Protein AF-A0A3M7RCA9-F1 (afdb_monomer)

Solvent-accessible surface area (backbone atoms only — not comparable to full-atom values): 42788 Å² total; per-residue (Å²): 105,71,68,60,51,57,54,63,72,69,74,56,96,60,84,81,84,72,85,48,74,44,73,47,100,85,71,46,74,37,74,52,62,87,78,57,61,52,86,62,56,58,58,55,50,55,54,52,50,55,57,51,60,66,44,53,64,57,50,57,52,53,51,52,55,51,52,54,55,45,63,73,67,77,59,56,77,67,58,46,52,58,50,45,51,55,51,52,51,53,53,50,50,52,55,51,45,55,51,43,52,68,39,63,73,47,38,73,76,37,79,61,43,29,51,53,52,43,54,53,50,51,50,53,51,46,44,49,53,39,48,55,50,51,51,51,50,50,50,51,52,50,51,54,48,52,56,58,43,54,72,41,69,74,58,50,72,37,58,71,57,42,51,52,52,50,50,54,48,50,50,48,55,45,68,75,47,76,55,51,59,56,53,54,31,31,53,54,26,54,75,70,67,36,62,57,61,26,52,51,48,52,51,50,52,50,38,59,76,68,43,44,67,57,50,52,55,54,52,74,65,60,81,76,57,91,44,77,47,78,47,71,29,68,57,90,50,78,87,74,50,45,80,43,76,78,37,52,99,91,54,55,34,31,45,66,43,58,49,53,78,48,76,51,42,63,71,47,85,52,35,66,53,53,47,49,50,49,57,50,53,39,46,50,54,41,48,36,44,41,26,58,43,39,39,29,54,48,31,66,50,3,52,44,18,60,73,30,70,60,58,49,56,71,49,67,38,48,38,44,75,78,55,48,80,38,72,29,91,60,75,37,57,7,49,54,38,47,54,52,48,52,54,50,49,42,51,51,53,48,53,52,59,71,69,50,78,92,86,62,97,65,60,68,71,64,52,47,55,52,50,49,46,48,39,49,47,55,51,38,49,50,42,49,51,48,50,65,57,50,48,54,54,49,10,50,52,48,20,51,52,27,39,52,50,30,74,46,37,79,71,52,49,61,56,47,57,53,51,51,53,47,60,74,72,49,95,86,60,59,74,67,61,35,51,48,42,50,50,49,42,55,43,41,42,58,38,49,47,42,55,51,50,50,47,47,36,60,69,46,50,43,52,49,46,58,54,39,78,70,46,69,82,71,93,59,75,46,101,91,57,66,86,85,82,72,94,76,78,58,94,68,61,35,35,42,63,57,58,67,59,55,52,52,53,49,51,53,52,49,50,52,51,38,54,54,34,43,50,56,37,52,50,56,62,56,44,42,65,60,52,52,50,48,52,52,48,50,72,71,36,45,88,70,76,55,75,87,60,77,83,40,82,69,58,35,60,55,52,50,54,39,53,53,52,50,54,52,54,51,55,58,50,50,55,54,50,58,55,53,51,64,75,66,74,56,100,56,40,64,36,37,29,29,48,63,70,48,44,56,51,41,42,56,52,41,17,53,54,49,51,49,51,38,66,75,44,37,31,64,37,63,77,48,62,73,65,62,57,25,56,76,69,76,44,56,82,90,45,41,52,64,50,27,52,53,54,49,30,72,69,23,30,83,60,32,85,48,51,60,53,99,86,57,47,46,44,37,78,52,68,84,74,86,47,70,70,58,56,51,48,35,65,72,66,71,55,91,73,85,76,74,87,67,68,53,80,51,78,70,73,90,84,80,92,78,91,82,80,92,80,82,90,84,84,90,87,86,87,81,89,90,86,86,87,87,86,86,78,87,85,72,78,73,74,66,67,74,71,76,79,123

Mean predicted aligned error: 21.59 Å

Radius of gyration: 46.14 Å; Cα contacts (8 Å, |Δi|>4): 622; chains: 1; bounding box: 90×99×119 Å

Foldseek 3Di:
DVVVVVVLLPPDPDADPDDQWDQDPVRDTAGNVVSGNDPCVVVVVVVLVVLVVVCVVVLVVLLVVQLVVVVVVPDDPVVSVVVSVVVSVVVSLVVSLVCLQPDVVCCVSPNCSSVVVNLVVVLVVLLVVLVVVVVVVLVVVLVVVLVVVVVVVQQNVPVVSNVVVSVVVSVVVCVVCVCVSLVSSLVVCVVVVSVNSSVVSVVVVVCVVPPVVVVVVVVVPDDDFPDKDKDKAFDLDQVPWDWDFPDDPVATFIFIHRIDMDMATNPDALSVVVVLCCVLVRVLNNLLSCLVPCFQCPDLLHPVLAPPLAKAASHWTADGRPRDIHGDPDIRHHLNSVLVVLVVVLVVLLVVLVPDDDDDPDDVVVVVVVSCCCSCPVSNVVVNVCSVPVRNVRSVCRNVVSVVCSVCSVPCSSVVSLVVQLVPPDPPDDSVVSNCCVPVPVPPCVRPVVSVVVCCCVVPVVVVVVVCVVDDPPPADDPVDHDDDDPCPPVFEFAEDALVLLLVLLVLVLVLLLLVLLLVLVLVVLCVVLVVVVVVCCVPCVVVVDDDDCPDPPSVVSVVVSVVVNVVSCVVSVVSVVVSCVSQPDPQLQRYEYAPVSLVVSLVVLLVSCVVSCVPGNCVSNVHDQVVVCVSVVHDRPPSSVVSLVSSCVRRNPCHSPHDDLQHWYKYWDPPPPDVVVVVVCVVVVDDDDPPPDIDTDGDDDDDDDDDDDDDDDDDDDDDDDDDDPDDDPPDPVPVVVPPPD

Secondary structure (DSSP, 8-state):
-HHHHHHHHHH------S-SEEE-TT--EEE-GGG---THHHHHHHHHHHHHHHHHHHHHHHHHHHHHHHHHTT--HHHHHHHHHHHHHHHHHHHHHHHHHH-HHHHHHSTTHHHHHHHHHHHHHHHHHHHHHHHHHHHHHHHHHHHHHHTSTTGGG-HHHHHHHHHHHHHHHHHHSTTHHHHHHHHHHHHTT-HHHHHHHHHHHHHHHHTHHHHHHHHHH----S-EEEEEEEPSSGGGPEEEE-SBTTB--EEEE-EEEEEEETTSTTHHHHHHHHHHHHHHHHHHHIIIIIHHHHSSSSHHHHH-SS-B-SSEEE-TTT--EEE-S-PBPPHHHHHHHHHHHHHHHHHHHHHS---SSS-HHHHHHHHHIIIIIIIIIIHHHHHHHHHHHHHHHHHHHHHHHHHHHHHHHHHHHHHHHHHHT-SSS-HHHHHHIIIIIIIIIIIIIHHHHHHHIIIIIHHHHHHHTT-PPPSS-BTTB---S-S--SSS-EEE--HHHHHHHHHHHHHHHHHHHHHHHHHHHHHHHHHHHHHHHHHHHGGGT----TTSTTHHHHHHHHHHHHHHHHHHHHHHHHHHHHHH--TTGGGEE--HHHHHHHHHHHHHHHHHHIIIIIHHHHT--HHHHHHHTTPPTT-HHHHHHHHHHHHH-TTSSSPPPTT--EEEEE-TT--HHHHHHHHHH------GGG-EEEE--S------------------S------S---SSSSSSSSS--

InterPro domains:
  IPR057435 Lips [PF25228] (10-466)
  IPR057435 Lips [PF25228] (469-664)

Organism: Brachionus plicatilis (NCBI:txid10195)

pLDDT: mean 75.77, std 17.86, range [21.61, 95.19]

Sequence (742 aa):
MNETIDAMLKENNENWNGPFHFLTPQNIKVDVYLFKTNNKLRKVLEELLVINEAEKTDLERLKIETIDLFKSENKSKSEIKDLVEKILFKEFLNKMYDKIIKNEELNLIHPGLGQLLVEQSKSTLIIKEVCDQYQQEINYHMDKYSEQLKNHKIRFLINAWVDEKMEAEKERYTNLNPYEIHIRSIEKCKEQNLAQSAYFLEREVEFFKQKRDKLEREYKKIKNPSKVFTFKRFIWFPKNYKVKNIGTNKSPKYILEKSIGYTNSSSYLFWRWMNFLMRTGINFLNFIFLFGLVIPFSSPVSFRALFSIKPFYPGKDVNPRTGTLIQSSTKVNSYFSRLRALWNHIQVSRSKFESTPDKGLIGKGLQRIFNVFWNYIIKGLFGTLGLSLINPILCLSCSIGSLALCISTPLWYQILTLKNRIITNSTSLPRLARFFRVFIWDFFICGLLQPVAALSTSLVLCPIASSARNAKIPSCDTFIARRVEGPGIALDYFVQAKPEQILAALEVALEIKIINSYLKNIYGILEQPKNDFKKLFDQLFKKYSLELNSSLEPYSSVSENVSKNVKKYEKEANKRLSHLNKIIKNHQSSKIRLSEKDLKIVVLEAAKIIKKHYLDSILNFMNKKPHALFVENNLRDDDWKGLAEIELETLFGKGFLCPLEETDYYFSLSIDHLNLAKYTDMLASSEIRDDLEKVNIKYTPKSEILTIDNQFNYINHFYGSIYNKSHHFENSSEILWSKFKN

Structure (mmCIF, N/CA/C/O backbone):
data_AF-A0A3M7RCA9-F1
#
_entry.id   AF-A0A3M7RCA9-F1
#
loop_
_atom_site.group_PDB
_atom_site.id
_atom_site.type_symbol
_atom_site.label_atom_id
_atom_site.label_alt_id
_atom_site.label_comp_id
_atom_site.label_asym_id
_atom_site.label_entity_id
_atom_site.label_seq_id
_atom_site.pdbx_PDB_ins_code
_atom_site.Cartn_x
_atom_site.Cartn_y
_atom_site.Cartn_z
_atom_site.occupancy
_atom_site.B_iso_or_equiv
_atom_site.auth_seq_id
_atom_site.auth_comp_id
_atom_site.auth_asym_id
_atom_site.auth_atom_id
_atom_site.pdbx_PDB_model_num
ATOM 1 N N . MET A 1 1 ? -11.441 25.215 6.212 1.00 28.41 1 MET A N 1
ATOM 2 C CA . MET A 1 1 ? -11.579 25.843 4.880 1.00 28.41 1 MET A CA 1
ATOM 3 C C . MET A 1 1 ? -10.286 25.697 4.090 1.00 28.41 1 MET A C 1
ATOM 5 O O . MET A 1 1 ? -10.302 24.937 3.139 1.00 28.41 1 MET A O 1
ATOM 9 N N . ASN A 1 2 ? -9.157 26.276 4.519 1.00 24.09 2 ASN A N 1
ATOM 10 C CA . ASN A 1 2 ? -7.869 26.127 3.813 1.00 24.09 2 ASN A CA 1
ATOM 11 C C . ASN A 1 2 ? -7.369 24.670 3.712 1.00 24.09 2 ASN A C 1
ATOM 13 O O . ASN A 1 2 ? -6.967 24.248 2.638 1.00 24.09 2 ASN A O 1
ATOM 17 N N . GLU A 1 3 ? -7.492 23.862 4.771 1.00 26.53 3 GLU A N 1
ATOM 18 C CA . GLU A 1 3 ? -7.123 22.430 4.728 1.00 26.53 3 GLU A CA 1
ATOM 19 C C . GLU A 1 3 ? -8.046 21.596 3.827 1.00 26.53 3 GLU A C 1
ATOM 21 O O . GLU A 1 3 ? -7.616 20.668 3.147 1.00 26.53 3 GLU A O 1
ATOM 26 N N . THR A 1 4 ? -9.328 21.960 3.787 1.00 30.31 4 THR A N 1
ATOM 27 C CA . THR A 1 4 ? -10.348 21.331 2.942 1.00 30.31 4 THR A CA 1
ATOM 28 C C . THR A 1 4 ? -10.110 21.661 1.464 1.00 30.31 4 THR A C 1
ATOM 30 O O . THR A 1 4 ? -10.299 20.814 0.598 1.00 30.31 4 THR A O 1
ATOM 33 N N . ILE A 1 5 ? -9.639 22.879 1.185 1.00 33.09 5 ILE A N 1
ATOM 34 C CA . ILE A 1 5 ? -9.293 23.387 -0.149 1.00 33.09 5 ILE A CA 1
ATOM 35 C C . ILE A 1 5 ? -7.980 22.760 -0.654 1.00 33.09 5 ILE A C 1
ATOM 37 O O . ILE A 1 5 ? -7.911 22.341 -1.809 1.00 33.09 5 ILE A O 1
ATOM 41 N N . ASP A 1 6 ? -6.974 22.595 0.210 1.00 32.97 6 ASP A N 1
ATOM 42 C CA . ASP A 1 6 ? -5.708 21.924 -0.127 1.00 32.97 6 ASP A CA 1
ATOM 43 C C . ASP A 1 6 ? -5.875 20.421 -0.401 1.00 32.97 6 ASP A C 1
ATOM 45 O O . ASP A 1 6 ? -5.147 19.852 -1.221 1.00 32.97 6 ASP A O 1
ATOM 49 N N . ALA A 1 7 ? -6.843 19.772 0.254 1.00 35.03 7 ALA A N 1
ATOM 50 C CA . ALA A 1 7 ? -7.206 18.384 -0.024 1.00 35.03 7 ALA A CA 1
ATOM 51 C C . ALA A 1 7 ? -7.879 18.238 -1.403 1.00 35.03 7 ALA A C 1
ATOM 53 O O . ALA A 1 7 ? -7.506 17.357 -2.177 1.00 35.03 7 ALA A O 1
ATOM 54 N N . MET A 1 8 ? -8.791 19.153 -1.762 1.00 32.91 8 MET A N 1
ATOM 55 C CA . MET A 1 8 ? -9.475 19.148 -3.065 1.00 32.91 8 MET A CA 1
ATOM 56 C C . MET A 1 8 ? -8.529 19.397 -4.251 1.00 32.91 8 MET A C 1
ATOM 58 O O . MET A 1 8 ? -8.744 18.856 -5.335 1.00 32.91 8 MET A O 1
ATOM 62 N N . LEU A 1 9 ? -7.459 20.178 -4.060 1.00 38.34 9 LEU A N 1
ATOM 63 C CA . LEU A 1 9 ? -6.472 20.471 -5.107 1.00 38.34 9 LEU A CA 1
ATOM 64 C C . LEU A 1 9 ? -5.519 19.299 -5.409 1.00 38.34 9 LEU A C 1
ATOM 66 O O . LEU A 1 9 ? -4.916 19.275 -6.484 1.00 38.34 9 LEU A O 1
ATOM 70 N N . LYS A 1 10 ? -5.360 18.330 -4.494 1.00 40.62 10 LYS A N 1
ATOM 71 C CA . LYS A 1 10 ? -4.375 17.240 -4.630 1.00 40.62 10 LYS A CA 1
ATOM 72 C C . LYS A 1 10 ? -4.883 15.997 -5.366 1.00 40.62 10 LYS A C 1
ATOM 74 O O . LYS A 1 10 ? -4.052 15.283 -5.924 1.00 40.62 10 LYS A O 1
ATOM 79 N N . GLU A 1 11 ? -6.190 15.722 -5.391 1.00 38.22 11 GLU A N 1
ATOM 80 C CA . GLU A 1 11 ? -6.684 14.391 -5.800 1.00 38.22 11 GLU A CA 1
ATOM 81 C C . GLU A 1 11 ? -7.151 14.229 -7.260 1.00 38.22 11 GLU A C 1
ATOM 83 O O . GLU A 1 11 ? -7.112 13.108 -7.759 1.00 38.22 11 GLU A O 1
ATOM 88 N N . ASN A 1 12 ? -7.503 15.278 -8.013 1.00 42.88 12 ASN A N 1
ATOM 89 C CA . ASN A 1 12 ? -8.219 15.083 -9.290 1.00 42.88 12 ASN A CA 1
ATOM 90 C C . ASN A 1 12 ? -7.491 15.644 -10.526 1.00 42.88 12 ASN A C 1
ATOM 92 O O . ASN A 1 12 ? -7.872 16.675 -11.053 1.00 42.88 12 ASN A O 1
ATOM 96 N N . ASN A 1 13 ? -6.475 14.963 -11.063 1.00 35.97 13 ASN A N 1
ATOM 97 C CA . ASN A 1 13 ? -5.752 15.384 -12.283 1.00 35.97 13 ASN A CA 1
ATOM 98 C C . ASN A 1 13 ? -6.348 14.830 -13.603 1.00 35.97 13 ASN A C 1
ATOM 100 O O . ASN A 1 13 ? -5.621 14.266 -14.422 1.00 35.97 13 ASN A O 1
ATOM 104 N N . GLU A 1 14 ? -7.649 15.014 -13.860 1.00 42.53 14 GLU A N 1
ATOM 105 C CA . GLU A 1 14 ? -8.240 14.738 -15.184 1.00 42.53 14 GLU A CA 1
ATOM 106 C C . GLU A 1 14 ? -9.087 15.913 -15.709 1.00 42.53 14 GLU A C 1
ATOM 108 O O . GLU A 1 14 ? -10.008 16.400 -15.058 1.00 42.53 14 GLU A O 1
ATOM 113 N N . ASN A 1 15 ? -8.769 16.378 -16.925 1.00 45.78 15 ASN A N 1
ATOM 114 C CA . ASN A 1 15 ? -9.478 17.462 -17.611 1.00 45.78 15 ASN A CA 1
ATOM 115 C C . ASN A 1 15 ? -10.839 16.975 -18.142 1.00 45.78 15 ASN A C 1
ATOM 117 O O . ASN A 1 15 ? -10.935 16.495 -19.275 1.00 45.78 15 ASN A O 1
ATOM 121 N N . TRP A 1 16 ? -11.901 17.132 -17.351 1.00 44.00 16 TRP A N 1
ATOM 122 C CA . TRP A 1 16 ? -13.278 16.932 -17.812 1.00 44.00 16 TRP A CA 1
ATOM 123 C C . TRP A 1 16 ? -13.667 18.005 -18.851 1.00 44.00 16 TRP A C 1
ATOM 125 O O . TRP A 1 16 ? -13.657 19.206 -18.563 1.00 44.00 16 TRP A O 1
ATOM 135 N N . ASN A 1 17 ? -14.048 17.567 -20.058 1.00 50.62 17 ASN A N 1
ATOM 136 C CA . ASN A 1 17 ? -14.477 18.417 -21.186 1.00 50.62 17 ASN A CA 1
ATOM 137 C C . ASN A 1 17 ? -15.989 18.329 -21.505 1.00 50.62 17 ASN A C 1
ATOM 139 O O . ASN A 1 17 ? -16.420 18.827 -22.543 1.00 50.62 17 ASN A O 1
ATOM 143 N N . GLY A 1 18 ? -16.792 17.665 -20.668 1.00 52.66 18 GLY A N 1
ATOM 144 C CA . GLY A 1 18 ? -18.251 17.597 -20.822 1.00 52.66 18 GLY A CA 1
ATOM 145 C C . GLY A 1 18 ? -18.991 18.881 -20.400 1.00 52.66 18 GLY A C 1
ATOM 146 O O . GLY A 1 18 ? -18.360 19.807 -19.887 1.00 52.66 18 GLY A O 1
ATOM 147 N N . PRO A 1 19 ? -20.322 18.942 -20.612 1.00 57.97 19 PRO A N 1
ATOM 148 C CA . PRO A 1 19 ? -21.161 20.075 -20.203 1.00 57.97 19 PRO A CA 1
ATOM 149 C C . PRO A 1 19 ? -21.148 20.267 -18.676 1.00 57.97 19 PRO A C 1
ATOM 151 O O . PRO A 1 19 ? -20.973 19.297 -17.944 1.00 57.97 19 PRO A O 1
ATOM 154 N N . PHE A 1 20 ? -21.310 21.511 -18.207 1.00 66.88 20 PHE A N 1
ATOM 155 C CA . PHE A 1 20 ? -21.283 21.867 -16.772 1.00 66.88 20 PHE A CA 1
ATOM 156 C C . PHE A 1 20 ? -22.675 21.992 -16.151 1.00 66.88 20 PHE A C 1
ATOM 158 O O . PHE A 1 20 ? -22.836 21.756 -14.956 1.00 66.88 20 PHE A O 1
ATOM 165 N N . HIS A 1 21 ? -23.674 22.301 -16.976 1.00 71.75 21 HIS A N 1
ATOM 166 C CA . HIS A 1 21 ? -25.067 22.371 -16.570 1.00 71.75 21 HIS A CA 1
ATOM 167 C C . HIS A 1 21 ? -25.773 21.066 -16.905 1.00 71.75 21 HIS A C 1
ATOM 169 O O . HIS A 1 21 ? -25.792 20.627 -18.058 1.00 71.75 21 HIS A O 1
ATOM 175 N N . PHE A 1 22 ? -26.391 20.479 -15.893 1.00 73.38 22 PHE A N 1
ATOM 176 C CA . PHE A 1 22 ? -27.201 19.283 -16.010 1.00 73.38 22 PHE A CA 1
ATOM 177 C C . PHE A 1 22 ? -28.615 19.581 -15.532 1.00 73.38 22 PHE A C 1
ATOM 179 O O . PHE A 1 22 ? -28.832 20.390 -14.631 1.00 73.38 22 PHE A O 1
ATOM 186 N N . LEU A 1 23 ? -29.583 18.908 -16.141 1.00 76.62 23 LEU A N 1
ATOM 187 C CA . LEU A 1 23 ? -30.949 18.856 -15.641 1.00 76.62 23 LEU A CA 1
ATOM 188 C C . LEU A 1 23 ? -31.160 17.478 -15.033 1.00 76.62 23 LEU A C 1
ATOM 190 O O . LEU A 1 23 ? -30.910 16.459 -15.680 1.00 76.62 23 LEU A O 1
ATOM 194 N N . THR A 1 24 ? -31.576 17.445 -13.773 1.00 76.75 24 THR A N 1
ATOM 195 C CA . THR A 1 24 ? -31.952 16.189 -13.125 1.00 76.75 24 THR A CA 1
ATOM 196 C C . THR A 1 24 ? -33.315 15.717 -13.645 1.00 76.75 24 THR A C 1
ATOM 198 O O . THR A 1 24 ? -34.089 16.521 -14.168 1.00 76.75 24 THR A O 1
ATOM 201 N N . PRO A 1 25 ? -33.678 14.435 -13.450 1.00 71.12 25 PRO A N 1
ATOM 202 C CA . PRO A 1 25 ? -35.029 13.942 -13.742 1.00 71.12 25 PRO A CA 1
ATOM 203 C C . PRO A 1 25 ? -36.151 14.683 -12.991 1.00 71.12 25 PRO A C 1
ATOM 205 O O . PRO A 1 25 ? -37.307 14.602 -13.385 1.00 71.12 25 PRO A O 1
ATOM 208 N N . GLN A 1 26 ? -35.813 15.406 -11.917 1.00 72.62 26 GLN A N 1
ATOM 209 C CA . GLN A 1 26 ? -36.723 16.251 -11.136 1.00 72.62 26 GLN A CA 1
ATOM 210 C C . GLN A 1 26 ? -36.734 17.715 -11.628 1.00 72.62 26 GLN A C 1
ATOM 212 O O . GLN A 1 26 ? -37.222 18.594 -10.925 1.00 72.62 26 GLN A O 1
ATOM 217 N N . ASN A 1 27 ? -36.174 17.997 -12.812 1.00 77.12 27 ASN A N 1
ATOM 218 C CA . ASN A 1 27 ? -36.015 19.336 -13.395 1.00 77.12 27 ASN A CA 1
ATOM 219 C C . ASN A 1 27 ? -35.195 20.328 -12.545 1.00 77.12 27 ASN A C 1
ATOM 221 O O . ASN A 1 27 ? -35.279 21.540 -12.746 1.00 77.12 27 ASN A O 1
ATOM 225 N N . ILE A 1 28 ? -34.349 19.835 -11.636 1.00 77.75 28 ILE A N 1
ATOM 226 C CA . ILE A 1 28 ? -33.414 20.679 -10.885 1.00 77.75 28 ILE A CA 1
ATOM 227 C C . ILE A 1 28 ? -32.210 20.967 -11.785 1.00 77.75 28 ILE A C 1
ATOM 229 O O . ILE A 1 28 ? -31.599 20.046 -12.335 1.00 77.75 28 ILE A O 1
ATOM 233 N N . LYS A 1 29 ? -31.870 22.249 -11.944 1.00 79.25 29 LYS A N 1
ATOM 234 C CA . LYS A 1 29 ? -30.639 22.675 -12.619 1.00 79.25 29 LYS A CA 1
ATOM 235 C C . LYS A 1 29 ? -29.463 22.438 -11.677 1.00 79.25 29 LYS A C 1
ATOM 237 O O . LYS A 1 29 ? -29.456 22.968 -10.573 1.00 79.25 29 LYS A O 1
ATOM 242 N N . VAL A 1 30 ? -28.493 21.645 -12.116 1.00 79.44 30 VAL A N 1
ATOM 243 C CA . VAL A 1 30 ? -27.278 21.331 -11.362 1.00 79.44 30 VAL A CA 1
ATOM 244 C C . VAL A 1 30 ? -26.081 21.860 -12.129 1.00 79.44 30 VAL A C 1
ATOM 246 O O . VAL A 1 30 ? -25.891 21.519 -13.298 1.00 79.44 30 VAL A O 1
ATOM 249 N N . ASP A 1 31 ? -25.274 22.676 -11.464 1.00 79.75 31 ASP A N 1
ATOM 250 C CA . ASP A 1 31 ? -24.025 23.198 -12.000 1.00 79.75 31 ASP A CA 1
ATOM 251 C C . ASP A 1 31 ? -22.828 22.553 -11.287 1.00 79.75 31 ASP A C 1
ATOM 253 O O . ASP A 1 31 ? -22.641 22.680 -10.077 1.00 79.75 31 ASP A O 1
ATOM 257 N N . VAL A 1 32 ? -22.017 21.823 -12.052 1.00 75.06 32 VAL A N 1
ATOM 258 C CA . VAL A 1 32 ? -20.882 21.030 -11.552 1.00 75.06 32 VAL A CA 1
ATOM 259 C C . VAL A 1 32 ? -19.553 21.778 -11.758 1.00 75.06 32 VAL A C 1
ATOM 261 O O . VAL A 1 32 ? -18.476 21.206 -11.588 1.00 75.06 32 VAL A O 1
ATOM 264 N N . TYR A 1 33 ? -19.585 23.070 -12.105 1.00 73.44 33 TYR A N 1
ATOM 265 C CA . TYR A 1 33 ? -18.384 23.844 -12.430 1.00 73.44 33 TYR A CA 1
ATOM 266 C C . TYR A 1 33 ? -17.330 23.864 -11.307 1.00 73.44 33 TYR A C 1
ATOM 268 O O . TYR A 1 33 ? -16.136 23.783 -11.606 1.00 73.44 33 TYR A O 1
ATOM 276 N N . LEU A 1 34 ? -17.737 23.885 -10.028 1.00 69.62 34 LEU A N 1
ATOM 277 C CA . LEU A 1 34 ? -16.796 23.833 -8.893 1.00 69.62 34 LEU A CA 1
ATOM 278 C C . LEU A 1 34 ? -15.960 22.548 -8.831 1.00 69.62 34 LEU A C 1
ATOM 280 O O . LEU A 1 34 ? -14.862 22.570 -8.284 1.00 69.62 34 LEU A O 1
ATOM 284 N N . PHE A 1 35 ? -16.437 21.441 -9.401 1.00 66.75 35 PHE A N 1
ATOM 285 C CA . PHE A 1 35 ? -15.730 20.158 -9.373 1.00 66.75 35 PHE A CA 1
ATOM 286 C C . PHE A 1 35 ? -14.713 20.012 -10.513 1.00 66.75 35 PHE A C 1
ATOM 288 O O . PHE A 1 35 ? -14.075 18.968 -10.653 1.00 66.75 35 PHE A O 1
ATOM 295 N N . LYS A 1 36 ? -14.542 21.046 -11.347 1.00 62.97 36 LYS A N 1
ATOM 296 C CA . LYS A 1 36 ? -13.545 21.052 -12.413 1.00 62.97 36 LYS A CA 1
ATOM 297 C C . LYS A 1 36 ? -12.159 21.376 -11.863 1.00 62.97 36 LYS A C 1
ATOM 299 O O . LYS A 1 36 ? -11.902 22.490 -11.409 1.00 62.97 36 LYS A O 1
ATOM 304 N N . THR A 1 37 ? -11.213 20.467 -12.058 1.00 54.91 37 THR A N 1
ATOM 305 C CA . THR A 1 37 ? -9.798 20.741 -11.797 1.00 54.91 37 THR A CA 1
ATOM 306 C C . THR A 1 37 ? -9.249 21.680 -12.862 1.00 54.91 37 THR A C 1
ATOM 308 O O . THR A 1 37 ? -9.110 21.312 -14.027 1.00 54.91 37 THR A O 1
ATOM 311 N N . ASN A 1 38 ? -8.983 22.933 -12.499 1.00 56.16 38 ASN A N 1
ATOM 312 C CA . ASN A 1 38 ? -8.482 23.924 -13.442 1.00 56.16 38 ASN A CA 1
ATOM 313 C C . ASN A 1 38 ? -7.606 24.966 -12.739 1.00 56.16 38 ASN A C 1
ATOM 315 O O . ASN A 1 38 ? -7.956 25.458 -11.669 1.00 56.16 38 ASN A O 1
ATOM 319 N N . ASN A 1 39 ? -6.559 25.435 -13.428 1.00 54.44 39 ASN A N 1
ATOM 320 C CA . ASN A 1 39 ? -5.716 26.566 -12.999 1.00 54.44 39 ASN A CA 1
ATOM 321 C C . ASN A 1 39 ? -6.506 27.873 -12.744 1.00 54.44 39 ASN A C 1
ATOM 323 O O . ASN A 1 39 ? -5.969 28.813 -12.168 1.00 54.44 39 ASN A O 1
ATOM 327 N N . LYS A 1 40 ? -7.780 27.940 -13.160 1.00 60.62 40 LYS A N 1
ATOM 328 C CA . LYS A 1 40 ? -8.690 29.073 -12.931 1.00 60.62 40 LYS A CA 1
ATOM 329 C C . LYS A 1 40 ? -9.229 29.161 -11.493 1.00 60.62 40 LYS A C 1
ATOM 331 O O . LYS A 1 40 ? -9.647 30.244 -11.105 1.00 60.62 40 LYS A O 1
ATOM 336 N N . LEU A 1 41 ? -9.177 28.082 -10.699 1.00 63.72 41 LEU A N 1
ATOM 337 C CA . LEU A 1 41 ? -9.552 28.114 -9.273 1.00 63.72 41 LEU A CA 1
ATOM 338 C C . LEU A 1 41 ? -8.624 29.020 -8.456 1.00 63.72 41 LEU A C 1
ATOM 340 O O . LEU A 1 41 ? -9.069 29.670 -7.520 1.00 63.72 41 LEU A O 1
ATOM 344 N N . ARG A 1 42 ? -7.352 29.132 -8.858 1.00 66.50 42 ARG A N 1
ATOM 345 C CA . ARG A 1 42 ? -6.402 30.062 -8.237 1.00 66.50 42 ARG A CA 1
ATOM 346 C C . ARG A 1 42 ? -6.865 31.516 -8.350 1.00 66.50 42 ARG A C 1
ATOM 348 O O . ARG A 1 42 ? -6.811 32.233 -7.364 1.00 66.50 42 ARG A O 1
ATOM 355 N N . LYS A 1 43 ? -7.385 31.911 -9.518 1.00 69.06 43 LYS A N 1
ATOM 356 C CA . LYS A 1 43 ? -7.926 33.259 -9.729 1.00 69.06 43 LYS A CA 1
ATOM 357 C C . LYS A 1 43 ? -9.161 33.514 -8.855 1.00 69.06 43 LYS A C 1
ATOM 359 O O . LYS A 1 43 ? -9.280 34.572 -8.266 1.00 69.06 43 LYS A O 1
ATOM 364 N N . VAL A 1 44 ? -10.040 32.517 -8.708 1.00 70.50 44 VAL A N 1
ATOM 365 C CA . VAL A 1 44 ? -11.197 32.596 -7.794 1.00 70.50 44 VAL A CA 1
ATOM 366 C C . VAL A 1 44 ? -10.750 32.782 -6.337 1.00 70.50 44 VAL A C 1
ATOM 368 O O . VAL A 1 44 ? -11.350 33.565 -5.611 1.00 70.50 44 VAL A O 1
ATOM 371 N N . LEU A 1 45 ? -9.689 32.090 -5.905 1.00 69.44 45 LEU A N 1
ATOM 372 C CA . LEU A 1 45 ? -9.137 32.227 -4.552 1.00 69.44 45 LEU A CA 1
ATOM 373 C C . LEU A 1 45 ? -8.502 33.600 -4.308 1.00 69.44 45 LEU A C 1
ATOM 375 O O . LEU A 1 45 ? -8.689 34.158 -3.231 1.00 69.44 45 LEU A O 1
ATOM 379 N N . GLU A 1 46 ? -7.773 34.131 -5.290 1.00 76.31 46 GLU A N 1
ATOM 380 C CA . GLU A 1 46 ? -7.180 35.472 -5.222 1.00 76.31 46 GLU A CA 1
ATOM 381 C C . GLU A 1 46 ? -8.276 36.533 -5.009 1.00 76.31 46 GLU A C 1
ATOM 383 O O . GLU A 1 46 ? -8.167 37.316 -4.066 1.00 76.31 46 GLU A O 1
ATOM 388 N N . GLU A 1 47 ? -9.395 36.470 -5.744 1.00 75.38 47 GLU A N 1
ATOM 389 C CA . GLU A 1 47 ? -10.507 37.416 -5.538 1.00 75.38 47 GLU A CA 1
ATOM 390 C C . GLU A 1 47 ? -11.221 37.242 -4.190 1.00 75.38 47 GLU A C 1
ATOM 392 O O . GLU A 1 47 ? -11.588 38.219 -3.538 1.00 75.38 47 GLU A O 1
ATOM 397 N N . LEU A 1 48 ? -11.402 36.007 -3.711 1.00 76.00 48 LEU A N 1
ATOM 398 C CA . LEU A 1 48 ? -12.012 35.772 -2.396 1.00 76.00 48 LEU A CA 1
ATOM 399 C C . LEU A 1 48 ? -11.145 36.303 -1.242 1.00 76.00 48 LEU A C 1
ATOM 401 O O . LEU A 1 48 ? -11.688 36.733 -0.222 1.00 76.00 48 LEU A O 1
ATOM 405 N N . LEU A 1 49 ? -9.815 36.289 -1.387 1.00 76.25 49 LEU A N 1
ATOM 406 C CA . LEU A 1 49 ? -8.895 36.868 -0.404 1.00 76.25 49 LEU A CA 1
ATOM 407 C C . LEU A 1 49 ? -9.023 38.392 -0.349 1.00 76.25 49 LEU A C 1
ATOM 409 O O . LEU A 1 49 ? -9.105 38.938 0.749 1.00 76.25 49 LEU A O 1
ATOM 413 N N . VAL A 1 50 ? -9.134 39.051 -1.505 1.00 77.94 50 VAL A N 1
ATOM 414 C CA . VAL A 1 50 ? -9.348 40.505 -1.593 1.00 77.94 50 VAL A CA 1
ATOM 415 C C . VAL A 1 50 ? -10.662 40.910 -0.914 1.00 77.94 50 VAL A C 1
ATOM 417 O O . VAL A 1 50 ? -10.682 41.840 -0.106 1.00 77.94 50 VAL A O 1
ATOM 420 N N . ILE A 1 51 ? -11.753 40.172 -1.160 1.00 74.44 51 ILE A N 1
ATOM 421 C CA . ILE A 1 51 ? -13.052 40.421 -0.505 1.00 74.44 51 ILE A CA 1
ATOM 422 C C . ILE A 1 51 ? -12.942 40.256 1.021 1.00 74.44 51 ILE A C 1
ATOM 424 O O . ILE A 1 51 ? -13.480 41.068 1.772 1.00 74.44 51 ILE A O 1
ATOM 428 N N . ASN A 1 52 ? -12.233 39.225 1.487 1.00 75.69 52 ASN A N 1
ATOM 429 C CA . ASN A 1 52 ? -12.064 38.948 2.915 1.00 75.69 52 ASN A CA 1
ATOM 430 C C . ASN A 1 52 ? -11.206 40.009 3.627 1.00 75.69 52 ASN A C 1
ATOM 432 O O . ASN A 1 52 ? -11.489 40.374 4.765 1.00 75.69 52 ASN A O 1
ATOM 436 N N . GLU A 1 53 ? -10.153 40.513 2.982 1.00 75.38 53 GLU A N 1
ATOM 437 C CA . GLU A 1 53 ? -9.309 41.573 3.545 1.00 75.38 53 GLU A CA 1
ATOM 438 C C . GLU A 1 53 ? -10.070 42.889 3.715 1.00 75.38 53 GLU A C 1
ATOM 440 O O . GLU A 1 53 ? -9.920 43.536 4.751 1.00 75.38 53 GLU A O 1
ATOM 445 N N . ALA A 1 54 ? -10.946 43.235 2.768 1.00 71.31 54 ALA A N 1
ATOM 446 C CA . ALA A 1 54 ? -11.788 44.426 2.854 1.00 71.31 54 ALA A CA 1
ATOM 447 C C . ALA A 1 54 ? -12.792 44.379 4.026 1.00 71.31 54 ALA A C 1
ATOM 449 O O . ALA A 1 54 ? -13.117 45.412 4.602 1.00 71.31 54 ALA A O 1
ATOM 450 N N . GLU A 1 55 ? -13.275 43.192 4.401 1.00 69.31 55 GLU A N 1
ATOM 451 C CA . GLU A 1 55 ? -14.288 43.015 5.456 1.00 69.31 55 GLU A CA 1
ATOM 452 C C . GLU A 1 55 ? -13.708 42.912 6.873 1.00 69.31 55 GLU A C 1
ATOM 454 O O . GLU A 1 55 ? -14.415 43.160 7.850 1.00 69.31 55 GLU A O 1
ATOM 459 N N . LYS A 1 56 ? -12.412 42.611 7.029 1.00 69.00 56 LYS A N 1
ATOM 460 C CA . LYS A 1 56 ? -11.767 42.576 8.356 1.00 69.00 56 LYS A CA 1
ATOM 461 C C . LYS A 1 56 ? -11.880 43.912 9.092 1.00 69.00 56 LYS A C 1
ATOM 463 O O . LYS A 1 56 ? -12.114 43.925 10.296 1.00 69.00 56 LYS A O 1
ATOM 468 N N . THR A 1 57 ? -11.741 45.024 8.373 1.00 68.00 57 THR A N 1
ATOM 469 C CA . THR A 1 57 ? -11.807 46.373 8.952 1.00 68.00 57 THR A CA 1
ATOM 470 C C . THR A 1 57 ? -13.226 46.753 9.386 1.00 68.00 57 THR A C 1
ATOM 472 O O . THR A 1 57 ? -13.402 47.385 10.427 1.00 68.00 57 THR A O 1
ATOM 475 N N . ASP A 1 58 ? -14.247 46.333 8.637 1.00 66.12 58 ASP A N 1
ATOM 476 C CA . ASP A 1 58 ? -15.655 46.577 8.978 1.00 66.12 58 ASP A CA 1
ATOM 477 C C . ASP A 1 58 ? -16.129 45.678 10.138 1.00 66.12 58 ASP A C 1
ATOM 479 O O . ASP A 1 58 ? -16.927 46.100 10.979 1.00 66.12 58 ASP A O 1
ATOM 483 N N . LEU A 1 59 ? -15.574 44.466 10.251 1.00 68.12 59 LEU A N 1
ATOM 484 C CA . LEU A 1 59 ? -15.840 43.528 11.343 1.00 68.12 59 LEU A CA 1
ATOM 485 C C . LEU A 1 59 ? -15.357 44.044 12.708 1.00 68.12 59 LEU A C 1
ATOM 487 O O . LEU A 1 59 ? -16.038 43.866 13.719 1.00 68.12 59 LEU A O 1
ATOM 491 N N . GLU A 1 60 ? -14.192 44.694 12.751 1.00 71.31 60 GLU A N 1
ATOM 492 C CA . GLU A 1 60 ? -13.653 45.288 13.980 1.00 71.31 60 GLU A CA 1
ATOM 493 C C . GLU A 1 60 ? -14.554 46.404 14.522 1.00 71.31 60 GLU A C 1
ATOM 495 O O . GLU A 1 60 ? -14.730 46.508 15.737 1.00 71.31 60 GLU A O 1
ATOM 500 N N . ARG A 1 61 ? -15.192 47.182 13.638 1.00 70.94 61 ARG A N 1
ATOM 501 C CA . ARG A 1 61 ? -16.146 48.236 14.018 1.00 70.94 61 ARG A CA 1
ATOM 502 C C . ARG A 1 61 ? -17.434 47.657 14.603 1.00 70.94 61 ARG A C 1
ATOM 504 O O . ARG A 1 61 ? -17.822 48.036 15.704 1.00 70.94 61 ARG A O 1
ATOM 511 N N . LEU A 1 62 ? -18.030 46.668 13.933 1.00 68.25 62 LEU A N 1
ATOM 512 C CA . LEU A 1 62 ? -19.243 45.983 14.411 1.00 68.25 62 LEU A CA 1
ATOM 513 C C . LEU A 1 62 ? -19.023 45.274 15.750 1.00 68.25 62 LEU A C 1
ATOM 515 O O . LEU A 1 62 ? -19.917 45.221 16.595 1.00 68.25 62 LEU A O 1
ATOM 519 N N . LYS A 1 63 ? -17.817 44.743 15.977 1.00 72.94 63 LYS A N 1
ATOM 520 C CA . LYS A 1 63 ? -17.442 44.136 17.257 1.00 72.94 63 LYS A CA 1
ATOM 521 C C . LYS A 1 63 ? -17.487 45.148 18.400 1.00 72.94 63 LYS A C 1
ATOM 523 O O . LYS A 1 63 ? -17.927 44.804 19.490 1.00 72.94 63 LYS A O 1
ATOM 528 N N . ILE A 1 64 ? -17.033 46.377 18.168 1.00 77.00 64 ILE A N 1
ATOM 529 C CA . ILE A 1 64 ? -17.041 47.439 19.181 1.00 77.00 64 ILE A CA 1
ATOM 530 C C . ILE A 1 64 ? -18.487 47.858 19.486 1.00 77.00 64 ILE A C 1
ATOM 532 O O . ILE A 1 64 ? -18.883 47.867 20.649 1.00 77.00 64 ILE A O 1
ATOM 536 N N . GLU A 1 65 ? -19.299 48.085 18.451 1.00 75.50 65 GLU A N 1
ATOM 537 C CA . GLU A 1 65 ? -20.709 48.484 18.587 1.00 75.50 65 GLU A CA 1
ATOM 538 C C . GLU A 1 65 ? -21.557 47.430 19.319 1.00 75.50 65 GLU A C 1
ATOM 540 O O . GLU A 1 65 ? -22.301 47.750 20.246 1.00 75.50 65 GLU A O 1
ATOM 545 N N . THR A 1 66 ? -21.410 46.150 18.964 1.00 70.62 66 THR A N 1
ATOM 546 C CA . THR A 1 66 ? -22.146 45.048 19.612 1.00 70.62 66 THR A CA 1
ATOM 547 C C . THR A 1 66 ? -21.729 44.837 21.066 1.00 70.62 66 THR A C 1
ATOM 549 O O . THR A 1 66 ? -22.579 44.580 21.921 1.00 70.62 66 THR A O 1
ATOM 552 N N . ILE A 1 67 ? -20.440 44.990 21.386 1.00 75.12 67 ILE A N 1
ATOM 553 C CA . ILE A 1 67 ? -19.947 44.921 22.766 1.00 75.12 67 ILE A CA 1
ATOM 554 C C . ILE A 1 67 ? -20.558 46.038 23.620 1.00 75.12 67 ILE A C 1
ATOM 556 O O . ILE A 1 67 ? -20.925 45.788 24.770 1.00 75.12 67 ILE A O 1
ATOM 560 N N . ASP A 1 68 ? -20.680 47.249 23.084 1.00 75.69 68 ASP A N 1
ATOM 561 C CA . ASP A 1 68 ? -21.214 48.385 23.835 1.00 75.69 68 ASP A CA 1
ATOM 562 C C . ASP A 1 68 ? -22.737 48.291 24.035 1.00 75.69 68 ASP A C 1
ATOM 564 O O . ASP A 1 68 ? -23.226 48.599 25.124 1.00 75.69 68 ASP A O 1
ATOM 568 N N . LEU A 1 69 ? -23.471 47.721 23.071 1.00 76.56 69 LEU A N 1
ATOM 569 C CA . LEU A 1 69 ? -24.890 47.377 23.226 1.00 76.56 69 LEU A CA 1
ATOM 570 C C . LEU A 1 69 ? -25.113 46.336 24.336 1.00 76.56 69 LEU A C 1
ATOM 572 O O . LEU A 1 69 ? -25.930 46.552 25.228 1.00 76.56 69 LEU A O 1
ATOM 576 N N . PHE A 1 70 ? -24.353 45.238 24.366 1.00 71.50 70 PHE A N 1
ATOM 577 C CA . PHE A 1 70 ? -24.558 44.192 25.380 1.00 71.50 70 PHE A CA 1
ATOM 578 C C . PHE A 1 70 ? -24.041 44.556 26.776 1.00 71.50 70 PHE A C 1
ATOM 580 O O . PHE A 1 70 ? -24.557 44.038 27.769 1.00 71.50 70 PHE A O 1
ATOM 587 N N . LYS A 1 71 ? -23.074 45.477 26.886 1.00 71.81 71 LYS A N 1
ATOM 588 C CA . LYS A 1 71 ? -22.711 46.093 28.174 1.00 71.81 71 LYS A CA 1
ATOM 589 C C . LYS A 1 71 ? -23.856 46.923 28.756 1.00 71.81 71 LYS A C 1
ATOM 591 O O . LYS A 1 71 ? -23.980 46.981 29.975 1.00 71.81 71 LYS A O 1
ATOM 596 N N . SER A 1 72 ? -24.684 47.539 27.909 1.00 73.12 72 SER A N 1
ATOM 597 C CA . SER A 1 72 ? -25.846 48.321 28.352 1.00 73.12 72 SER A CA 1
ATOM 598 C C . SER A 1 72 ? -26.993 47.450 28.899 1.00 73.12 72 SER A C 1
ATOM 600 O O . SER A 1 72 ? -27.796 47.924 29.696 1.00 73.12 72 SER A O 1
ATOM 602 N N . GLU A 1 73 ? -27.020 46.154 28.558 1.00 74.06 73 GLU A N 1
ATOM 603 C CA . GLU A 1 73 ? -28.058 45.186 28.958 1.00 74.06 73 GLU A CA 1
ATOM 604 C C . GLU A 1 73 ? -27.746 44.370 30.241 1.00 74.06 73 GLU A C 1
ATOM 606 O O . GLU A 1 73 ? -28.461 43.416 30.543 1.00 74.06 73 GLU A O 1
ATOM 611 N N . ASN A 1 74 ? -26.699 44.701 31.015 1.00 64.56 74 ASN A N 1
ATOM 612 C CA . ASN A 1 74 ? -26.330 44.024 32.282 1.00 64.56 74 ASN A CA 1
ATOM 613 C C . ASN A 1 74 ? -26.149 42.484 32.205 1.00 64.56 74 ASN A C 1
ATOM 615 O O . ASN A 1 74 ? -26.349 41.775 33.193 1.00 64.56 74 ASN A O 1
ATOM 619 N N . LYS A 1 75 ? -25.735 41.940 31.054 1.00 70.44 75 LYS A N 1
ATOM 620 C CA . LYS A 1 75 ? -25.428 40.504 30.890 1.00 70.44 75 LYS A CA 1
ATOM 621 C C . LYS A 1 75 ? -24.056 40.132 31.470 1.00 70.44 75 LYS A C 1
ATOM 623 O O . LYS A 1 75 ? -23.166 40.974 31.603 1.00 70.44 75 LYS A O 1
ATOM 628 N N . SER A 1 76 ? -23.854 38.857 31.817 1.00 73.69 76 SER A N 1
ATOM 629 C CA . SER A 1 76 ? -22.563 38.397 32.346 1.00 73.69 76 SER A CA 1
ATOM 630 C C . SER A 1 76 ? -21.460 38.459 31.276 1.00 73.69 76 SER A C 1
ATOM 632 O O . SER A 1 76 ? -21.702 38.229 30.093 1.00 73.69 76 SER A O 1
ATOM 634 N N . LYS A 1 77 ? -20.211 38.750 31.670 1.00 69.88 77 LYS A N 1
ATOM 635 C CA . LYS A 1 77 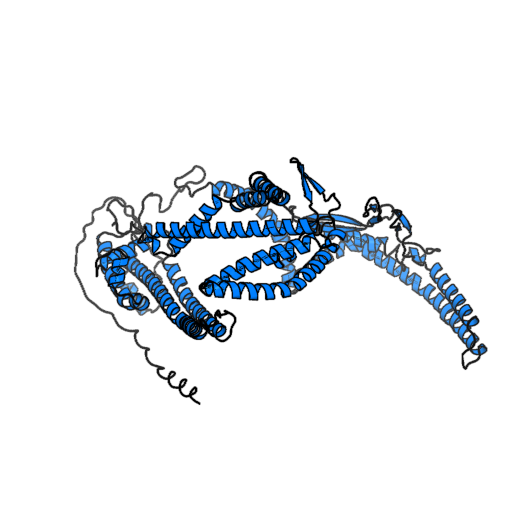? -19.089 38.922 30.719 1.00 69.88 77 LYS A CA 1
ATOM 636 C C . LYS A 1 77 ? -18.831 37.694 29.827 1.00 69.88 77 LYS A C 1
ATOM 638 O O . LYS A 1 77 ? -18.351 37.865 28.709 1.00 69.88 77 LYS A O 1
ATOM 643 N N . SER A 1 78 ? -19.129 36.483 30.305 1.00 72.19 78 SER A N 1
ATOM 644 C CA . SER A 1 78 ? -19.011 35.240 29.529 1.00 72.19 78 SER A CA 1
ATOM 645 C C . SER A 1 78 ? -20.132 35.091 28.502 1.00 72.19 78 SER A C 1
ATOM 647 O O . SER A 1 78 ? -19.855 34.781 27.350 1.00 72.19 78 SER A O 1
ATOM 649 N N . GLU A 1 79 ? -21.377 35.394 28.875 1.00 72.56 79 GLU A N 1
ATOM 650 C CA . GLU A 1 79 ? -22.520 35.338 27.953 1.00 72.56 79 GLU A CA 1
ATOM 651 C C . GLU A 1 79 ? -22.434 36.421 26.873 1.00 72.56 79 GLU A C 1
ATOM 653 O O . GLU A 1 79 ? -22.772 36.164 25.721 1.00 72.56 79 GLU A O 1
ATOM 658 N N . ILE A 1 80 ? -21.924 37.612 27.215 1.00 70.69 80 ILE A N 1
ATOM 659 C CA . ILE A 1 80 ? -21.666 38.683 26.241 1.00 70.69 80 ILE A CA 1
ATOM 660 C C . ILE A 1 80 ? -20.674 38.206 25.180 1.00 70.69 80 ILE A C 1
ATOM 662 O O . ILE A 1 80 ? -20.897 38.441 23.998 1.00 70.69 80 ILE A O 1
ATOM 666 N N . LYS A 1 81 ? -19.597 37.517 25.574 1.00 73.88 81 LYS A N 1
ATOM 667 C CA . LYS A 1 81 ? -18.580 37.037 24.631 1.00 73.88 81 LYS A CA 1
ATOM 668 C C . LYS A 1 81 ? -19.173 36.051 23.618 1.00 73.88 81 LYS A C 1
ATOM 670 O O . LYS A 1 81 ? -18.993 36.249 22.419 1.00 73.88 81 LYS A O 1
ATOM 675 N N . ASP A 1 82 ? -19.929 35.064 24.091 1.00 75.62 82 ASP A N 1
ATOM 676 C CA . ASP A 1 82 ? -20.513 34.021 23.239 1.00 75.62 82 ASP A CA 1
ATOM 677 C C . ASP A 1 82 ? -21.631 34.560 22.331 1.00 75.62 82 ASP A C 1
ATOM 679 O O . ASP A 1 82 ? -21.756 34.155 21.171 1.00 75.62 82 ASP A O 1
ATOM 683 N N . LEU A 1 83 ? -22.452 35.490 22.835 1.00 74.12 83 LEU A N 1
ATOM 684 C CA . LEU A 1 83 ? -23.519 36.124 22.055 1.00 74.12 83 LEU A CA 1
ATOM 685 C C . LEU A 1 83 ? -22.960 37.086 21.003 1.00 74.12 83 LEU A C 1
ATOM 687 O O . LEU A 1 83 ? -23.411 37.050 19.857 1.00 74.12 83 LEU A O 1
ATOM 691 N N . VAL A 1 84 ? -21.955 37.892 21.362 1.00 74.25 84 VAL A N 1
ATOM 692 C CA . VAL A 1 84 ? -21.248 38.771 20.419 1.00 74.25 84 VAL A CA 1
ATOM 693 C C . VAL A 1 84 ? -20.603 37.938 19.318 1.00 74.25 84 VAL A C 1
ATOM 695 O O . VAL A 1 84 ? -20.768 38.265 18.151 1.00 74.25 84 VAL A O 1
ATOM 698 N N . GLU A 1 85 ? -19.930 36.835 19.647 1.00 76.44 85 GLU A N 1
ATOM 699 C CA . GLU A 1 85 ? -19.265 35.990 18.650 1.00 76.44 85 GLU A CA 1
ATOM 700 C C . GLU A 1 85 ? -20.259 35.351 17.665 1.00 76.44 85 GLU A C 1
ATOM 702 O O . GLU A 1 85 ? -20.029 35.380 16.456 1.00 76.44 85 GLU A O 1
ATOM 707 N N . LYS A 1 86 ? -21.411 34.861 18.144 1.00 77.06 86 LYS A N 1
ATOM 708 C CA . LYS A 1 86 ? -22.467 34.296 17.282 1.00 77.06 86 LYS A CA 1
ATOM 709 C C . LYS A 1 86 ? -23.114 35.335 16.364 1.00 77.06 86 LYS A C 1
ATOM 711 O O . LYS A 1 86 ? -23.346 35.044 15.190 1.00 77.06 86 LYS A O 1
ATOM 716 N N . ILE A 1 87 ? -23.423 36.524 16.886 1.00 76.12 87 ILE A N 1
ATOM 717 C CA . ILE A 1 87 ? -24.063 37.601 16.114 1.00 76.12 87 ILE A CA 1
ATOM 718 C C . ILE A 1 87 ? -23.083 38.160 15.085 1.00 76.12 87 ILE A C 1
ATOM 720 O O . ILE A 1 87 ? -23.414 38.222 13.902 1.00 76.12 87 ILE A O 1
ATOM 724 N N . LEU A 1 88 ? -21.854 38.455 15.512 1.00 77.12 88 LEU A N 1
ATOM 725 C CA . LEU A 1 88 ? -20.786 38.953 14.652 1.00 77.12 88 LEU A CA 1
ATOM 726 C C . LEU A 1 88 ? -20.493 37.977 13.507 1.00 77.12 88 LEU A C 1
ATOM 728 O O . LEU A 1 88 ? -20.390 38.388 12.356 1.00 77.12 88 LEU A O 1
ATOM 732 N N . PHE A 1 89 ? -20.418 36.675 13.799 1.00 74.88 89 PHE A N 1
ATOM 733 C CA . PHE A 1 89 ? -20.188 35.653 12.782 1.00 74.88 89 PHE A CA 1
ATOM 734 C C . PHE A 1 89 ? -21.334 35.574 11.763 1.00 74.88 89 PHE A C 1
ATOM 736 O O . PHE A 1 89 ? -21.085 35.494 10.560 1.00 74.88 89 PHE A O 1
ATOM 743 N N . LYS A 1 90 ? -22.593 35.640 12.214 1.00 79.12 90 LYS A N 1
ATOM 744 C CA . LYS A 1 90 ? -23.766 35.594 11.328 1.00 79.12 90 LYS A CA 1
ATOM 745 C C . LYS A 1 90 ? -23.862 36.830 10.431 1.00 79.12 90 LYS A C 1
ATOM 747 O O . LYS A 1 90 ? -24.127 36.699 9.237 1.00 79.12 90 LYS A O 1
ATOM 752 N N . GLU A 1 91 ? -23.636 38.018 10.985 1.00 77.88 91 GLU A N 1
ATOM 753 C CA . GLU A 1 91 ? -23.652 39.266 10.217 1.00 77.88 91 GLU A CA 1
ATOM 754 C C . GLU A 1 91 ? -22.489 39.353 9.228 1.00 77.88 91 GLU A C 1
ATOM 756 O O . GLU A 1 91 ? -22.698 39.736 8.076 1.00 77.88 91 GLU A O 1
ATOM 761 N N . PHE A 1 92 ? -21.293 38.929 9.642 1.00 79.06 92 PHE A N 1
ATOM 762 C CA . PHE A 1 92 ? -20.127 38.828 8.768 1.00 79.06 92 PHE A CA 1
ATOM 763 C C . PHE A 1 92 ? -20.396 37.916 7.571 1.00 79.06 92 PHE A C 1
ATOM 765 O O . PHE A 1 92 ? -20.160 38.306 6.431 1.00 79.06 92 PHE A O 1
ATOM 772 N N . LEU A 1 93 ? -20.941 36.718 7.808 1.00 78.56 93 LEU A N 1
ATOM 773 C CA . LEU A 1 93 ? -21.260 35.782 6.732 1.00 78.56 93 LEU A CA 1
ATOM 774 C C . LEU A 1 93 ? -22.291 36.350 5.756 1.00 78.56 93 LEU A C 1
ATOM 776 O O . LEU A 1 93 ? -22.101 36.224 4.550 1.00 78.56 93 LEU A O 1
ATOM 780 N N . ASN A 1 94 ? -23.342 37.011 6.246 1.00 83.12 94 ASN A N 1
ATOM 781 C CA . ASN A 1 94 ? -24.348 37.622 5.376 1.00 83.12 94 ASN A CA 1
ATOM 782 C C . ASN A 1 94 ? -23.746 38.725 4.492 1.00 83.12 94 ASN A C 1
ATOM 784 O O . ASN A 1 94 ? -23.957 38.714 3.280 1.00 83.12 94 ASN A O 1
ATOM 788 N N . LYS A 1 95 ? -22.929 39.619 5.065 1.00 80.75 95 LYS A N 1
ATOM 789 C CA . LYS A 1 95 ? -22.236 40.675 4.305 1.00 80.75 95 LYS A CA 1
ATOM 790 C C . LYS A 1 95 ? -21.255 40.101 3.280 1.00 80.75 95 LYS A C 1
ATOM 792 O O . LYS A 1 95 ? -21.247 40.529 2.125 1.00 80.75 95 LYS A O 1
ATOM 797 N N . MET A 1 96 ? -20.489 39.081 3.670 1.00 81.12 96 MET A N 1
ATOM 798 C CA . MET A 1 96 ? -19.587 38.355 2.774 1.00 81.12 96 MET A CA 1
ATOM 799 C C . MET A 1 96 ? -20.344 37.694 1.618 1.00 81.12 96 MET A C 1
ATOM 801 O O . MET A 1 96 ? -19.929 37.815 0.468 1.00 81.12 96 MET A O 1
ATOM 805 N N . TYR A 1 97 ? -21.467 37.026 1.889 1.00 84.75 97 TYR A N 1
ATOM 806 C CA . TYR A 1 97 ? -22.288 36.396 0.855 1.00 84.75 97 TYR A CA 1
ATOM 807 C C . TYR A 1 97 ? -22.860 37.414 -0.127 1.00 84.75 97 TYR A C 1
ATOM 809 O O . TYR A 1 97 ? -22.780 37.193 -1.336 1.00 84.75 97 TYR A O 1
ATOM 817 N N . ASP A 1 98 ? -23.347 38.553 0.362 1.00 86.44 98 ASP A N 1
ATOM 818 C CA . ASP A 1 98 ? -23.864 39.621 -0.492 1.00 86.44 98 ASP A CA 1
ATOM 819 C C . ASP A 1 98 ? -22.774 40.212 -1.397 1.00 86.44 98 ASP A C 1
ATOM 821 O O . ASP A 1 98 ? -23.022 40.460 -2.581 1.00 86.44 98 ASP A O 1
ATOM 825 N N . LYS A 1 99 ? -21.551 40.399 -0.881 1.00 83.19 99 LYS A N 1
ATOM 826 C CA . LYS A 1 99 ? -20.406 40.864 -1.682 1.00 83.19 99 LYS A CA 1
ATOM 827 C C . LYS A 1 99 ? -19.943 39.822 -2.703 1.00 83.19 99 LYS A C 1
ATOM 829 O O . LYS A 1 99 ? -19.651 40.189 -3.838 1.00 83.19 99 LYS A O 1
ATOM 834 N N . ILE A 1 100 ? -19.922 38.536 -2.346 1.00 84.69 100 ILE A N 1
ATOM 835 C CA . ILE A 1 100 ? -19.545 37.445 -3.264 1.00 84.69 100 ILE A CA 1
ATOM 836 C C . ILE A 1 100 ? -20.554 37.315 -4.413 1.00 84.69 100 ILE A C 1
ATOM 838 O O . ILE A 1 100 ? -20.148 37.121 -5.558 1.00 84.69 100 ILE A O 1
ATOM 842 N N . ILE A 1 101 ? -21.856 37.454 -4.142 1.00 86.25 101 ILE A N 1
ATOM 843 C CA . ILE A 1 101 ? -22.904 37.392 -5.175 1.00 86.25 101 ILE A CA 1
ATOM 844 C C . ILE A 1 101 ? -22.803 38.581 -6.142 1.00 86.25 101 ILE A C 1
ATOM 846 O O . ILE A 1 101 ? -23.010 38.413 -7.343 1.00 86.25 101 ILE A O 1
ATOM 850 N N . LYS A 1 102 ? -22.470 39.775 -5.633 1.00 87.00 102 LYS A N 1
ATOM 851 C CA . LYS A 1 102 ? -22.381 41.016 -6.421 1.00 87.00 102 LYS A CA 1
ATOM 852 C C . LYS A 1 102 ? -21.053 41.202 -7.168 1.00 87.00 102 LYS A C 1
ATOM 854 O O . LYS A 1 102 ? -20.956 42.131 -7.961 1.00 87.00 102 LYS A O 1
ATOM 859 N N . ASN A 1 103 ? -20.038 40.366 -6.935 1.00 86.50 103 ASN A N 1
ATOM 860 C CA . ASN A 1 103 ? -18.722 40.543 -7.551 1.00 86.50 103 ASN A CA 1
ATOM 861 C C . ASN A 1 103 ? -18.748 40.232 -9.068 1.00 86.50 103 ASN A C 1
ATOM 863 O O . ASN A 1 103 ? -19.052 39.115 -9.497 1.00 86.50 103 ASN A O 1
ATOM 867 N N . GLU A 1 104 ? -18.389 41.226 -9.883 1.00 83.00 104 GLU A N 1
ATOM 868 C CA . GLU A 1 104 ? -18.357 41.136 -11.347 1.00 83.00 104 GLU A CA 1
ATOM 869 C C . GLU A 1 104 ? -17.219 40.248 -11.878 1.00 83.00 104 GLU A C 1
ATOM 871 O O . GLU A 1 104 ? -17.405 39.522 -12.856 1.00 83.00 104 GLU A O 1
ATOM 876 N N . GLU A 1 105 ? -16.062 40.220 -11.216 1.00 80.88 105 GLU A N 1
ATOM 877 C CA . GLU A 1 105 ? -14.895 39.435 -11.636 1.00 80.88 105 GLU A CA 1
ATOM 878 C C . GLU A 1 105 ? -15.139 37.929 -11.510 1.00 80.88 105 GLU A C 1
ATOM 880 O O . GLU A 1 105 ? -14.691 37.147 -12.356 1.00 80.88 105 GLU A O 1
ATOM 885 N N . LEU A 1 106 ? -15.927 37.514 -10.513 1.00 80.44 106 LEU A N 1
ATOM 886 C CA . LEU A 1 106 ? -16.382 36.128 -10.379 1.00 80.44 106 LEU A CA 1
ATOM 887 C C . LEU A 1 106 ? -17.361 35.745 -11.498 1.00 80.44 106 LEU A C 1
ATOM 889 O O . LEU A 1 106 ? -17.259 34.645 -12.049 1.00 80.44 106 LEU A O 1
ATOM 893 N N . ASN A 1 107 ? -18.248 36.662 -11.895 1.00 82.69 107 ASN A N 1
ATOM 894 C CA . ASN A 1 107 ? -19.169 36.453 -13.016 1.00 82.69 107 ASN A CA 1
ATOM 895 C C . ASN A 1 107 ? -18.450 36.404 -14.377 1.00 82.69 107 ASN A C 1
ATOM 897 O O . ASN A 1 107 ? -18.874 35.652 -15.256 1.00 82.69 107 ASN A O 1
ATOM 901 N N . LEU A 1 108 ? -17.334 37.126 -14.546 1.00 82.94 108 LEU A N 1
ATOM 902 C CA . LEU A 1 108 ? -16.483 37.043 -15.744 1.00 82.94 108 LEU A CA 1
ATOM 903 C C . LEU A 1 108 ? -15.819 35.665 -15.909 1.00 82.94 108 LEU A C 1
ATOM 905 O O . LEU A 1 108 ? -15.525 35.248 -17.031 1.00 82.94 108 LEU A O 1
ATOM 909 N N . ILE A 1 109 ? -15.555 34.951 -14.809 1.00 77.38 109 ILE A N 1
ATOM 910 C CA . ILE A 1 109 ? -14.969 33.603 -14.847 1.00 77.38 109 ILE A CA 1
ATOM 911 C C . ILE A 1 109 ? -16.021 32.570 -15.258 1.00 77.38 109 ILE A C 1
ATOM 913 O O . ILE A 1 109 ? -15.748 31.738 -16.130 1.00 77.38 109 ILE A O 1
ATOM 917 N N . HIS A 1 110 ? -17.189 32.602 -14.615 1.00 78.69 110 HIS A N 1
ATOM 918 C CA . HIS A 1 110 ? -18.342 31.775 -14.952 1.00 78.69 110 HIS A CA 1
ATOM 919 C C . HIS A 1 110 ? -19.629 32.450 -14.445 1.00 78.69 110 HIS A C 1
ATOM 921 O O . HIS A 1 110 ? -19.675 32.862 -13.283 1.00 78.69 110 HIS A O 1
ATOM 927 N N . PRO A 1 111 ? -20.691 32.545 -15.265 1.00 81.25 111 PRO A N 1
ATOM 928 C CA . PRO A 1 111 ? -21.939 33.170 -14.841 1.00 81.25 111 PRO A CA 1
ATOM 929 C C . PRO A 1 111 ? -22.548 32.407 -13.657 1.00 81.25 111 PRO A C 1
ATOM 931 O O . PRO A 1 111 ? -22.630 31.180 -13.685 1.00 81.25 111 PRO A O 1
ATOM 934 N N . GLY A 1 112 ? -22.955 33.117 -12.602 1.00 80.06 112 GLY A N 1
ATOM 935 C CA . GLY A 1 112 ? -23.576 32.499 -11.421 1.00 80.06 112 GLY A CA 1
ATOM 936 C C . GLY A 1 112 ? -22.602 31.796 -10.466 1.00 80.06 112 GLY A C 1
ATOM 937 O O . GLY A 1 112 ? -23.039 31.171 -9.502 1.00 80.06 112 GLY A O 1
ATOM 938 N N . LEU A 1 113 ? -21.284 31.924 -10.676 1.00 83.06 113 LEU A N 1
ATOM 939 C CA . LEU A 1 113 ? -20.268 31.313 -9.811 1.00 83.06 113 LEU A CA 1
ATOM 940 C C . LEU A 1 113 ? -20.343 31.807 -8.361 1.00 83.06 113 LEU A C 1
ATOM 942 O O . LEU A 1 113 ? -20.188 31.011 -7.437 1.00 83.06 113 LEU A O 1
ATOM 946 N N . GLY A 1 114 ? -20.596 33.105 -8.160 1.00 82.38 114 GLY A N 1
ATOM 947 C CA . GLY A 1 114 ? -20.744 33.689 -6.824 1.00 82.38 114 GLY A CA 1
ATOM 948 C C . GLY A 1 114 ? -21.896 33.051 -6.044 1.00 82.38 114 GLY A C 1
ATOM 949 O O . GLY A 1 114 ? -21.720 32.661 -4.892 1.00 82.38 114 GLY A O 1
ATOM 950 N N . GLN A 1 115 ? -23.044 32.846 -6.697 1.00 86.00 115 GLN A N 1
ATOM 951 C CA . GLN A 1 115 ? -24.191 32.161 -6.099 1.00 86.00 115 GLN A CA 1
ATOM 952 C C . GLN A 1 115 ? -23.853 30.709 -5.735 1.00 86.00 115 GLN A C 1
ATOM 954 O O . GLN A 1 115 ? -24.118 30.279 -4.616 1.00 86.00 115 GLN A O 1
ATOM 959 N N . LEU A 1 116 ? -23.195 29.984 -6.639 1.00 82.75 116 LEU A N 1
ATOM 960 C CA . LEU A 1 116 ? -22.814 28.588 -6.433 1.00 82.75 116 LEU A CA 1
ATOM 961 C C . LEU A 1 116 ? -21.827 28.435 -5.251 1.00 82.75 116 LEU A C 1
ATOM 963 O O . LEU A 1 116 ? -21.976 27.542 -4.417 1.00 82.75 116 LEU A O 1
ATOM 967 N N . LEU A 1 117 ? -20.857 29.347 -5.112 1.00 83.06 117 LEU A N 1
ATOM 968 C CA . LEU A 1 117 ? -19.937 29.387 -3.966 1.00 83.06 117 LEU A CA 1
ATOM 969 C C . LEU A 1 117 ? -20.665 29.650 -2.643 1.00 83.06 117 LEU A C 1
ATOM 971 O O . LEU A 1 117 ? -20.380 28.996 -1.635 1.00 83.06 117 LEU A O 1
ATOM 975 N N . VAL A 1 118 ? -21.618 30.585 -2.642 1.00 85.75 118 VAL A N 1
ATOM 976 C CA . VAL A 1 118 ? -22.430 30.881 -1.459 1.00 85.75 118 VAL A CA 1
ATOM 977 C C . VAL A 1 118 ? -23.289 29.675 -1.081 1.00 85.75 118 VAL A C 1
ATOM 979 O O . VAL A 1 118 ? -23.268 29.274 0.080 1.00 85.75 118 VAL A O 1
ATOM 982 N N . GLU A 1 119 ? -23.976 29.043 -2.032 1.00 84.06 119 GLU A N 1
ATOM 983 C CA . GLU A 1 119 ? -24.777 27.833 -1.798 1.00 84.06 119 GLU A CA 1
ATOM 984 C C . GLU A 1 119 ? -23.930 26.681 -1.234 1.00 84.06 119 GLU A C 1
ATOM 986 O O . GLU A 1 119 ? -24.306 26.059 -0.234 1.00 84.06 119 GLU A O 1
ATOM 991 N N . GLN A 1 120 ? -22.734 26.456 -1.787 1.00 83.88 120 GLN A N 1
ATOM 992 C CA . GLN A 1 120 ? -21.802 25.451 -1.276 1.00 83.88 120 GLN A CA 1
ATOM 993 C C . GLN A 1 120 ? -21.356 25.769 0.159 1.00 83.88 120 GLN A C 1
ATOM 995 O O . GLN A 1 120 ? -21.337 24.883 1.019 1.00 83.88 120 GLN A O 1
ATOM 1000 N N . SER A 1 121 ? -21.038 27.030 0.455 1.00 82.88 121 SER A N 1
ATOM 1001 C CA . SER A 1 121 ? -20.632 27.441 1.802 1.00 82.88 121 SER A CA 1
ATOM 1002 C C . SER A 1 121 ? -21.767 27.298 2.825 1.00 82.88 121 SER A C 1
ATOM 1004 O O . SER A 1 121 ? -21.538 26.752 3.904 1.00 82.88 121 SER A O 1
ATOM 1006 N N . LYS A 1 122 ? -23.003 27.679 2.463 1.00 85.69 122 LYS A N 1
ATOM 1007 C CA . LYS A 1 122 ? -24.201 27.506 3.297 1.00 85.69 122 LYS A CA 1
ATOM 1008 C C . LYS A 1 122 ? -24.466 26.032 3.581 1.00 85.69 122 LYS A C 1
ATOM 1010 O O . LYS A 1 122 ? -24.660 25.665 4.734 1.00 85.69 122 LYS A O 1
ATOM 1015 N N . SER A 1 123 ? -24.382 25.171 2.564 1.00 82.81 123 SER A N 1
ATOM 1016 C CA . SER A 1 123 ? -24.540 23.723 2.761 1.00 82.81 123 SER A CA 1
ATOM 1017 C C . SER A 1 123 ? -23.471 23.133 3.685 1.00 82.81 123 SER A C 1
ATOM 1019 O O . SER A 1 123 ? -23.785 22.315 4.543 1.00 82.81 123 SER A O 1
ATOM 1021 N N . THR A 1 124 ? -22.227 23.613 3.600 1.00 83.56 124 THR A N 1
ATOM 1022 C CA . THR A 1 124 ? -21.140 23.174 4.490 1.00 83.56 124 THR A CA 1
ATOM 1023 C C . THR A 1 124 ? -21.385 23.603 5.940 1.00 83.56 124 THR A C 1
ATOM 1025 O O . THR A 1 124 ? -21.135 22.828 6.862 1.00 83.56 124 THR A O 1
ATOM 1028 N N . LEU A 1 125 ? -21.896 24.821 6.155 1.00 85.31 125 LEU A N 1
ATOM 1029 C CA . LEU A 1 125 ? -22.271 25.302 7.487 1.00 85.31 125 LEU A CA 1
ATOM 1030 C C . LEU A 1 125 ? -23.438 24.505 8.075 1.00 85.31 125 LEU A C 1
ATOM 1032 O O . LEU A 1 125 ? -23.355 24.120 9.237 1.00 85.31 125 LEU A O 1
ATOM 1036 N N . ILE A 1 126 ? -24.469 24.203 7.277 1.00 86.38 126 ILE A N 1
ATOM 1037 C CA . ILE A 1 126 ? -25.593 23.353 7.700 1.00 86.38 126 ILE A CA 1
ATOM 1038 C C . ILE A 1 126 ? -25.088 21.980 8.140 1.00 86.38 126 ILE A C 1
ATOM 1040 O O . ILE A 1 126 ? -25.429 21.531 9.230 1.00 86.38 126 ILE A O 1
ATOM 1044 N N . ILE A 1 127 ? -24.256 21.324 7.324 1.00 82.56 127 ILE A N 1
ATOM 1045 C CA . ILE A 1 127 ? -23.715 19.998 7.651 1.00 82.56 127 ILE A CA 1
ATOM 1046 C C . ILE A 1 127 ? -22.923 20.064 8.960 1.00 82.56 127 ILE A C 1
ATOM 1048 O O . ILE A 1 127 ? -23.094 19.205 9.819 1.00 82.56 127 ILE A O 1
ATOM 1052 N N . LYS A 1 128 ? -22.099 21.102 9.153 1.00 85.38 128 LYS A N 1
ATOM 1053 C CA . LYS A 1 128 ? -21.352 21.292 10.401 1.00 85.38 128 LYS A CA 1
ATOM 1054 C C . LYS A 1 128 ? -22.281 21.476 11.604 1.00 85.38 128 LYS A C 1
ATOM 1056 O O . LYS A 1 128 ? -22.082 20.819 12.617 1.00 85.38 128 LYS A O 1
ATOM 1061 N N . GLU A 1 129 ? -23.304 22.315 11.482 1.00 88.12 129 GLU A N 1
ATOM 1062 C CA . GLU A 1 129 ? -24.284 22.543 12.547 1.00 88.12 129 GLU A CA 1
ATOM 1063 C C . GLU A 1 129 ? -25.033 21.253 12.915 1.00 88.12 129 GLU A C 1
ATOM 1065 O O . GLU A 1 129 ? -25.221 20.958 14.093 1.00 88.12 129 GLU A O 1
ATOM 1070 N N . VAL A 1 130 ? -25.433 20.459 11.917 1.00 89.62 130 VAL A N 1
ATOM 1071 C CA . VAL A 1 130 ? -26.084 19.158 12.126 1.00 89.62 130 VAL A CA 1
ATOM 1072 C C . VAL A 1 130 ? -25.130 18.166 12.789 1.00 89.62 130 VAL A C 1
ATOM 1074 O O . VAL A 1 130 ? -25.547 17.458 13.701 1.00 89.62 130 VAL A O 1
ATOM 1077 N N . CYS A 1 131 ? -23.858 18.128 12.386 1.00 86.62 131 CYS A N 1
ATOM 1078 C CA . CYS A 1 131 ? -22.840 17.308 13.044 1.00 86.62 131 CYS A CA 1
ATOM 1079 C C . CYS A 1 131 ? -22.651 17.705 14.512 1.00 86.62 131 CYS A C 1
ATOM 1081 O O . CYS A 1 131 ? -22.609 16.828 15.371 1.00 86.62 131 CYS A O 1
ATOM 1083 N N . ASP A 1 132 ? -22.574 19.004 14.810 1.00 86.94 132 ASP A N 1
ATOM 1084 C CA . ASP A 1 132 ? -22.407 19.506 16.176 1.00 86.94 132 ASP A CA 1
ATOM 1085 C C . ASP A 1 132 ? -23.635 19.164 17.044 1.00 86.94 132 ASP A C 1
ATOM 1087 O O . ASP A 1 132 ? -23.482 18.694 18.172 1.00 86.94 132 ASP A O 1
ATOM 1091 N N . GLN A 1 133 ? -24.852 19.314 16.505 1.00 90.12 133 GLN A N 1
ATOM 1092 C CA . GLN A 1 133 ? -26.100 18.905 17.170 1.00 90.12 133 GLN A CA 1
ATOM 1093 C C . GLN A 1 133 ? -26.147 17.395 17.418 1.00 90.12 133 GLN A C 1
ATOM 1095 O O . GLN A 1 133 ? -26.436 16.953 18.528 1.00 90.12 133 GLN A O 1
ATOM 1100 N N . TYR A 1 134 ? -25.803 16.592 16.413 1.00 89.06 134 TYR A N 1
ATOM 1101 C CA . TYR A 1 134 ? -25.778 15.139 16.539 1.00 89.06 134 TYR A CA 1
ATOM 1102 C C . TYR A 1 134 ? -24.711 14.667 17.539 1.00 89.06 134 TYR A C 1
ATOM 1104 O O . TYR A 1 134 ? -24.949 13.745 18.316 1.00 89.06 134 TYR A O 1
ATOM 1112 N N . GLN A 1 135 ? -23.556 15.335 17.594 1.00 87.62 135 GLN A N 1
ATOM 1113 C CA . GLN A 1 135 ? -22.523 15.054 18.589 1.00 87.62 135 GLN A CA 1
ATOM 1114 C C . GLN A 1 135 ? -22.998 15.382 20.010 1.00 87.62 135 GLN A C 1
ATOM 1116 O O . GLN A 1 135 ? -22.710 14.626 20.938 1.00 87.62 135 GLN A O 1
ATOM 1121 N N . GLN A 1 136 ? -23.736 16.481 20.193 1.00 91.06 136 GLN A N 1
ATOM 1122 C CA . GLN A 1 136 ? -24.357 16.818 21.477 1.00 91.06 136 GLN A CA 1
ATOM 1123 C C . GLN A 1 136 ? -25.403 15.776 21.887 1.00 91.06 136 GLN A C 1
ATOM 1125 O O . GLN A 1 136 ? -25.418 15.365 23.044 1.00 91.06 136 GLN A O 1
ATOM 1130 N N . GLU A 1 137 ? -26.227 15.298 20.952 1.00 90.44 137 GLU A N 1
ATOM 1131 C CA . GLU A 1 137 ? -27.193 14.220 21.201 1.00 90.44 137 GLU A CA 1
ATOM 1132 C C . GLU A 1 137 ? -26.514 12.903 21.577 1.00 90.44 137 GLU A C 1
ATOM 1134 O O . GLU A 1 137 ? -26.950 12.247 22.522 1.00 90.44 137 GLU A O 1
ATOM 1139 N N . ILE A 1 138 ? -25.428 12.530 20.888 1.00 89.69 138 ILE A N 1
ATOM 1140 C CA . ILE A 1 138 ? -24.616 11.367 21.261 1.00 89.69 138 ILE A CA 1
ATOM 1141 C C . ILE A 1 138 ? -24.094 11.552 22.679 1.00 89.69 138 ILE A C 1
ATOM 1143 O O . ILE A 1 138 ? -24.282 10.664 23.500 1.00 89.69 138 ILE A O 1
ATOM 1147 N N . ASN A 1 139 ? -23.474 12.690 22.990 1.00 91.31 139 ASN A N 1
ATOM 1148 C CA . ASN A 1 139 ? -22.931 12.936 24.324 1.00 91.31 139 ASN A CA 1
ATOM 1149 C C . ASN A 1 139 ? -24.032 12.848 25.391 1.00 91.31 139 ASN A C 1
ATOM 1151 O O . ASN A 1 139 ? -23.854 12.145 26.376 1.00 91.31 139 ASN A O 1
ATOM 1155 N N . TYR A 1 140 ? -25.203 13.442 25.147 1.00 94.38 140 TYR A N 1
ATOM 1156 C CA . TYR A 1 140 ? -26.356 13.347 26.043 1.00 94.38 140 TYR A CA 1
ATOM 1157 C C . TYR A 1 140 ? -26.855 11.903 26.220 1.00 94.38 140 TYR A C 1
ATOM 1159 O O . TYR A 1 140 ? -27.136 11.467 27.338 1.00 94.38 140 TYR A O 1
ATOM 1167 N N . HIS A 1 141 ? -26.948 11.132 25.133 1.00 92.56 141 HIS A N 1
ATOM 1168 C CA . HIS A 1 141 ? -27.319 9.719 25.187 1.00 92.56 141 HIS A CA 1
ATOM 1169 C C . HIS A 1 141 ? -26.291 8.904 25.977 1.00 92.56 141 HIS A C 1
ATOM 1171 O O . HIS A 1 141 ? -26.665 8.088 26.819 1.00 92.56 141 HIS A O 1
ATOM 1177 N N . MET A 1 142 ? -25.003 9.147 25.738 1.00 92.19 142 MET A N 1
ATOM 1178 C CA . MET A 1 142 ? -23.909 8.493 26.446 1.00 92.19 142 MET A CA 1
ATOM 1179 C C . MET A 1 142 ? -23.904 8.868 27.929 1.00 92.19 142 MET A C 1
ATOM 1181 O O . MET A 1 142 ? -23.735 7.983 28.762 1.00 92.19 142 MET A O 1
ATOM 1185 N N . ASP A 1 143 ? -24.171 10.123 28.283 1.00 92.81 143 ASP A N 1
ATOM 1186 C CA . ASP A 1 143 ? -24.284 10.571 29.672 1.00 92.81 143 ASP A CA 1
ATOM 1187 C C . ASP A 1 143 ? -25.460 9.880 30.373 1.00 92.81 143 ASP A C 1
ATOM 1189 O O . ASP A 1 143 ? -25.289 9.307 31.451 1.00 92.81 143 ASP A O 1
ATOM 1193 N N . LYS A 1 144 ? -26.630 9.810 29.730 1.00 94.12 144 LYS A N 1
ATOM 1194 C CA . LYS A 1 144 ? -27.795 9.074 30.246 1.00 94.12 144 LYS A CA 1
ATOM 1195 C C . LYS A 1 144 ? -27.517 7.576 30.389 1.00 94.12 144 LYS A C 1
ATOM 1197 O O . LYS A 1 144 ? -27.912 6.958 31.378 1.00 94.12 144 LYS A O 1
ATOM 1202 N N . TYR A 1 145 ? -26.832 6.975 29.423 1.00 92.69 145 TYR A N 1
ATOM 1203 C CA . TYR A 1 145 ? -26.422 5.577 29.502 1.00 92.69 145 TYR A CA 1
ATOM 1204 C C . TYR A 1 145 ? -25.399 5.364 30.626 1.00 92.69 145 TYR A C 1
ATOM 1206 O O . TYR A 1 145 ? -25.504 4.399 31.378 1.00 92.69 145 TYR A O 1
ATOM 1214 N N . SER A 1 146 ? -24.483 6.312 30.840 1.00 89.94 146 SER A N 1
ATOM 1215 C CA . SER A 1 146 ? -23.562 6.294 31.977 1.00 89.94 146 SER A CA 1
ATOM 1216 C C . SER A 1 146 ? -24.314 6.319 33.312 1.00 89.94 146 SER A C 1
ATOM 1218 O O . SER A 1 146 ? -23.945 5.597 34.238 1.00 89.94 146 SER A O 1
ATOM 1220 N N . GLU A 1 147 ? -25.418 7.067 33.413 1.00 91.06 147 GLU A N 1
ATOM 1221 C CA . GLU A 1 147 ? -26.289 7.060 34.591 1.00 91.06 147 GLU A CA 1
ATOM 1222 C C . GLU A 1 147 ? -27.000 5.719 34.780 1.00 91.06 147 GLU A C 1
ATOM 1224 O O . GLU A 1 147 ? -27.100 5.232 35.903 1.00 91.06 147 GLU A O 1
ATOM 1229 N N . GLN A 1 148 ? -27.423 5.066 33.697 1.00 90.25 148 GLN A N 1
ATOM 1230 C CA . GLN A 1 148 ? -27.966 3.708 33.766 1.00 90.25 148 GLN A CA 1
ATOM 1231 C C . GLN A 1 148 ? -26.910 2.694 34.219 1.00 90.25 148 GLN A C 1
ATOM 1233 O O . GLN A 1 148 ? -27.219 1.800 35.008 1.00 90.25 148 GLN A O 1
ATOM 1238 N N . LEU A 1 149 ? -25.655 2.850 33.787 1.00 89.19 149 LEU A N 1
ATOM 1239 C CA . LEU A 1 149 ? -24.549 2.005 34.231 1.00 89.19 149 LEU A CA 1
ATOM 1240 C C . LEU A 1 149 ? -24.262 2.177 35.731 1.00 89.19 149 LEU A C 1
ATOM 1242 O O . LEU A 1 149 ? -23.912 1.186 36.374 1.00 89.19 149 LEU A O 1
ATOM 1246 N N . LYS A 1 150 ? -24.496 3.363 36.324 1.00 87.56 150 LYS A N 1
ATOM 1247 C CA . LYS A 1 150 ? -24.378 3.590 37.784 1.00 87.56 150 LYS A CA 1
ATOM 1248 C C . LYS A 1 150 ? -25.306 2.690 38.608 1.00 87.56 150 LYS A C 1
ATOM 1250 O O . LYS A 1 150 ? -24.986 2.388 39.758 1.00 87.56 150 LYS A O 1
ATOM 1255 N N . ASN A 1 151 ? -26.409 2.196 38.033 1.00 88.56 151 ASN A N 1
ATOM 1256 C CA . ASN A 1 151 ? -27.281 1.223 38.705 1.00 88.56 151 ASN A CA 1
ATOM 1257 C C . ASN A 1 151 ? -26.548 -0.096 39.001 1.00 88.56 151 ASN A C 1
ATOM 1259 O O . ASN A 1 151 ? -26.852 -0.781 39.981 1.00 88.56 151 ASN A O 1
ATOM 1263 N N . HIS A 1 152 ? -25.527 -0.438 38.211 1.00 84.50 152 HIS A N 1
ATOM 1264 C CA . HIS A 1 152 ? -24.630 -1.554 38.485 1.00 84.50 152 HIS A CA 1
ATOM 1265 C C . HIS A 1 152 ? -23.505 -1.130 39.438 1.00 84.50 152 HIS A C 1
ATOM 1267 O O . HIS A 1 152 ? -22.346 -1.027 39.041 1.00 84.50 152 HIS A O 1
ATOM 1273 N N . LYS A 1 153 ? -23.851 -0.951 40.720 1.00 80.56 153 LYS A N 1
ATOM 1274 C CA . LYS A 1 153 ? -22.981 -0.405 41.784 1.00 80.56 153 LYS A CA 1
ATOM 1275 C C . LYS A 1 153 ? -21.553 -0.971 41.827 1.00 80.56 153 LYS A C 1
ATOM 1277 O O . LYS A 1 153 ? -20.622 -0.219 42.070 1.00 80.56 153 LYS A O 1
ATOM 1282 N N . ILE A 1 154 ? -21.376 -2.274 41.589 1.00 82.31 154 ILE A N 1
ATOM 1283 C CA . ILE A 1 154 ? -20.058 -2.937 41.643 1.00 82.31 154 ILE A CA 1
ATOM 1284 C C . ILE A 1 154 ? -19.318 -2.838 40.299 1.00 82.31 154 ILE A C 1
ATOM 1286 O O . ILE A 1 154 ? -18.119 -2.585 40.262 1.00 82.31 154 ILE A O 1
ATOM 1290 N N . ARG A 1 155 ? -20.022 -3.023 39.175 1.00 77.56 155 ARG A N 1
ATOM 1291 C CA . ARG A 1 155 ? -19.396 -3.069 37.840 1.00 77.56 155 ARG A CA 1
ATOM 1292 C C . ARG A 1 155 ? -19.033 -1.684 37.316 1.00 77.56 155 ARG A C 1
ATOM 1294 O O . ARG A 1 155 ? -18.016 -1.548 36.649 1.00 77.56 155 ARG A O 1
ATOM 1301 N N . PHE A 1 156 ? -19.812 -0.663 37.675 1.00 85.12 156 PHE A N 1
ATOM 1302 C CA . PHE A 1 156 ? -19.537 0.733 37.334 1.00 85.12 156 PHE A CA 1
ATOM 1303 C C . PHE A 1 156 ? -18.193 1.234 37.892 1.00 85.12 156 PHE A C 1
ATOM 1305 O O . PHE A 1 156 ? -17.595 2.141 37.330 1.00 85.12 156 PHE A O 1
ATOM 1312 N N . LEU A 1 157 ? -17.681 0.620 38.966 1.00 82.94 157 LEU A N 1
ATOM 1313 C CA . LEU A 1 157 ? -16.378 0.962 39.550 1.00 82.94 157 LEU A CA 1
ATOM 1314 C C . LEU A 1 157 ? -15.187 0.458 38.713 1.00 82.94 157 LEU A C 1
ATOM 1316 O O . LEU A 1 157 ? -14.051 0.870 38.942 1.00 82.94 157 LEU A O 1
ATOM 1320 N N . ILE A 1 158 ? -15.425 -0.440 37.752 1.00 91.00 158 ILE A N 1
ATOM 1321 C CA . ILE A 1 158 ? -14.399 -0.973 36.856 1.00 91.00 158 ILE A CA 1
ATOM 1322 C C . ILE A 1 158 ? -14.394 -0.127 35.579 1.00 91.00 158 ILE A C 1
ATOM 1324 O O . ILE A 1 158 ? -15.157 -0.397 34.654 1.00 91.00 158 ILE A O 1
ATOM 1328 N N . ASN A 1 159 ? -13.496 0.862 35.501 1.00 87.62 159 ASN A N 1
ATOM 1329 C CA . ASN A 1 159 ? -13.403 1.765 34.343 1.00 87.62 159 ASN A CA 1
ATOM 1330 C C . ASN A 1 159 ? -13.275 1.013 33.012 1.00 87.62 159 ASN A C 1
ATOM 1332 O O . ASN A 1 159 ? -13.978 1.344 32.076 1.00 87.62 159 ASN A O 1
ATOM 1336 N N . ALA A 1 160 ? -12.482 -0.062 32.947 1.00 87.25 160 ALA A N 1
ATOM 1337 C CA . ALA A 1 160 ? -12.341 -0.852 31.719 1.00 87.25 160 ALA A CA 1
ATOM 1338 C C . ALA A 1 160 ? -13.667 -1.477 31.242 1.00 87.25 160 ALA A C 1
ATOM 1340 O O . ALA A 1 160 ? -13.912 -1.560 30.044 1.00 87.25 160 ALA A O 1
ATOM 1341 N N . TRP A 1 161 ? -14.532 -1.894 32.174 1.00 90.69 161 TRP A N 1
ATOM 1342 C CA . TRP A 1 161 ? -15.860 -2.415 31.845 1.00 90.69 161 TRP A CA 1
ATOM 1343 C C . TRP A 1 161 ? -16.805 -1.290 31.422 1.00 90.69 161 TRP A C 1
ATOM 1345 O O . TRP A 1 161 ? -17.580 -1.468 30.487 1.00 90.69 161 TRP A O 1
ATOM 1355 N N . VAL A 1 162 ? -16.736 -0.132 32.088 1.00 88.62 162 VAL A N 1
ATOM 1356 C CA . VAL A 1 162 ? -17.505 1.057 31.700 1.00 88.62 162 VAL A CA 1
ATOM 1357 C C . VAL A 1 162 ? -17.089 1.516 30.306 1.00 88.62 162 VAL A C 1
ATOM 1359 O O . VAL A 1 162 ? -17.959 1.661 29.463 1.00 88.62 162 VAL A O 1
ATOM 1362 N N . ASP A 1 163 ? -15.796 1.647 30.028 1.00 89.81 163 ASP A N 1
ATOM 1363 C CA . ASP A 1 163 ? -15.258 2.057 28.730 1.00 89.81 163 ASP A CA 1
ATOM 1364 C C . ASP A 1 163 ? -15.653 1.068 27.627 1.00 89.81 163 ASP A C 1
ATOM 1366 O O . ASP A 1 163 ? -16.148 1.484 26.585 1.00 89.81 163 ASP A O 1
ATOM 1370 N N . GLU A 1 164 ? -15.536 -0.244 27.867 1.00 92.31 164 GLU A N 1
ATOM 1371 C CA . GLU A 1 164 ? -15.993 -1.271 26.921 1.00 92.31 164 GLU A CA 1
ATOM 1372 C C . GLU A 1 164 ? -17.503 -1.162 26.655 1.00 92.31 164 GLU A C 1
ATOM 1374 O O . GLU A 1 164 ? -17.942 -1.260 25.510 1.00 92.31 164 GLU A O 1
ATOM 1379 N N . LYS A 1 165 ? -18.320 -0.939 27.694 1.00 92.19 165 LYS A N 1
ATOM 1380 C CA . LYS A 1 165 ? -19.777 -0.794 27.544 1.00 92.19 165 LYS A CA 1
ATOM 1381 C C . LYS A 1 165 ? -20.180 0.519 26.893 1.00 92.19 165 LYS A C 1
ATOM 1383 O O . LYS A 1 165 ? -21.137 0.515 26.125 1.00 92.19 165 LYS A O 1
ATOM 1388 N N . MET A 1 166 ? -19.480 1.605 27.187 1.00 90.75 166 MET A N 1
ATOM 1389 C CA . MET A 1 166 ? -19.694 2.917 26.587 1.00 90.75 166 MET A CA 1
ATOM 1390 C C . MET A 1 166 ? -19.291 2.893 25.113 1.00 90.75 166 MET A C 1
ATOM 1392 O O . MET A 1 166 ? -20.061 3.346 24.274 1.00 90.75 166 MET A O 1
ATOM 1396 N N . GLU A 1 167 ? -18.150 2.298 24.767 1.00 91.62 167 GLU A N 1
ATOM 1397 C CA . GLU A 1 167 ? -17.715 2.190 23.373 1.00 91.62 167 GLU A CA 1
ATOM 1398 C C . GLU A 1 167 ? -18.635 1.258 22.575 1.00 91.62 167 GLU A C 1
ATOM 1400 O O . GLU A 1 167 ? -19.078 1.621 21.488 1.00 91.62 167 GLU A O 1
ATOM 1405 N N . ALA A 1 168 ? -19.026 0.112 23.146 1.00 92.38 168 ALA A N 1
ATOM 1406 C CA . ALA A 1 168 ? -19.975 -0.799 22.508 1.00 92.38 168 ALA A CA 1
ATOM 1407 C C . ALA A 1 168 ? -21.354 -0.152 22.287 1.00 92.38 168 ALA A C 1
ATOM 1409 O O . ALA A 1 168 ? -21.968 -0.358 21.240 1.00 92.38 168 ALA A O 1
ATOM 1410 N N . GLU A 1 169 ? -21.853 0.637 23.244 1.00 92.81 169 GLU A N 1
ATOM 1411 C CA . GLU A 1 169 ? -23.138 1.329 23.091 1.00 92.81 169 GLU A CA 1
ATOM 1412 C C . GLU A 1 169 ? -23.038 2.510 22.119 1.00 92.81 169 GLU A C 1
ATOM 1414 O O . GLU A 1 169 ? -23.947 2.718 21.319 1.00 92.81 169 GLU A O 1
ATOM 1419 N N . LYS A 1 170 ? -21.916 3.235 22.102 1.00 90.44 170 LYS A N 1
ATOM 1420 C CA . LYS A 1 170 ? -21.651 4.285 21.112 1.00 90.44 170 LYS A CA 1
ATOM 1421 C C . LYS A 1 170 ? -21.585 3.713 19.695 1.00 90.44 170 LYS A C 1
ATOM 1423 O O . LYS A 1 170 ? -22.188 4.271 18.775 1.00 90.44 170 LYS A O 1
ATOM 1428 N N . GLU A 1 171 ? -20.899 2.586 19.516 1.00 90.12 171 GLU A N 1
ATOM 1429 C CA . GLU A 1 171 ? -20.839 1.862 18.245 1.00 90.12 171 GLU A CA 1
ATOM 1430 C C . GLU A 1 171 ? -22.236 1.373 17.838 1.00 90.12 171 GLU A C 1
ATOM 1432 O O . GLU A 1 171 ? -22.658 1.570 16.698 1.00 90.12 171 GLU A O 1
ATOM 1437 N N . ARG A 1 172 ? -23.008 0.820 18.781 1.00 90.88 172 ARG A N 1
ATOM 1438 C CA . ARG A 1 172 ? -24.397 0.404 18.551 1.00 90.88 172 ARG A CA 1
ATOM 1439 C C . ARG A 1 172 ? -25.291 1.573 18.133 1.00 90.88 172 ARG A C 1
ATOM 1441 O O . ARG A 1 172 ? -26.018 1.438 17.153 1.00 90.88 172 ARG A O 1
ATOM 1448 N N . TYR A 1 173 ? -25.231 2.706 18.832 1.00 88.69 173 TYR A N 1
ATOM 1449 C CA . TYR A 1 173 ? -26.019 3.903 18.524 1.00 88.69 173 TYR A CA 1
ATOM 1450 C C . TYR A 1 173 ? -25.687 4.454 17.131 1.00 88.69 173 TYR A C 1
ATOM 1452 O O . TYR A 1 173 ? -26.586 4.774 16.354 1.00 88.69 173 TYR A O 1
ATOM 1460 N N . THR A 1 174 ? -24.398 4.487 16.783 1.00 84.56 174 THR A N 1
ATOM 1461 C CA . THR A 1 174 ? -23.920 4.937 15.465 1.00 84.56 174 THR A CA 1
ATOM 1462 C C . THR A 1 174 ? -24.353 3.975 14.352 1.00 84.56 174 THR A C 1
ATOM 1464 O O . THR A 1 174 ? -24.805 4.410 13.295 1.00 84.56 174 THR A O 1
ATOM 1467 N N . ASN A 1 175 ? -24.284 2.662 14.595 1.00 86.44 175 ASN A N 1
ATOM 1468 C CA . ASN A 1 175 ? -24.692 1.631 13.635 1.00 86.44 175 ASN A CA 1
ATOM 1469 C C . ASN A 1 175 ? -26.209 1.570 13.416 1.00 86.44 175 ASN A C 1
ATOM 1471 O O . ASN A 1 175 ? -26.647 1.207 12.326 1.00 86.44 175 ASN A O 1
ATOM 1475 N N . LEU A 1 176 ? -27.011 1.908 14.430 1.00 88.62 176 LEU A N 1
ATOM 1476 C CA . LEU A 1 176 ? -28.464 2.034 14.292 1.00 88.62 176 LEU A CA 1
ATOM 1477 C C . LEU A 1 176 ? -28.844 3.247 13.430 1.00 88.62 176 LEU A C 1
ATOM 1479 O O . LEU A 1 176 ? -29.810 3.171 12.674 1.00 88.62 176 LEU A O 1
ATOM 1483 N N . ASN A 1 177 ? -28.054 4.325 13.495 1.00 84.12 177 ASN A N 1
ATOM 1484 C CA . ASN A 1 177 ? -28.354 5.613 12.865 1.00 84.12 177 ASN A CA 1
ATOM 1485 C C . ASN A 1 177 ? -27.245 6.105 11.898 1.00 84.12 177 ASN A C 1
ATOM 1487 O O . ASN A 1 177 ? -26.787 7.243 12.022 1.00 84.12 177 ASN A O 1
ATOM 1491 N N . PRO A 1 178 ? -26.811 5.317 10.892 1.00 80.56 178 PRO A N 1
ATOM 1492 C CA . PRO A 1 178 ? -25.615 5.628 10.100 1.00 80.56 178 PRO A CA 1
ATOM 1493 C C . PRO A 1 178 ? -25.781 6.822 9.146 1.00 80.56 178 PRO A C 1
ATOM 1495 O O . PRO A 1 178 ? -24.791 7.405 8.711 1.00 80.56 178 PRO A O 1
ATOM 1498 N N . TYR A 1 179 ? -27.019 7.178 8.788 1.00 87.12 179 TYR A N 1
ATOM 1499 C CA . TYR A 1 179 ? -27.319 8.224 7.797 1.00 87.12 179 TYR A CA 1
ATOM 1500 C C . TYR A 1 179 ? -28.042 9.435 8.385 1.00 87.12 179 TYR A C 1
ATOM 1502 O O . TYR A 1 179 ? -28.439 10.323 7.634 1.00 87.12 179 TYR A O 1
ATOM 1510 N N . GLU A 1 180 ? -28.214 9.480 9.704 1.00 88.12 180 GLU A N 1
ATOM 1511 C CA . GLU A 1 180 ? -29.023 10.496 10.382 1.00 88.12 180 GLU A CA 1
ATOM 1512 C C . GLU A 1 180 ? -28.510 11.916 10.106 1.00 88.12 180 GLU A C 1
ATOM 1514 O O . GLU A 1 180 ? -29.283 12.810 9.768 1.00 88.12 180 GLU A O 1
ATOM 1519 N N . ILE A 1 181 ? -27.185 12.099 10.122 1.00 88.25 181 ILE A N 1
ATOM 1520 C CA . ILE A 1 181 ? -26.528 13.372 9.790 1.00 88.25 181 ILE A CA 1
ATOM 1521 C C . ILE A 1 181 ? -26.892 13.824 8.371 1.00 88.25 181 ILE A C 1
ATOM 1523 O O . ILE A 1 181 ? -27.241 14.986 8.157 1.00 88.25 181 ILE A O 1
ATOM 1527 N N . HIS A 1 182 ? -26.835 12.916 7.394 1.00 87.88 182 HIS A N 1
ATOM 1528 C CA . HIS A 1 182 ? -27.142 13.244 6.002 1.00 87.88 182 HIS A CA 1
ATOM 1529 C C . HIS A 1 182 ? -28.633 13.552 5.818 1.00 87.88 182 HIS A C 1
ATOM 1531 O O . HIS A 1 182 ? -28.964 14.502 5.118 1.00 87.88 182 HIS A O 1
ATOM 1537 N N . ILE A 1 183 ? -29.529 12.805 6.474 1.00 91.19 183 ILE A N 1
ATOM 1538 C CA . ILE A 1 183 ? -30.985 13.010 6.395 1.00 91.19 183 ILE A CA 1
ATOM 1539 C C . ILE A 1 183 ? -31.374 14.376 6.971 1.00 91.19 183 ILE A C 1
ATOM 1541 O O . ILE A 1 183 ? -32.007 15.169 6.277 1.00 91.19 183 ILE A O 1
ATOM 1545 N N . ARG A 1 184 ? -30.904 14.709 8.176 1.00 91.62 184 ARG A N 1
ATOM 1546 C CA . ARG A 1 184 ? -31.155 16.021 8.796 1.00 91.62 184 ARG A CA 1
ATOM 1547 C C . ARG A 1 184 ? -30.532 17.171 8.005 1.00 91.62 184 ARG A C 1
ATOM 1549 O O . ARG A 1 184 ? -31.112 18.249 7.901 1.00 91.62 184 ARG A O 1
ATOM 1556 N N . SER A 1 185 ? -29.359 16.943 7.409 1.00 90.25 185 SER A N 1
ATOM 1557 C CA . SER A 1 185 ? -28.732 17.926 6.516 1.00 90.25 185 SER A CA 1
ATOM 1558 C C . SER A 1 185 ? -29.572 18.160 5.258 1.00 90.25 185 SER A C 1
ATOM 1560 O O . SER A 1 185 ? -29.714 19.303 4.838 1.00 90.25 185 SER A O 1
ATOM 1562 N N . ILE A 1 186 ? -30.180 17.115 4.681 1.00 91.00 186 ILE A N 1
ATOM 1563 C CA . ILE A 1 186 ? -31.099 17.238 3.536 1.00 91.00 186 ILE A CA 1
ATOM 1564 C C . ILE A 1 186 ? -32.325 18.074 3.916 1.00 91.00 186 ILE A C 1
ATOM 1566 O O . ILE A 1 186 ? -32.702 18.963 3.154 1.00 91.00 186 ILE A O 1
ATOM 1570 N N . GLU A 1 187 ? -32.928 17.820 5.079 1.00 93.56 187 GLU A N 1
ATOM 1571 C CA . GLU A 1 187 ? -34.091 18.567 5.577 1.00 93.56 187 GLU A CA 1
ATOM 1572 C C . GLU A 1 187 ? -33.768 20.057 5.740 1.00 93.56 187 GLU A C 1
ATOM 1574 O O . GLU A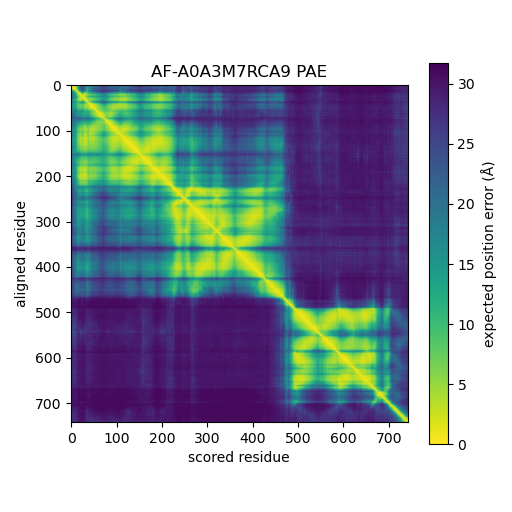 1 187 ? -34.416 20.895 5.110 1.00 93.56 187 GLU A O 1
ATOM 1579 N N . LYS A 1 188 ? -32.683 20.393 6.447 1.00 91.56 188 LYS A N 1
ATOM 1580 C CA . LYS A 1 188 ? -32.239 21.788 6.602 1.00 91.56 188 LYS A CA 1
ATOM 1581 C C . LYS A 1 188 ? -31.830 22.445 5.282 1.00 91.56 188 LYS A C 1
ATOM 1583 O O . LYS A 1 188 ? -32.076 23.633 5.074 1.00 91.56 188 LYS A O 1
ATOM 1588 N N . CYS A 1 189 ? -31.216 21.701 4.361 1.00 91.44 189 CYS A N 1
ATOM 1589 C CA . CYS A 1 189 ? -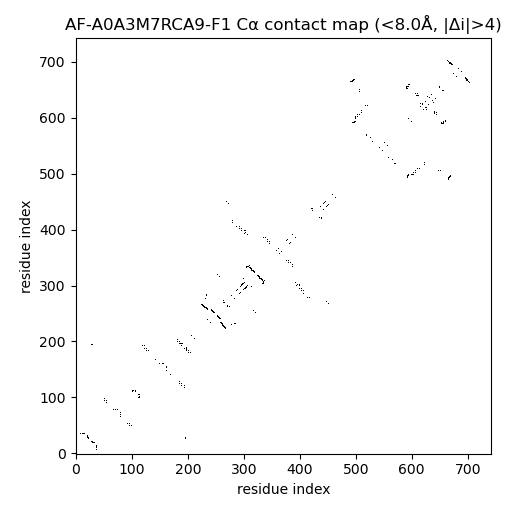30.914 22.222 3.027 1.00 91.44 189 CYS A CA 1
ATOM 1590 C C . CYS A 1 189 ? -32.193 22.535 2.236 1.00 91.44 189 CYS A C 1
ATOM 1592 O O . CYS A 1 189 ? -32.214 23.533 1.516 1.00 91.44 189 CYS A O 1
ATOM 1594 N N . LYS A 1 190 ? -33.260 21.738 2.382 1.00 90.50 190 LYS A N 1
ATOM 1595 C CA . LYS A 1 190 ? -34.568 22.015 1.765 1.00 90.50 190 LYS A CA 1
ATOM 1596 C C . LYS A 1 190 ? -35.238 23.241 2.379 1.00 90.50 190 LYS A C 1
ATOM 1598 O O . LYS A 1 190 ? -35.727 24.078 1.628 1.00 90.50 190 LYS A O 1
ATOM 1603 N N . GLU A 1 191 ? -35.190 23.396 3.701 1.00 92.19 191 GLU A N 1
ATOM 1604 C CA . GLU A 1 191 ? -35.706 24.584 4.402 1.00 92.19 191 GLU A CA 1
ATOM 1605 C C . GLU A 1 191 ? -35.031 25.881 3.930 1.00 92.19 191 GLU A C 1
ATOM 1607 O O . GLU A 1 191 ? -35.689 26.906 3.759 1.00 92.19 191 GLU A O 1
ATOM 1612 N N . GLN A 1 192 ? -33.721 25.836 3.659 1.00 88.19 192 GLN A N 1
ATOM 1613 C CA . GLN A 1 192 ? -32.952 26.981 3.156 1.00 88.19 192 GLN A CA 1
ATOM 1614 C C . GLN A 1 192 ? -32.951 27.118 1.620 1.00 88.19 192 GLN A C 1
ATOM 1616 O O . GLN A 1 192 ? -32.197 27.931 1.084 1.00 88.19 192 GLN A O 1
ATOM 1621 N N . ASN A 1 193 ? -33.790 26.358 0.903 1.00 88.12 193 ASN A N 1
ATOM 1622 C CA . ASN A 1 193 ? -33.906 26.356 -0.564 1.00 88.12 193 ASN A CA 1
ATOM 1623 C C . ASN A 1 193 ? -32.608 26.005 -1.331 1.00 88.12 193 ASN A C 1
ATOM 1625 O O . ASN A 1 193 ? -32.410 26.431 -2.469 1.00 88.12 193 ASN A O 1
ATOM 1629 N N . LEU A 1 194 ? -31.725 25.184 -0.754 1.00 88.50 194 LEU A N 1
ATOM 1630 C CA . LEU A 1 194 ? -30.481 24.717 -1.382 1.00 88.50 194 LEU A CA 1
ATOM 1631 C C . LEU A 1 194 ? -30.716 23.429 -2.193 1.00 88.50 194 LEU A C 1
ATOM 1633 O O . LEU A 1 194 ? -30.278 22.338 -1.814 1.00 88.50 194 LEU A O 1
ATOM 1637 N N . ALA A 1 195 ? -31.420 23.551 -3.321 1.00 85.12 195 ALA A N 1
ATOM 1638 C CA . ALA A 1 195 ? -31.876 22.408 -4.123 1.00 85.12 195 ALA A CA 1
ATOM 1639 C C . ALA A 1 195 ? -30.733 21.520 -4.658 1.00 85.12 195 ALA A C 1
ATOM 1641 O O . ALA A 1 195 ? -30.841 20.293 -4.632 1.00 85.12 195 ALA A O 1
ATOM 1642 N N . GLN A 1 196 ? -29.625 22.119 -5.110 1.00 84.94 196 GLN A N 1
ATOM 1643 C CA . GLN A 1 196 ? -28.473 21.379 -5.638 1.00 84.94 196 GLN A CA 1
ATOM 1644 C C . GLN A 1 196 ? -27.772 20.544 -4.552 1.00 84.94 196 GLN A C 1
ATOM 1646 O O . GLN A 1 196 ? -27.506 19.359 -4.762 1.00 84.94 196 GLN A O 1
ATOM 1651 N N . SER A 1 197 ? -27.502 21.129 -3.381 1.00 84.62 197 SER A N 1
ATOM 1652 C CA . SER A 1 197 ? -26.839 20.429 -2.273 1.00 84.62 197 SER A CA 1
ATOM 1653 C C . SER A 1 197 ? -27.718 19.328 -1.680 1.00 84.62 197 SER A C 1
ATOM 1655 O O . SER A 1 197 ? -27.224 18.231 -1.421 1.00 84.62 197 SER A O 1
ATOM 1657 N N . ALA A 1 198 ? -29.026 19.577 -1.537 1.00 87.69 198 ALA A N 1
ATOM 1658 C CA . ALA A 1 198 ? -29.981 18.557 -1.104 1.00 87.69 198 ALA A CA 1
ATOM 1659 C C . ALA A 1 198 ? -30.007 17.364 -2.076 1.00 87.69 198 ALA A C 1
ATOM 1661 O O . ALA A 1 198 ? -29.927 16.218 -1.640 1.00 87.69 198 ALA A O 1
ATOM 1662 N N . TYR A 1 199 ? -30.023 17.626 -3.388 1.00 86.69 199 TYR A N 1
ATOM 1663 C CA . TYR A 1 199 ? -29.973 16.578 -4.409 1.00 86.69 199 TYR A CA 1
ATOM 1664 C C . TYR A 1 199 ? -28.696 15.724 -4.316 1.00 86.69 199 TYR A C 1
ATOM 1666 O O . TYR A 1 199 ? -28.766 14.497 -4.417 1.00 86.69 199 TYR A O 1
ATOM 1674 N N . PHE A 1 200 ? -27.524 16.335 -4.106 1.00 85.19 200 PHE A N 1
ATOM 1675 C CA . PHE A 1 200 ? -26.277 15.576 -3.960 1.00 85.19 200 PHE A CA 1
ATOM 1676 C C . PHE A 1 200 ? -26.260 14.701 -2.705 1.00 85.19 200 PHE A C 1
ATOM 1678 O O . PHE A 1 200 ? -25.897 13.528 -2.804 1.00 85.19 200 PHE A O 1
ATOM 1685 N N . LEU A 1 201 ? -26.705 15.229 -1.562 1.00 86.44 201 LEU A N 1
ATOM 1686 C CA . LEU A 1 201 ? -26.799 14.462 -0.318 1.00 86.44 201 LEU A CA 1
ATOM 1687 C C . LEU A 1 201 ? -27.798 13.300 -0.441 1.00 86.44 201 LEU A C 1
ATOM 1689 O O . LEU A 1 201 ? -27.517 12.193 0.015 1.00 86.44 201 LEU A O 1
ATOM 1693 N N . GLU A 1 202 ? -28.935 13.498 -1.115 1.00 88.44 202 GLU A N 1
ATOM 1694 C CA . GLU A 1 202 ? -29.899 12.421 -1.386 1.00 88.44 202 GLU A CA 1
ATOM 1695 C C . GLU A 1 202 ? -29.281 11.295 -2.224 1.00 88.44 202 GLU A C 1
ATOM 1697 O O . GLU A 1 202 ? -29.441 10.113 -1.903 1.00 88.44 202 GLU A O 1
ATOM 1702 N N . ARG A 1 203 ? -28.530 11.648 -3.275 1.00 85.50 203 ARG A N 1
ATOM 1703 C CA . ARG A 1 203 ? -27.823 10.669 -4.115 1.00 85.50 203 ARG A CA 1
ATOM 1704 C C . ARG A 1 203 ? -26.720 9.940 -3.366 1.00 85.50 203 ARG A C 1
ATOM 1706 O O . ARG A 1 203 ? -26.513 8.752 -3.611 1.00 85.50 203 ARG A O 1
ATOM 1713 N N . GLU A 1 204 ? -26.029 10.622 -2.465 1.00 83.56 204 GLU A N 1
ATOM 1714 C CA . GLU A 1 204 ? -25.012 10.022 -1.608 1.00 83.56 204 GLU A CA 1
ATOM 1715 C C . GLU A 1 204 ? -25.631 8.987 -0.652 1.00 83.56 204 GLU A C 1
ATOM 1717 O O . GLU A 1 204 ? -25.161 7.849 -0.579 1.00 83.56 204 GLU A O 1
ATOM 1722 N N . VAL A 1 205 ? -26.754 9.316 -0.006 1.00 87.75 205 VAL A N 1
ATOM 1723 C CA . VAL A 1 205 ? -27.495 8.371 0.848 1.00 87.75 205 VAL A CA 1
ATOM 1724 C C . VAL A 1 205 ? -28.013 7.176 0.040 1.00 87.75 205 VAL A C 1
ATOM 1726 O O . VAL A 1 205 ? -27.889 6.031 0.480 1.00 87.75 205 VAL A O 1
ATOM 1729 N N . GLU A 1 206 ? -28.564 7.402 -1.156 1.00 87.38 206 GLU A N 1
ATOM 1730 C CA . GLU A 1 206 ? -29.009 6.329 -2.058 1.00 87.38 206 GLU A CA 1
ATOM 1731 C C . GLU A 1 206 ? -27.841 5.414 -2.461 1.00 87.38 206 GLU A C 1
ATOM 1733 O O . GLU A 1 206 ? -27.960 4.183 -2.438 1.00 87.38 206 GLU A O 1
ATOM 1738 N N . PHE A 1 207 ? -26.687 6.005 -2.782 1.00 87.00 207 PHE A N 1
ATOM 1739 C CA . PHE A 1 207 ? -25.467 5.276 -3.106 1.00 87.00 207 PHE A CA 1
ATOM 1740 C C . PHE A 1 207 ? -25.013 4.394 -1.942 1.00 87.00 207 PHE A C 1
ATOM 1742 O O . PHE A 1 207 ? -24.734 3.207 -2.151 1.00 87.00 207 PHE A O 1
ATOM 1749 N N . PHE A 1 208 ? -24.984 4.938 -0.723 1.00 82.19 208 PHE A N 1
ATOM 1750 C CA . PHE A 1 208 ? -24.588 4.184 0.459 1.00 82.19 208 PHE A CA 1
ATOM 1751 C C . PHE A 1 208 ? -25.549 3.043 0.783 1.00 82.19 208 PHE A C 1
ATOM 1753 O O . PHE A 1 208 ? -25.079 1.950 1.091 1.00 82.19 208 PHE A O 1
ATOM 1760 N N . LYS A 1 209 ? -26.862 3.252 0.644 1.00 85.19 209 LYS A N 1
ATOM 1761 C CA . LYS A 1 209 ? -27.873 2.222 0.925 1.00 85.19 209 LYS A CA 1
ATOM 1762 C C . LYS A 1 209 ? -27.879 1.082 -0.096 1.00 85.19 209 LYS A C 1
ATOM 1764 O O . LYS A 1 209 ? -28.097 -0.064 0.281 1.00 85.19 209 LYS A O 1
ATOM 1769 N N . GLN A 1 210 ? -27.693 1.377 -1.385 1.00 85.44 210 GLN A N 1
ATOM 1770 C CA . GLN A 1 210 ? -27.959 0.399 -2.452 1.00 85.44 210 GLN A CA 1
ATOM 1771 C C . GLN A 1 210 ? -26.711 -0.100 -3.187 1.00 85.44 210 GLN A C 1
ATOM 1773 O O . GLN A 1 210 ? -26.668 -1.251 -3.625 1.00 85.44 210 GLN A O 1
ATOM 1778 N N . LYS A 1 211 ? -25.708 0.761 -3.393 1.00 81.06 211 LYS A N 1
ATOM 1779 C CA . LYS A 1 211 ? -24.618 0.499 -4.350 1.00 81.06 211 LYS A CA 1
ATOM 1780 C C . LYS A 1 211 ? -23.281 0.206 -3.685 1.00 81.06 211 LYS A C 1
ATOM 1782 O O . LYS A 1 211 ? -22.531 -0.605 -4.230 1.00 81.06 211 LYS A O 1
ATOM 1787 N N . ARG A 1 212 ? -22.994 0.809 -2.525 1.00 83.44 212 ARG A N 1
ATOM 1788 C CA . ARG A 1 212 ? -21.701 0.679 -1.833 1.00 83.44 212 ARG A CA 1
ATOM 1789 C C . ARG A 1 212 ? -21.286 -0.776 -1.640 1.00 83.44 212 ARG A C 1
ATOM 1791 O O . ARG A 1 212 ? -20.228 -1.163 -2.121 1.00 83.44 212 ARG A O 1
ATOM 1798 N N . ASP A 1 213 ? -22.132 -1.596 -1.027 1.00 83.00 213 ASP A N 1
ATOM 1799 C CA . ASP A 1 213 ? -21.791 -2.990 -0.725 1.00 83.00 213 ASP A CA 1
ATOM 1800 C C . ASP A 1 213 ? -21.522 -3.823 -1.978 1.00 83.00 213 ASP A C 1
ATOM 1802 O O . ASP A 1 213 ? -20.615 -4.660 -2.006 1.00 83.00 213 ASP A O 1
ATOM 1806 N N . LYS A 1 214 ? -22.313 -3.603 -3.034 1.00 86.62 214 LYS A N 1
ATOM 1807 C CA . LYS A 1 214 ? -22.127 -4.289 -4.314 1.00 86.62 214 LYS A CA 1
ATOM 1808 C C . LYS A 1 214 ? -20.783 -3.904 -4.929 1.00 86.62 214 LYS A C 1
ATOM 1810 O O . LYS A 1 214 ? -20.021 -4.790 -5.314 1.00 86.62 214 LYS A O 1
ATOM 1815 N N . LEU A 1 215 ? -20.473 -2.609 -4.953 1.00 81.94 215 LEU A N 1
ATOM 1816 C CA . LEU A 1 215 ? -19.218 -2.088 -5.489 1.00 81.94 215 LEU A CA 1
ATOM 1817 C C . LEU A 1 215 ? -18.011 -2.506 -4.650 1.00 81.94 215 LEU A C 1
ATOM 1819 O O . LEU A 1 215 ? -16.996 -2.883 -5.220 1.00 81.94 215 LEU A O 1
ATOM 1823 N N . GLU A 1 216 ? -18.107 -2.534 -3.321 1.00 82.00 216 GLU A N 1
ATOM 1824 C CA . GLU A 1 216 ? -17.029 -3.032 -2.462 1.00 82.00 216 GLU A CA 1
ATOM 1825 C C . GLU A 1 216 ? -16.746 -4.519 -2.713 1.00 82.00 216 GLU A C 1
ATOM 1827 O O . GLU A 1 216 ? -15.586 -4.934 -2.753 1.00 82.00 216 GLU A O 1
ATOM 1832 N N . ARG A 1 217 ? -17.786 -5.339 -2.920 1.00 83.94 217 ARG A N 1
ATOM 1833 C CA . ARG A 1 217 ? -17.620 -6.756 -3.284 1.00 83.94 217 ARG A CA 1
ATOM 1834 C C . ARG A 1 217 ? -16.996 -6.911 -4.667 1.00 83.94 217 ARG A C 1
ATOM 1836 O O . ARG A 1 217 ? -16.144 -7.777 -4.845 1.00 83.94 217 ARG A O 1
ATOM 1843 N N . GLU A 1 218 ? -17.412 -6.108 -5.641 1.00 84.69 218 GLU A N 1
ATOM 1844 C CA . GLU A 1 218 ? -16.830 -6.105 -6.987 1.00 84.69 218 GLU A CA 1
ATOM 1845 C C . GLU A 1 218 ? -15.370 -5.638 -6.957 1.00 84.69 218 GLU A C 1
ATOM 1847 O O . GLU A 1 218 ? -14.505 -6.307 -7.517 1.00 84.69 218 GLU A O 1
ATOM 1852 N N . TYR A 1 219 ? -15.060 -4.585 -6.204 1.00 78.69 219 TYR A N 1
ATOM 1853 C CA . TYR A 1 219 ? -13.706 -4.068 -6.039 1.00 78.69 219 TYR A CA 1
ATOM 1854 C C . TYR A 1 219 ? -12.784 -5.080 -5.353 1.00 78.69 219 TYR A C 1
ATOM 1856 O O . TYR A 1 219 ? -11.688 -5.344 -5.840 1.00 78.69 219 TYR A O 1
ATOM 1864 N N . LYS A 1 220 ? -13.245 -5.744 -4.283 1.00 78.94 220 LYS A N 1
ATOM 1865 C CA . LYS A 1 220 ? -12.488 -6.813 -3.603 1.00 78.94 220 LYS A CA 1
ATOM 1866 C C . LYS A 1 220 ? -12.197 -8.015 -4.514 1.00 78.94 220 LYS A C 1
ATOM 1868 O O . LYS A 1 220 ? -11.222 -8.727 -4.280 1.00 78.94 220 LYS A O 1
ATOM 1873 N N . LYS A 1 221 ? -13.011 -8.258 -5.551 1.00 78.94 221 LYS A N 1
ATOM 1874 C CA . LYS A 1 221 ? -12.756 -9.312 -6.551 1.00 78.94 221 LYS A CA 1
ATOM 1875 C C . LYS A 1 221 ? -11.666 -8.923 -7.553 1.00 78.94 221 LYS A C 1
ATOM 1877 O O . LYS A 1 221 ? -11.006 -9.814 -8.093 1.00 78.94 221 LYS A O 1
ATOM 1882 N N . ILE A 1 222 ? -11.455 -7.632 -7.802 1.00 77.38 222 ILE A N 1
ATOM 1883 C CA . ILE A 1 222 ? -10.450 -7.148 -8.751 1.00 77.38 222 ILE A CA 1
ATOM 1884 C C . ILE A 1 222 ? -9.057 -7.301 -8.125 1.00 77.38 222 ILE A C 1
ATOM 1886 O O . ILE A 1 222 ? -8.650 -6.552 -7.239 1.00 77.38 222 ILE A O 1
ATOM 1890 N N . LYS A 1 223 ? -8.295 -8.295 -8.595 1.00 68.62 223 LYS A N 1
ATOM 1891 C CA . LYS A 1 223 ? -6.894 -8.496 -8.199 1.00 68.62 223 LYS A CA 1
ATOM 1892 C C . LYS A 1 223 ? -5.971 -7.701 -9.118 1.00 68.62 223 LYS A C 1
ATOM 1894 O O . LYS A 1 223 ? -5.710 -8.117 -10.245 1.00 68.62 223 LYS A O 1
ATOM 1899 N N . ASN A 1 224 ? -5.425 -6.600 -8.612 1.00 74.44 224 ASN A N 1
ATOM 1900 C CA . ASN A 1 224 ? -4.438 -5.809 -9.342 1.00 74.44 224 ASN A CA 1
ATOM 1901 C C . ASN A 1 224 ? -3.020 -6.381 -9.153 1.00 74.44 224 ASN A C 1
ATOM 1903 O O . ASN A 1 224 ? -2.634 -6.712 -8.027 1.00 74.44 224 ASN A O 1
ATOM 1907 N N . PRO A 1 225 ? -2.212 -6.512 -10.223 1.00 76.56 225 PRO A N 1
ATOM 1908 C CA . PRO A 1 225 ? -0.833 -6.965 -10.093 1.00 76.56 225 PRO A CA 1
ATOM 1909 C C . PRO A 1 225 ? 0.003 -5.911 -9.360 1.00 76.56 225 PRO A C 1
ATOM 1911 O O . PRO A 1 225 ? 0.010 -4.744 -9.736 1.00 76.56 225 PRO A O 1
ATOM 1914 N N . SER A 1 226 ? 0.777 -6.326 -8.355 1.00 78.88 226 SER A N 1
ATOM 1915 C CA . SER A 1 226 ? 1.651 -5.412 -7.607 1.00 78.88 226 SER A CA 1
ATOM 1916 C C . SER A 1 226 ? 2.743 -4.777 -8.474 1.00 78.88 226 SER A C 1
ATOM 1918 O O . SER A 1 226 ? 3.174 -3.662 -8.195 1.00 78.88 226 SER A O 1
ATOM 1920 N N . LYS A 1 227 ? 3.236 -5.489 -9.502 1.00 80.94 227 LYS A N 1
ATOM 1921 C CA . LYS A 1 227 ? 4.234 -4.976 -10.456 1.00 80.94 227 LYS A CA 1
ATOM 1922 C C . LYS A 1 227 ? 3.967 -5.467 -11.877 1.00 80.94 227 LYS A C 1
ATOM 1924 O O . LYS A 1 227 ? 3.691 -6.649 -12.093 1.00 80.94 227 LYS A O 1
ATOM 1929 N N . VAL A 1 228 ? 4.148 -4.565 -12.842 1.00 87.06 228 VAL A N 1
ATOM 1930 C CA . VAL A 1 228 ? 4.152 -4.856 -14.282 1.00 87.06 228 VAL A CA 1
ATOM 1931 C C . VAL A 1 228 ? 5.548 -4.576 -14.833 1.00 87.06 228 VAL A C 1
ATOM 1933 O O . VAL A 1 228 ? 6.078 -3.475 -14.706 1.00 87.06 228 VAL A O 1
ATOM 1936 N N . PHE A 1 229 ? 6.160 -5.593 -15.427 1.00 88.06 229 PHE A N 1
ATOM 1937 C CA . PHE A 1 229 ? 7.480 -5.541 -16.040 1.00 88.06 229 PHE A CA 1
ATOM 1938 C C . PHE A 1 229 ? 7.327 -5.369 -17.545 1.00 88.06 229 PHE A C 1
ATOM 1940 O O . PHE A 1 229 ? 6.537 -6.071 -18.174 1.00 88.06 229 PHE A O 1
ATOM 1947 N N . THR A 1 230 ? 8.092 -4.448 -18.127 1.00 91.12 230 THR A N 1
ATOM 1948 C CA . THR A 1 230 ? 8.071 -4.189 -19.568 1.00 91.12 230 THR A CA 1
ATOM 1949 C C . THR A 1 230 ? 9.456 -4.422 -20.162 1.00 91.12 230 THR A C 1
ATOM 1951 O O . THR A 1 230 ? 10.471 -3.992 -19.614 1.00 91.12 230 THR A O 1
ATOM 1954 N N . PHE A 1 231 ? 9.504 -5.126 -21.288 1.00 92.06 231 PHE A N 1
ATOM 1955 C CA . PHE A 1 231 ? 10.726 -5.448 -22.018 1.00 92.06 231 PHE A CA 1
ATOM 1956 C C . PHE A 1 231 ? 10.559 -5.038 -23.478 1.00 92.06 231 PHE A C 1
ATOM 1958 O O . PHE A 1 231 ? 9.491 -5.221 -24.052 1.00 92.06 231 PHE A O 1
ATOM 1965 N N . LYS A 1 232 ? 11.602 -4.484 -24.101 1.00 93.25 232 LYS A N 1
ATOM 1966 C CA . LYS A 1 232 ? 11.537 -3.998 -25.487 1.00 93.25 232 LYS A CA 1
ATOM 1967 C C . LYS A 1 232 ? 12.536 -4.742 -26.365 1.00 93.25 232 LYS A C 1
ATOM 1969 O O . LYS A 1 232 ? 13.732 -4.754 -26.074 1.00 93.25 232 LYS A O 1
ATOM 1974 N N . ARG A 1 233 ? 12.044 -5.334 -27.453 1.00 93.50 233 ARG A N 1
ATOM 1975 C CA . ARG A 1 233 ? 12.858 -5.963 -28.502 1.00 93.50 233 ARG A CA 1
ATOM 1976 C C . ARG A 1 233 ? 12.912 -5.059 -29.722 1.00 93.50 233 ARG A C 1
ATOM 1978 O O . ARG A 1 233 ? 11.860 -4.634 -30.191 1.00 93.50 233 ARG A O 1
ATOM 1985 N N . PHE A 1 234 ? 14.091 -4.790 -30.268 1.00 92.19 234 PHE A N 1
ATOM 1986 C CA . PHE A 1 234 ? 14.198 -4.007 -31.500 1.00 92.19 234 PHE A CA 1
ATOM 1987 C C . PHE A 1 234 ? 13.626 -4.764 -32.704 1.00 92.19 234 PHE A C 1
ATOM 1989 O O . PHE A 1 234 ? 13.793 -5.978 -32.836 1.00 92.19 234 PHE A O 1
ATOM 1996 N N . ILE A 1 235 ? 12.946 -4.042 -33.593 1.00 90.88 235 ILE A N 1
ATOM 1997 C CA . ILE A 1 235 ? 12.496 -4.568 -34.882 1.00 90.88 235 ILE A CA 1
ATOM 1998 C C . ILE A 1 235 ? 13.686 -4.514 -35.841 1.00 90.88 235 ILE A C 1
ATOM 2000 O O . ILE A 1 235 ? 14.242 -3.445 -36.071 1.00 90.88 235 ILE A O 1
ATOM 2004 N N . TRP A 1 236 ? 14.077 -5.658 -36.403 1.00 87.81 236 TRP A N 1
ATOM 2005 C CA . TRP A 1 236 ? 15.324 -5.752 -37.171 1.00 87.81 236 TRP A CA 1
ATOM 2006 C C . TRP A 1 236 ? 15.255 -5.042 -38.525 1.00 87.81 236 TRP A C 1
ATOM 2008 O O . TRP A 1 236 ? 16.229 -4.432 -38.960 1.00 87.81 236 TRP A O 1
ATOM 2018 N N . PHE A 1 237 ? 14.097 -5.099 -39.186 1.00 85.38 237 PHE A N 1
ATOM 2019 C CA . PHE A 1 237 ? 13.912 -4.531 -40.517 1.00 85.38 237 PHE A CA 1
ATOM 2020 C C . PHE A 1 237 ? 13.045 -3.266 -40.473 1.00 85.38 237 PHE A C 1
ATOM 2022 O O . PHE A 1 237 ? 11.893 -3.342 -40.040 1.00 85.38 237 PHE A O 1
ATOM 2029 N N . PRO A 1 238 ? 13.515 -2.129 -41.028 1.00 83.81 238 PRO A N 1
ATOM 2030 C CA . PRO A 1 238 ? 12.746 -0.882 -41.075 1.00 83.81 238 PRO A CA 1
ATOM 2031 C C . PRO A 1 238 ? 11.421 -0.947 -41.842 1.00 83.81 238 PRO A C 1
ATOM 2033 O O . PRO A 1 238 ? 10.601 -0.041 -41.719 1.00 83.81 238 PRO A O 1
ATOM 2036 N N . LYS A 1 239 ? 11.208 -1.987 -42.661 1.00 82.81 239 LYS A N 1
ATOM 2037 C CA . LYS A 1 239 ? 9.926 -2.240 -43.340 1.00 82.81 239 LYS A CA 1
ATOM 2038 C C . LYS A 1 239 ? 8.808 -2.607 -42.358 1.00 82.81 239 LYS A C 1
ATOM 2040 O O . LYS A 1 239 ? 7.653 -2.331 -42.640 1.00 82.81 239 LYS A O 1
ATOM 2045 N N . ASN A 1 240 ? 9.165 -3.168 -41.204 1.00 86.62 240 ASN A N 1
ATOM 2046 C CA . ASN A 1 240 ? 8.217 -3.673 -40.211 1.00 86.62 240 ASN A CA 1
ATOM 2047 C C . ASN A 1 240 ? 7.960 -2.666 -39.077 1.00 86.62 240 ASN A C 1
ATOM 2049 O O . ASN A 1 240 ? 7.348 -3.023 -38.071 1.00 86.62 240 ASN A O 1
ATOM 2053 N N . TYR A 1 241 ? 8.461 -1.431 -39.194 1.00 89.06 241 TYR A N 1
ATOM 2054 C CA . TYR A 1 241 ? 8.184 -0.385 -38.213 1.00 89.06 241 TYR A CA 1
ATOM 2055 C C . TYR A 1 241 ? 6.707 0.003 -38.248 1.00 89.06 241 TYR A C 1
ATOM 2057 O O . TYR A 1 241 ? 6.128 0.181 -39.319 1.00 89.06 241 TYR A O 1
ATOM 2065 N N . LYS A 1 242 ? 6.107 0.156 -37.067 1.00 89.06 242 LYS A N 1
ATOM 2066 C CA . LYS A 1 242 ? 4.692 0.510 -36.923 1.00 89.06 242 LYS A CA 1
ATOM 2067 C C . LYS A 1 242 ? 4.560 1.995 -36.612 1.00 89.06 242 LYS A C 1
ATOM 2069 O O . LYS A 1 242 ? 5.306 2.521 -35.791 1.00 89.06 242 LYS A O 1
ATOM 2074 N N . VAL A 1 243 ? 3.618 2.677 -37.256 1.00 89.50 243 VAL A N 1
ATOM 2075 C CA . VAL A 1 243 ? 3.304 4.082 -36.964 1.00 89.50 243 VAL A CA 1
ATOM 2076 C C . VAL A 1 243 ? 2.110 4.119 -36.015 1.00 89.50 243 VAL A C 1
ATOM 2078 O O . VAL A 1 243 ? 1.065 3.550 -36.316 1.00 89.50 243 VAL A O 1
ATOM 2081 N N . LYS A 1 244 ? 2.262 4.779 -34.865 1.00 87.81 244 LYS A N 1
ATOM 2082 C CA . LYS A 1 244 ? 1.214 4.935 -33.851 1.00 87.81 244 LYS A CA 1
ATOM 2083 C C . LYS A 1 244 ? 0.767 6.392 -33.786 1.00 87.81 244 LYS A C 1
ATOM 2085 O O . LYS A 1 244 ? 1.607 7.279 -33.647 1.00 87.81 244 LYS A O 1
ATOM 2090 N N . ASN A 1 245 ? -0.540 6.636 -33.846 1.00 86.81 245 ASN A N 1
ATOM 2091 C CA . ASN A 1 245 ? -1.112 7.952 -33.562 1.00 86.81 245 ASN A CA 1
ATOM 2092 C C . ASN A 1 245 ? -1.340 8.090 -32.048 1.00 86.81 245 ASN A C 1
ATOM 2094 O O . ASN A 1 245 ? -1.997 7.248 -31.442 1.00 86.81 245 ASN A O 1
ATOM 2098 N N . ILE A 1 246 ? -0.748 9.116 -31.441 1.00 83.44 246 ILE A N 1
ATOM 2099 C CA . ILE A 1 246 ? -0.871 9.451 -30.011 1.00 83.44 246 ILE A CA 1
ATOM 2100 C C . ILE A 1 246 ? -1.660 10.760 -29.826 1.00 83.44 246 ILE A C 1
ATOM 2102 O O . ILE A 1 246 ? -2.009 11.131 -28.711 1.00 83.44 246 ILE A O 1
ATOM 2106 N N . GLY A 1 247 ? -1.941 11.478 -30.915 1.00 78.12 247 GLY A N 1
ATOM 2107 C CA . GLY A 1 247 ? -2.708 12.717 -30.878 1.00 78.12 247 GLY A CA 1
ATOM 2108 C C . GLY A 1 247 ? -4.216 12.485 -30.845 1.00 78.12 247 GLY A C 1
ATOM 2109 O O . GLY A 1 247 ? -4.705 11.388 -31.110 1.00 78.12 247 GLY A O 1
ATOM 2110 N N . THR A 1 248 ? -4.959 13.549 -30.550 1.00 74.19 248 THR A N 1
ATOM 2111 C CA . THR A 1 248 ? -6.422 13.547 -30.701 1.00 74.19 248 THR A CA 1
ATOM 2112 C C . THR A 1 248 ? -6.799 13.598 -32.184 1.00 74.19 248 THR A C 1
ATOM 2114 O O . THR A 1 248 ? -5.989 14.023 -33.009 1.00 74.19 248 THR A O 1
ATOM 2117 N N . ASN A 1 249 ? -8.041 13.248 -32.539 1.00 73.44 249 ASN A N 1
ATOM 2118 C CA . ASN A 1 249 ? -8.519 13.328 -33.930 1.00 73.44 249 ASN A CA 1
ATOM 2119 C C . ASN A 1 249 ? -8.342 14.728 -34.556 1.00 73.44 249 ASN A C 1
ATOM 2121 O O . ASN A 1 249 ? -8.199 14.837 -35.768 1.00 73.44 249 ASN A O 1
ATOM 2125 N N . LYS A 1 250 ? -8.311 15.793 -33.738 1.00 75.56 250 LYS A N 1
ATOM 2126 C CA . LYS A 1 250 ? -8.117 17.183 -34.187 1.00 75.56 250 LYS A CA 1
ATOM 2127 C C . LYS A 1 250 ? -6.641 17.589 -34.320 1.00 75.56 250 LYS A C 1
ATOM 2129 O O . LYS A 1 250 ? -6.335 18.544 -35.024 1.00 75.56 250 LYS A O 1
ATOM 2134 N N . SER A 1 251 ? -5.726 16.888 -33.654 1.00 76.75 251 SER A N 1
ATOM 2135 C CA . SER A 1 251 ? -4.286 17.172 -33.658 1.00 76.75 251 SER A CA 1
ATOM 2136 C C . SER A 1 251 ? -3.479 15.867 -33.640 1.00 76.75 251 SER A C 1
ATOM 2138 O O . SER A 1 251 ? -2.879 15.519 -32.616 1.00 76.75 251 SER A O 1
ATOM 2140 N N . PRO A 1 252 ? -3.471 15.105 -34.753 1.00 80.62 252 PRO A N 1
ATOM 2141 C CA . PRO A 1 252 ? -2.795 13.818 -34.798 1.00 80.62 252 PRO A CA 1
ATOM 2142 C C . PRO A 1 252 ? -1.286 14.007 -34.626 1.00 80.62 252 PRO A C 1
ATOM 2144 O O . PRO A 1 252 ? -0.666 14.875 -35.244 1.00 80.62 252 PRO A O 1
ATOM 2147 N N . LYS A 1 253 ? -0.690 13.177 -33.768 1.00 86.94 253 LYS A N 1
ATOM 2148 C CA . LYS A 1 253 ? 0.752 13.154 -33.512 1.00 86.94 253 LYS A CA 1
ATOM 2149 C C . LYS A 1 253 ? 1.243 11.736 -33.713 1.00 86.94 253 LYS A C 1
ATOM 2151 O O . LYS A 1 253 ? 0.936 10.850 -32.916 1.00 86.94 253 LYS A O 1
ATOM 2156 N N . TYR A 1 254 ? 2.012 11.531 -34.771 1.00 87.88 254 TYR A N 1
ATOM 2157 C CA . TYR A 1 254 ? 2.501 10.212 -35.143 1.00 87.8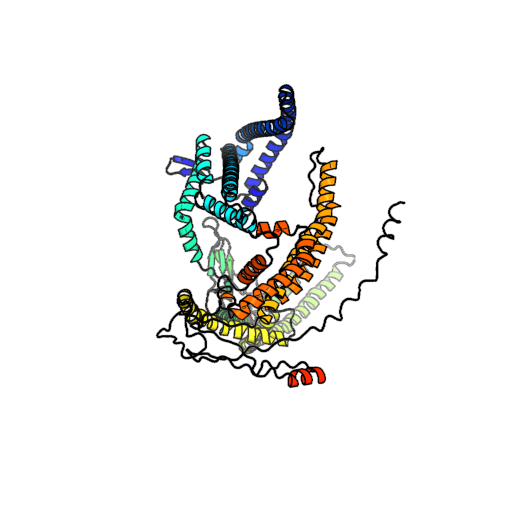8 254 TYR A CA 1
ATOM 2158 C C . TYR A 1 254 ? 3.873 9.935 -34.529 1.00 87.88 254 TYR A C 1
ATOM 2160 O O . TYR A 1 254 ? 4.780 10.764 -34.596 1.00 87.88 254 TYR A O 1
ATOM 2168 N N . ILE A 1 255 ? 4.029 8.749 -33.941 1.00 89.00 255 ILE A N 1
ATOM 2169 C CA . ILE A 1 255 ? 5.300 8.232 -33.428 1.00 89.00 255 ILE A CA 1
ATOM 2170 C C . ILE A 1 255 ? 5.610 6.900 -34.105 1.00 89.00 255 ILE A C 1
ATOM 2172 O O . ILE A 1 255 ? 4.727 6.078 -34.341 1.00 89.00 255 ILE A O 1
ATOM 2176 N N . LEU A 1 256 ? 6.888 6.694 -34.418 1.00 89.81 256 LEU A N 1
ATOM 2177 C CA . LEU A 1 256 ? 7.383 5.469 -35.024 1.00 89.81 256 LEU A CA 1
ATOM 2178 C C . LEU A 1 256 ? 7.821 4.479 -33.944 1.00 89.81 256 LEU A C 1
ATOM 2180 O O . LEU A 1 256 ? 8.772 4.727 -33.201 1.00 89.81 256 LEU A O 1
ATOM 2184 N N . GLU A 1 257 ? 7.162 3.332 -33.884 1.00 89.94 257 GLU A N 1
ATOM 2185 C CA . GLU A 1 257 ? 7.518 2.235 -33.000 1.00 89.94 257 GLU A CA 1
ATOM 2186 C C . GLU A 1 257 ? 8.595 1.361 -33.662 1.00 89.94 257 GLU A C 1
ATOM 2188 O O . GLU A 1 257 ? 8.335 0.585 -34.585 1.00 89.94 257 GLU A O 1
ATOM 2193 N N . LYS A 1 258 ? 9.837 1.517 -33.183 1.00 89.62 258 LYS A N 1
ATOM 2194 C CA . LYS A 1 258 ? 11.025 0.758 -33.630 1.00 89.62 258 LYS A CA 1
ATOM 2195 C C . LYS A 1 258 ? 11.275 -0.511 -32.799 1.00 89.62 258 LYS A C 1
ATOM 2197 O O . LYS A 1 258 ? 12.226 -1.248 -33.057 1.00 89.62 258 LYS A O 1
ATOM 2202 N N . SER A 1 259 ? 10.451 -0.767 -31.784 1.00 92.38 259 SER A N 1
ATOM 2203 C CA . SER A 1 259 ? 10.611 -1.887 -30.854 1.00 92.38 259 SER A CA 1
ATOM 2204 C C . SER A 1 259 ? 9.272 -2.505 -30.486 1.00 92.38 259 SER A C 1
ATOM 2206 O O . SER A 1 259 ? 8.330 -1.773 -30.224 1.00 92.38 259 SER A O 1
ATOM 2208 N N . ILE A 1 260 ? 9.218 -3.825 -30.364 1.00 91.00 260 ILE A N 1
ATOM 2209 C CA . ILE A 1 260 ? 8.056 -4.552 -29.851 1.00 91.00 260 ILE A CA 1
ATOM 2210 C C . ILE A 1 260 ? 8.159 -4.616 -28.325 1.00 91.00 260 ILE A C 1
ATOM 2212 O O . ILE A 1 260 ? 9.167 -5.089 -27.789 1.00 91.00 260 ILE A O 1
ATOM 2216 N N . GLY A 1 261 ? 7.130 -4.125 -27.635 1.00 90.00 261 GLY A N 1
ATOM 2217 C CA . GLY A 1 261 ? 6.995 -4.227 -26.185 1.00 90.00 261 GLY A CA 1
ATOM 2218 C C . GLY A 1 261 ? 6.378 -5.561 -25.759 1.00 90.00 261 GLY A C 1
ATOM 2219 O O . GLY A 1 261 ? 5.318 -5.938 -26.244 1.00 90.00 261 GLY A O 1
ATOM 2220 N N . TYR A 1 262 ? 7.026 -6.247 -24.825 1.00 91.31 262 TYR A N 1
ATOM 2221 C CA . TYR A 1 262 ? 6.504 -7.408 -24.111 1.00 91.31 262 TYR A CA 1
ATOM 2222 C C . TYR A 1 262 ? 6.231 -7.001 -22.669 1.00 91.31 262 TYR A C 1
ATOM 2224 O O . TYR A 1 262 ? 7.020 -6.261 -22.074 1.00 91.31 262 TYR A O 1
ATOM 2232 N N . THR A 1 263 ? 5.126 -7.475 -22.104 1.00 90.50 263 THR A N 1
ATOM 2233 C CA . THR A 1 263 ? 4.765 -7.185 -20.715 1.00 90.50 263 THR A CA 1
ATOM 2234 C C . THR A 1 263 ? 4.555 -8.479 -19.949 1.00 90.50 263 THR A C 1
ATOM 2236 O O . THR A 1 263 ? 4.063 -9.460 -20.501 1.00 90.50 263 THR A O 1
ATOM 2239 N N . ASN A 1 264 ? 4.974 -8.487 -18.689 1.00 90.62 264 ASN A N 1
ATOM 2240 C CA . ASN A 1 264 ? 4.733 -9.586 -17.770 1.00 90.62 264 ASN A CA 1
ATOM 2241 C C . ASN A 1 264 ? 4.378 -9.015 -16.398 1.00 90.62 264 ASN A C 1
ATOM 2243 O O . ASN A 1 264 ? 4.985 -8.043 -15.951 1.00 90.62 264 ASN A O 1
ATOM 2247 N N . SER A 1 265 ? 3.399 -9.597 -15.722 1.00 87.12 265 SER A N 1
ATOM 2248 C CA . SER A 1 265 ? 2.904 -9.112 -14.435 1.00 87.12 265 SER A CA 1
ATOM 2249 C C . SER A 1 265 ? 3.219 -10.091 -13.312 1.00 87.12 265 SER A C 1
ATOM 2251 O O . SER A 1 265 ? 3.342 -11.297 -13.515 1.00 87.12 265 SER A O 1
ATOM 2253 N N . SER A 1 266 ? 3.299 -9.572 -12.087 1.00 84.88 266 SER A N 1
ATOM 2254 C CA . SER A 1 266 ? 3.471 -10.392 -10.883 1.00 84.88 266 SER A CA 1
ATOM 2255 C C . SER A 1 266 ? 2.261 -11.277 -10.553 1.00 84.88 266 SER A C 1
ATOM 2257 O O . SER A 1 266 ? 2.317 -12.026 -9.584 1.00 84.88 266 SER A O 1
ATOM 2259 N N . SER A 1 267 ? 1.168 -11.174 -11.318 1.00 81.00 267 SER A N 1
ATOM 2260 C CA . SER A 1 267 ? -0.038 -11.992 -11.154 1.00 81.00 267 SER A CA 1
ATOM 2261 C C . SER A 1 267 ? 0.123 -13.419 -11.681 1.00 81.00 267 SER A C 1
ATOM 2263 O O . SER A 1 267 ? -0.610 -14.301 -11.245 1.00 81.00 267 SER A O 1
ATOM 2265 N N . TYR A 1 268 ? 1.055 -13.660 -12.607 1.00 82.00 268 TYR A N 1
ATOM 2266 C CA . TYR A 1 268 ? 1.257 -14.985 -13.190 1.00 82.00 268 TYR A CA 1
ATOM 2267 C C . TYR A 1 268 ? 2.123 -15.882 -12.301 1.00 82.00 268 TYR A C 1
ATOM 2269 O O . TYR A 1 268 ? 3.088 -15.437 -11.671 1.00 82.00 268 TYR A O 1
ATOM 2277 N N . LEU A 1 269 ? 1.815 -17.179 -12.289 1.00 77.56 269 LEU A N 1
ATOM 2278 C CA . LEU A 1 269 ? 2.679 -18.189 -11.678 1.00 77.56 269 LEU A CA 1
ATOM 2279 C C . LEU A 1 269 ? 4.045 -18.196 -12.377 1.00 77.56 269 LEU A C 1
ATOM 2281 O O . LEU A 1 269 ? 4.143 -17.983 -13.583 1.00 77.56 269 LEU A O 1
ATOM 2285 N N . PHE A 1 270 ? 5.114 -18.392 -11.602 1.00 81.00 270 PHE A N 1
ATOM 2286 C CA . PHE A 1 270 ? 6.499 -18.358 -12.093 1.00 81.00 270 PHE A CA 1
ATOM 2287 C C . PHE A 1 270 ? 6.905 -17.058 -12.818 1.00 81.00 270 PHE A C 1
ATOM 2289 O O . PHE A 1 270 ? 7.870 -17.047 -13.586 1.00 81.00 270 PHE A O 1
ATOM 2296 N N . TRP A 1 271 ? 6.255 -15.920 -12.529 1.00 84.06 271 TRP A N 1
ATOM 2297 C CA . TRP A 1 271 ? 6.573 -14.630 -13.162 1.00 84.06 271 TRP A CA 1
ATOM 2298 C C . TRP A 1 271 ? 8.061 -14.246 -13.068 1.00 84.06 271 TRP A C 1
ATOM 2300 O O . TRP A 1 271 ? 8.585 -13.593 -13.967 1.00 84.06 271 TRP A O 1
ATOM 2310 N N . ARG A 1 272 ? 8.772 -14.671 -12.011 1.00 83.25 272 ARG A N 1
ATOM 2311 C CA . ARG A 1 272 ? 10.221 -14.448 -11.835 1.00 83.25 272 ARG A CA 1
ATOM 2312 C C . ARG A 1 272 ? 11.061 -15.181 -12.881 1.00 83.25 272 ARG A C 1
ATOM 2314 O O . ARG A 1 272 ? 12.020 -14.603 -13.393 1.00 83.25 272 ARG A O 1
ATOM 2321 N N . TRP A 1 273 ? 10.694 -16.420 -13.199 1.00 81.56 273 TRP A N 1
ATOM 2322 C CA . TRP A 1 273 ? 11.330 -17.218 -14.246 1.00 81.56 273 TRP A CA 1
ATOM 2323 C C . TRP A 1 273 ? 11.009 -16.658 -15.615 1.00 81.56 273 TRP A C 1
ATOM 2325 O O . TRP A 1 273 ? 11.919 -16.425 -16.404 1.00 81.56 273 TRP A O 1
ATOM 2335 N N . MET A 1 274 ? 9.740 -16.338 -15.860 1.00 86.31 274 MET A N 1
ATOM 2336 C CA . MET A 1 274 ? 9.343 -15.761 -17.136 1.00 86.31 274 MET A CA 1
ATOM 2337 C C . MET A 1 274 ? 10.011 -14.401 -17.368 1.00 86.31 274 MET A C 1
ATOM 2339 O O . MET A 1 274 ? 10.502 -14.138 -18.458 1.00 86.31 274 MET A O 1
ATOM 2343 N N . ASN A 1 275 ? 10.163 -13.577 -16.328 1.00 87.69 275 ASN A N 1
ATOM 2344 C CA . ASN A 1 275 ? 10.951 -12.346 -16.400 1.00 87.69 275 ASN A CA 1
ATOM 2345 C C . ASN A 1 275 ? 12.428 -12.599 -16.687 1.00 87.69 275 ASN A C 1
ATOM 2347 O O . ASN A 1 275 ? 13.026 -11.848 -17.452 1.00 87.69 275 ASN A O 1
ATOM 2351 N N . PHE A 1 276 ? 13.032 -13.610 -16.062 1.00 84.56 276 PHE A N 1
ATOM 2352 C CA . PHE A 1 276 ? 14.420 -13.964 -16.334 1.00 84.56 276 PHE A CA 1
ATOM 2353 C C . PHE A 1 276 ? 14.588 -14.423 -17.786 1.00 84.56 276 PHE A C 1
ATOM 2355 O O . PHE A 1 276 ? 15.430 -13.879 -18.489 1.00 84.56 276 PHE A O 1
ATOM 2362 N N . LEU A 1 277 ? 13.738 -15.330 -18.267 1.00 87.00 277 LEU A N 1
ATOM 2363 C CA . LEU A 1 277 ? 13.768 -15.835 -19.639 1.00 87.00 277 LEU A CA 1
ATOM 2364 C C . LEU A 1 277 ? 13.480 -14.736 -20.665 1.00 87.00 277 LEU A C 1
ATOM 2366 O O . LEU A 1 277 ? 14.230 -14.598 -21.626 1.00 87.00 277 LEU A O 1
ATOM 2370 N N . MET A 1 278 ? 12.458 -13.901 -20.445 1.00 89.38 278 MET A N 1
ATOM 2371 C CA . MET A 1 278 ? 12.160 -12.755 -21.308 1.00 89.38 278 MET A CA 1
ATOM 2372 C C . MET A 1 278 ? 13.324 -11.763 -21.325 1.00 89.38 278 MET A C 1
ATOM 2374 O O . MET A 1 278 ? 13.748 -11.337 -22.398 1.00 89.38 278 MET A O 1
ATOM 2378 N N . ARG A 1 279 ? 13.889 -11.423 -20.159 1.00 88.00 279 ARG A N 1
ATOM 2379 C CA . ARG A 1 279 ? 15.038 -10.516 -20.059 1.00 88.00 279 ARG A CA 1
ATOM 2380 C C . ARG A 1 279 ? 16.296 -11.107 -20.678 1.00 88.00 279 ARG A C 1
ATOM 2382 O O . ARG A 1 279 ? 17.077 -10.344 -21.220 1.00 88.00 279 ARG A O 1
ATOM 2389 N N . THR A 1 280 ? 16.522 -12.411 -20.612 1.00 87.88 280 THR A N 1
ATOM 2390 C CA . THR A 1 280 ? 17.682 -13.036 -21.253 1.00 87.88 280 THR A CA 1
ATOM 2391 C C . THR A 1 280 ? 17.462 -13.135 -22.760 1.00 87.88 280 THR A C 1
ATOM 2393 O O . THR A 1 280 ? 18.293 -12.655 -23.521 1.00 87.88 280 THR A O 1
ATOM 2396 N N . GLY A 1 281 ? 16.314 -13.642 -23.208 1.00 89.50 281 GLY A N 1
ATOM 2397 C CA . GLY A 1 281 ? 16.003 -13.863 -24.622 1.00 89.50 281 GLY A CA 1
ATOM 2398 C C . GLY A 1 281 ? 15.848 -12.582 -25.446 1.00 89.50 281 GLY A C 1
ATOM 2399 O O . GLY A 1 281 ? 16.454 -12.455 -26.507 1.00 89.50 281 GLY A O 1
ATOM 2400 N N . ILE A 1 282 ? 15.089 -11.588 -24.968 1.00 91.69 282 ILE A N 1
ATOM 2401 C CA . ILE A 1 282 ? 14.890 -10.317 -25.702 1.00 91.69 282 ILE A CA 1
ATOM 2402 C C . ILE A 1 282 ? 16.216 -9.597 -25.905 1.00 91.69 282 ILE A C 1
ATOM 2404 O O . ILE A 1 282 ? 16.492 -9.002 -26.942 1.00 91.69 282 ILE A O 1
ATOM 2408 N N . ASN A 1 283 ? 17.032 -9.646 -24.875 1.00 88.62 283 ASN A N 1
ATOM 2409 C CA . ASN A 1 283 ? 18.206 -8.826 -24.734 1.00 88.62 283 ASN A CA 1
ATOM 2410 C C . ASN A 1 283 ? 19.372 -9.513 -25.472 1.00 88.62 283 ASN A C 1
ATOM 2412 O O . ASN A 1 283 ? 20.079 -8.846 -26.216 1.00 88.62 283 ASN A O 1
ATOM 2416 N N . PHE A 1 284 ? 19.436 -10.849 -25.450 1.00 90.62 284 PHE A N 1
ATOM 2417 C CA . PHE A 1 284 ? 20.194 -11.674 -26.398 1.00 90.62 284 PHE A CA 1
ATOM 2418 C C . PHE A 1 284 ? 19.903 -11.297 -27.861 1.00 90.62 284 PHE A C 1
ATOM 2420 O O . PHE A 1 284 ? 20.824 -10.969 -28.607 1.00 90.62 284 PHE A O 1
ATOM 2427 N N . LEU A 1 285 ? 18.625 -11.242 -28.260 1.00 90.69 285 LEU A N 1
ATOM 2428 C CA . LEU A 1 285 ? 18.237 -10.840 -29.620 1.00 90.69 285 LEU A CA 1
ATOM 2429 C C . LEU A 1 285 ? 18.615 -9.385 -29.936 1.00 90.69 285 LEU A C 1
ATOM 2431 O O . LEU A 1 285 ? 18.974 -9.080 -31.072 1.00 90.69 285 LEU A O 1
ATOM 2435 N N . ASN A 1 286 ? 18.553 -8.484 -28.952 1.00 92.50 286 ASN A N 1
ATOM 2436 C CA . ASN A 1 286 ? 18.992 -7.096 -29.112 1.00 92.50 286 ASN A CA 1
ATOM 2437 C C . ASN A 1 286 ? 20.517 -6.993 -29.292 1.00 92.50 286 ASN A C 1
ATOM 2439 O O . ASN A 1 286 ? 20.975 -6.167 -30.078 1.00 92.50 286 ASN A O 1
ATOM 2443 N N . PHE A 1 287 ? 21.301 -7.826 -28.603 1.00 91.75 287 PHE A N 1
ATOM 2444 C CA . PHE A 1 287 ? 22.755 -7.883 -28.769 1.00 91.75 287 PHE A CA 1
ATOM 2445 C C . PHE A 1 287 ? 23.152 -8.465 -30.125 1.00 91.75 287 PHE A C 1
ATOM 2447 O O . PHE A 1 287 ? 24.008 -7.888 -30.793 1.00 91.75 287 PHE A O 1
ATOM 2454 N N . ILE A 1 288 ? 22.471 -9.518 -30.587 1.00 92.25 288 ILE A N 1
ATOM 2455 C CA . ILE A 1 288 ? 22.626 -10.026 -31.959 1.00 92.25 288 ILE A CA 1
ATOM 2456 C C . ILE A 1 288 ? 22.273 -8.941 -32.976 1.00 92.25 288 ILE A C 1
ATOM 2458 O O . ILE A 1 288 ? 22.998 -8.743 -33.944 1.00 92.25 288 ILE A O 1
ATOM 2462 N N . PHE A 1 289 ? 21.194 -8.190 -32.756 1.00 91.31 289 PHE A N 1
ATOM 2463 C CA . PHE A 1 289 ? 20.836 -7.078 -33.632 1.00 91.31 289 PHE A CA 1
ATOM 2464 C C . PHE A 1 289 ? 21.922 -5.987 -33.657 1.00 91.31 289 PHE A C 1
ATOM 2466 O O . PHE A 1 289 ? 22.311 -5.521 -34.729 1.00 91.31 289 PHE A O 1
ATOM 2473 N N . LEU A 1 290 ? 22.456 -5.604 -32.495 1.00 91.62 290 LEU A N 1
ATOM 2474 C CA . LEU A 1 290 ? 23.505 -4.591 -32.389 1.00 91.62 290 LEU A CA 1
ATOM 2475 C C . LEU A 1 290 ? 24.799 -5.035 -33.089 1.00 91.62 290 LEU A C 1
ATOM 2477 O O . LEU A 1 290 ? 25.307 -4.322 -33.956 1.00 91.62 290 LEU A O 1
ATOM 2481 N N . PHE A 1 291 ? 25.313 -6.211 -32.729 1.00 93.19 291 PHE A N 1
ATOM 2482 C CA . PHE A 1 291 ? 26.604 -6.710 -33.197 1.00 93.19 291 PHE A CA 1
ATOM 2483 C C . PHE A 1 291 ? 26.548 -7.344 -34.592 1.00 93.19 291 PHE A C 1
ATOM 2485 O O . PHE A 1 291 ? 27.514 -7.270 -35.349 1.00 93.19 291 PHE A O 1
ATOM 2492 N N . GLY A 1 292 ? 25.423 -7.949 -34.957 1.00 90.38 292 GLY A N 1
ATOM 2493 C CA . GLY A 1 292 ? 25.229 -8.598 -36.250 1.00 90.38 292 GLY A CA 1
ATOM 2494 C C . GLY A 1 292 ? 24.739 -7.659 -37.349 1.00 90.38 292 GLY A C 1
ATOM 2495 O O . GLY A 1 292 ? 25.047 -7.893 -38.514 1.00 90.38 292 GLY A O 1
ATOM 2496 N N . LEU A 1 293 ? 23.996 -6.596 -37.010 1.00 89.56 293 LEU A N 1
ATOM 2497 C CA . LEU A 1 293 ? 23.329 -5.749 -38.008 1.00 89.56 293 LEU A CA 1
ATOM 2498 C C . LEU A 1 293 ? 23.705 -4.265 -37.890 1.00 89.56 293 LEU A C 1
ATOM 2500 O O . LEU A 1 293 ? 24.075 -3.636 -38.884 1.00 89.56 293 LEU A O 1
ATOM 2504 N N . VAL A 1 294 ? 23.642 -3.679 -36.693 1.00 90.00 294 VAL A N 1
ATOM 2505 C CA . VAL A 1 294 ? 23.850 -2.230 -36.528 1.00 90.00 294 VAL A CA 1
ATOM 2506 C C . VAL A 1 294 ? 25.313 -1.842 -36.735 1.00 90.00 294 VAL A C 1
ATOM 2508 O O . VAL A 1 294 ? 25.605 -0.975 -37.558 1.00 90.00 294 VAL A O 1
ATOM 2511 N N . ILE A 1 295 ? 26.248 -2.476 -36.033 1.00 91.00 295 ILE A N 1
ATOM 2512 C CA . ILE A 1 295 ? 27.673 -2.134 -36.126 1.00 91.00 295 ILE A CA 1
ATOM 2513 C C . ILE A 1 295 ? 28.256 -2.465 -37.516 1.00 91.00 295 ILE A C 1
ATOM 2515 O O . ILE A 1 295 ? 28.786 -1.550 -38.146 1.00 91.00 295 ILE A O 1
ATOM 2519 N N . PRO A 1 296 ? 28.111 -3.683 -38.073 1.00 91.69 296 PRO A N 1
ATOM 2520 C CA . PRO A 1 296 ? 28.750 -4.031 -39.347 1.00 91.69 296 PRO A CA 1
ATOM 2521 C C . PRO A 1 296 ? 28.097 -3.405 -40.591 1.00 91.69 296 PRO A C 1
ATOM 2523 O O . PRO A 1 296 ? 28.752 -3.337 -41.634 1.00 91.69 296 PRO A O 1
ATOM 2526 N N . PHE A 1 297 ? 26.852 -2.904 -40.514 1.00 89.75 297 PHE A N 1
ATOM 2527 C CA . PHE A 1 297 ? 26.145 -2.361 -41.693 1.00 89.75 297 PHE A CA 1
ATOM 2528 C C . PHE A 1 297 ? 25.545 -0.961 -41.536 1.00 89.75 297 PHE A C 1
ATOM 2530 O O . PHE A 1 297 ? 25.246 -0.323 -42.545 1.00 89.75 297 PHE A O 1
ATOM 2537 N N . SER A 1 298 ? 25.340 -0.472 -40.314 1.00 86.62 298 SER A N 1
ATOM 2538 C CA . SER A 1 298 ? 24.653 0.806 -40.058 1.00 86.62 298 SER A CA 1
ATOM 2539 C C . SER A 1 298 ? 25.538 1.855 -39.370 1.00 86.62 298 SER A C 1
ATOM 2541 O O . SER A 1 298 ? 25.140 3.014 -39.275 1.00 86.62 298 SER A O 1
ATOM 2543 N N . SER A 1 299 ? 26.739 1.475 -38.922 1.00 89.69 299 SER A N 1
ATOM 2544 C CA . SER A 1 299 ? 27.713 2.360 -38.271 1.00 89.69 299 SER A CA 1
ATOM 2545 C C . SER A 1 299 ? 28.542 3.174 -39.282 1.00 89.69 299 SER A C 1
ATOM 2547 O O . SER A 1 299 ? 28.738 2.736 -40.419 1.00 89.69 299 SER A O 1
ATOM 2549 N N . PRO A 1 300 ? 29.100 4.336 -38.891 1.00 88.50 300 PRO A N 1
ATOM 2550 C CA . PRO A 1 300 ? 30.141 5.027 -39.657 1.00 88.50 300 PRO A CA 1
ATOM 2551 C C . PRO A 1 300 ? 31.424 4.208 -39.863 1.00 88.50 300 PRO A C 1
ATOM 2553 O O . PRO A 1 300 ? 32.165 4.496 -40.800 1.00 88.50 300 PRO A O 1
ATOM 2556 N N . VAL A 1 301 ? 31.713 3.227 -39.011 1.00 89.62 301 VAL A N 1
ATOM 2557 C CA . VAL A 1 301 ? 32.912 2.378 -39.102 1.00 89.62 301 VAL A CA 1
ATOM 2558 C C . VAL A 1 301 ? 32.455 0.950 -39.386 1.00 89.62 301 VAL A C 1
ATOM 2560 O O . VAL A 1 301 ? 32.452 0.095 -38.509 1.00 89.62 301 VAL A O 1
ATOM 2563 N N . SER A 1 302 ? 31.937 0.741 -40.594 1.00 92.19 302 SER A N 1
ATOM 2564 C CA . SER A 1 302 ? 31.232 -0.480 -40.994 1.00 92.19 302 SER A CA 1
ATOM 2565 C C . SER A 1 302 ? 31.656 -0.937 -42.387 1.00 92.19 302 SER A C 1
ATOM 2567 O O . SER A 1 302 ? 32.143 -0.126 -43.182 1.00 92.19 302 SER A O 1
ATOM 2569 N N . PHE A 1 303 ? 31.408 -2.204 -42.735 1.00 91.25 303 PHE A N 1
ATOM 2570 C CA . PHE A 1 303 ? 31.629 -2.701 -44.099 1.00 91.25 303 PHE A CA 1
ATOM 2571 C C . PHE A 1 303 ? 30.860 -1.869 -45.125 1.00 91.25 303 PHE A C 1
ATOM 2573 O O . PHE A 1 303 ? 31.403 -1.463 -46.152 1.00 91.25 303 PHE A O 1
ATOM 2580 N N . ARG A 1 304 ? 29.602 -1.532 -44.820 1.00 89.81 304 ARG A N 1
ATOM 2581 C CA . ARG A 1 304 ? 28.786 -0.698 -45.706 1.00 89.81 304 ARG A CA 1
ATOM 2582 C C . ARG A 1 304 ? 29.374 0.703 -45.880 1.00 89.81 304 ARG A C 1
ATOM 2584 O O . ARG A 1 304 ? 29.353 1.229 -46.988 1.00 89.81 304 ARG A O 1
ATOM 2591 N N . ALA A 1 305 ? 29.900 1.316 -44.821 1.00 90.69 305 ALA A N 1
ATOM 2592 C CA . ALA A 1 305 ? 30.536 2.629 -44.914 1.00 90.69 305 ALA A CA 1
ATOM 2593 C C . ALA A 1 305 ? 31.835 2.605 -45.726 1.00 90.69 305 ALA A C 1
ATOM 2595 O O . ALA A 1 305 ? 32.142 3.604 -46.376 1.00 90.69 305 ALA A O 1
ATOM 2596 N N . LEU A 1 306 ? 32.557 1.483 -45.727 1.00 92.25 306 LEU A N 1
ATOM 2597 C CA . LEU A 1 306 ? 33.763 1.305 -46.527 1.00 92.25 306 LEU A CA 1
ATOM 2598 C C . LEU A 1 306 ? 33.446 1.193 -48.026 1.00 92.25 306 LEU A C 1
ATOM 2600 O O . LEU A 1 306 ? 34.023 1.924 -48.825 1.00 92.25 306 LEU A O 1
ATOM 2604 N N . PHE A 1 307 ? 32.494 0.332 -48.396 1.00 89.38 307 PHE A N 1
ATOM 2605 C CA . PHE A 1 307 ? 32.211 0.016 -49.803 1.00 89.38 307 PHE A CA 1
ATOM 2606 C C . PHE A 1 307 ? 31.155 0.917 -50.467 1.00 89.38 307 PHE A C 1
ATOM 2608 O O . PHE A 1 307 ? 31.062 0.961 -51.691 1.00 89.38 307 PHE A O 1
ATOM 2615 N N . SER A 1 308 ? 30.346 1.659 -49.703 1.00 89.31 308 SER A N 1
ATOM 2616 C CA . SER A 1 308 ? 29.302 2.511 -50.287 1.00 89.31 308 SER A CA 1
ATOM 2617 C C . SER A 1 308 ? 29.879 3.771 -50.937 1.00 89.31 308 SER A C 1
ATOM 2619 O O . SER A 1 308 ? 30.541 4.584 -50.294 1.00 89.31 308 SER A O 1
ATOM 2621 N N . ILE A 1 309 ? 29.544 4.013 -52.204 1.00 87.94 309 ILE A N 1
ATOM 2622 C CA . ILE A 1 309 ? 29.972 5.223 -52.928 1.00 87.94 309 ILE A CA 1
ATOM 2623 C C . ILE A 1 309 ? 29.249 6.469 -52.396 1.00 87.94 309 ILE A C 1
ATOM 2625 O O . ILE A 1 309 ? 29.846 7.534 -52.241 1.00 87.94 309 ILE A O 1
ATOM 2629 N N . LYS A 1 310 ? 27.954 6.341 -52.088 1.00 89.62 310 LYS A N 1
ATOM 2630 C CA . LYS A 1 310 ? 27.112 7.437 -51.586 1.00 89.62 310 LYS A CA 1
ATOM 2631 C C . LYS A 1 310 ? 26.935 7.339 -50.061 1.00 89.62 310 LYS A C 1
ATOM 2633 O O . LYS A 1 310 ? 26.952 6.227 -49.521 1.00 89.62 310 LYS A O 1
ATOM 2638 N N . PRO A 1 311 ? 26.744 8.469 -49.354 1.00 90.25 311 PRO A N 1
ATOM 2639 C CA . PRO A 1 311 ? 26.311 8.437 -47.960 1.00 90.25 311 PRO A CA 1
ATOM 2640 C C . PRO A 1 311 ? 24.930 7.778 -47.855 1.00 90.25 311 PRO A C 1
ATOM 2642 O O . PRO A 1 311 ? 24.129 7.853 -48.789 1.00 90.25 311 PRO A O 1
ATOM 2645 N N . PHE A 1 312 ? 24.647 7.137 -46.724 1.00 89.88 312 PHE A N 1
ATOM 2646 C CA . PHE A 1 312 ? 23.410 6.383 -46.519 1.00 89.88 312 PHE A CA 1
ATOM 2647 C C . PHE A 1 312 ? 22.760 6.710 -45.173 1.00 89.88 312 PHE A C 1
ATOM 2649 O O . PHE A 1 312 ? 23.384 7.269 -44.270 1.00 89.88 312 PHE A O 1
ATOM 2656 N N . TYR A 1 313 ? 21.489 6.334 -45.052 1.00 89.19 313 TYR A N 1
ATOM 2657 C CA . TYR A 1 313 ? 20.686 6.513 -43.848 1.00 89.19 313 TYR A CA 1
ATOM 2658 C C . TYR A 1 313 ? 20.411 5.138 -43.222 1.00 89.19 313 TYR A C 1
ATOM 2660 O O . TYR A 1 313 ? 19.876 4.263 -43.909 1.00 89.19 313 TYR A O 1
ATOM 2668 N N . PRO A 1 314 ? 20.786 4.908 -41.952 1.00 83.06 314 PRO A N 1
ATOM 2669 C CA . PRO A 1 314 ? 20.688 3.595 -41.316 1.00 83.06 314 PRO A CA 1
ATOM 2670 C C . PRO A 1 314 ? 19.250 3.212 -40.935 1.00 83.06 314 PRO A C 1
ATOM 2672 O O . PRO A 1 314 ? 18.948 2.035 -40.759 1.00 83.06 314 PRO A O 1
ATOM 2675 N N . GLY A 1 315 ? 18.343 4.186 -40.820 1.00 84.25 315 GLY A N 1
ATOM 2676 C CA . GLY A 1 315 ? 16.964 3.957 -40.399 1.00 84.25 315 GLY A CA 1
ATOM 2677 C C . GLY A 1 315 ? 15.949 4.855 -41.099 1.00 84.25 315 GLY A C 1
ATOM 2678 O O . GLY A 1 315 ? 16.279 5.633 -41.996 1.00 84.25 315 GLY A O 1
ATOM 2679 N N . LYS A 1 316 ? 14.700 4.739 -40.648 1.00 86.81 316 LYS A N 1
ATOM 2680 C CA . LYS A 1 316 ? 13.577 5.605 -41.019 1.00 86.81 316 LYS A CA 1
ATOM 2681 C C . LYS A 1 316 ? 13.053 6.307 -39.769 1.00 86.81 316 LYS A C 1
ATOM 2683 O O . LYS A 1 316 ? 13.070 5.708 -38.690 1.00 86.81 316 LYS A O 1
ATOM 2688 N N . ASP A 1 317 ? 12.577 7.529 -39.946 1.00 87.44 317 ASP A N 1
ATOM 2689 C CA . ASP A 1 317 ? 11.851 8.322 -38.955 1.00 87.44 317 ASP A CA 1
ATOM 2690 C C . ASP A 1 317 ? 10.435 8.616 -39.483 1.00 87.44 317 ASP A C 1
ATOM 2692 O O . ASP A 1 317 ? 10.119 8.317 -40.634 1.00 87.44 317 ASP A O 1
ATOM 2696 N N . VAL A 1 318 ? 9.546 9.147 -38.642 1.00 88.94 318 VAL A N 1
ATOM 2697 C CA . VAL A 1 318 ? 8.182 9.524 -39.049 1.00 88.94 318 VAL A CA 1
ATOM 2698 C C . VAL A 1 318 ? 8.021 11.032 -38.975 1.00 88.94 318 VAL A C 1
ATOM 2700 O O . VAL A 1 318 ? 8.514 11.661 -38.040 1.00 88.94 318 VAL A O 1
ATOM 2703 N N . ASN A 1 319 ? 7.311 11.615 -39.939 1.00 87.06 319 ASN A N 1
ATOM 2704 C CA . ASN A 1 319 ? 6.866 12.995 -39.818 1.00 87.06 319 ASN A CA 1
ATOM 2705 C C . ASN A 1 319 ? 5.776 13.083 -38.731 1.00 87.06 319 ASN A C 1
ATOM 2707 O O . ASN A 1 319 ? 4.720 12.464 -38.898 1.00 87.06 319 ASN A O 1
ATOM 2711 N N . PRO A 1 320 ? 5.974 13.864 -37.652 1.00 84.00 320 PRO A N 1
ATOM 2712 C CA . PRO A 1 320 ? 5.016 13.934 -36.552 1.00 84.00 320 PRO A CA 1
ATOM 2713 C C . PRO A 1 320 ? 3.612 14.393 -36.966 1.00 84.00 320 PRO A C 1
ATOM 2715 O O . PRO A 1 320 ? 2.656 14.027 -36.288 1.00 84.00 320 PRO A O 1
ATOM 2718 N N . ARG A 1 321 ? 3.487 15.175 -38.053 1.00 82.56 321 ARG A N 1
ATOM 2719 C CA . ARG A 1 321 ? 2.214 15.748 -38.529 1.00 82.56 321 ARG A CA 1
ATOM 2720 C C . ARG A 1 321 ? 1.515 14.888 -39.583 1.00 82.56 321 ARG A C 1
ATOM 2722 O O . ARG A 1 321 ? 0.306 14.721 -39.515 1.00 82.56 321 ARG A O 1
ATOM 2729 N N . THR A 1 322 ? 2.257 14.346 -40.550 1.00 82.38 322 THR A N 1
ATOM 2730 C CA . THR A 1 322 ? 1.671 13.612 -41.691 1.00 82.38 322 THR A CA 1
ATOM 2731 C C . THR A 1 322 ? 1.674 12.095 -41.512 1.00 82.38 322 THR A C 1
ATOM 2733 O O . THR A 1 322 ? 0.999 11.398 -42.259 1.00 82.38 322 THR A O 1
ATOM 2736 N N . GLY A 1 323 ? 2.455 11.555 -40.569 1.00 81.94 323 GLY A N 1
ATOM 2737 C CA . GLY A 1 323 ? 2.566 10.108 -40.354 1.00 81.94 323 GLY A CA 1
ATOM 2738 C C . GLY A 1 323 ? 3.356 9.361 -41.436 1.00 81.94 323 GLY A C 1
ATOM 2739 O O . GLY A 1 323 ? 3.535 8.149 -41.339 1.00 81.94 323 GLY A O 1
ATOM 2740 N N . THR A 1 324 ? 3.881 10.064 -42.445 1.00 87.88 324 THR A N 1
ATOM 2741 C CA . THR A 1 324 ? 4.682 9.472 -43.524 1.00 87.88 324 THR A CA 1
ATOM 2742 C C . THR A 1 324 ? 6.087 9.117 -43.042 1.00 87.88 324 THR A C 1
ATOM 2744 O O . THR A 1 324 ? 6.715 9.888 -42.309 1.00 87.88 324 THR A O 1
ATOM 2747 N N . LEU A 1 325 ? 6.608 7.974 -43.491 1.00 86.06 325 LEU A N 1
ATOM 2748 C CA . LEU A 1 325 ? 7.973 7.543 -43.188 1.00 86.06 325 LEU A CA 1
ATOM 2749 C C . LEU A 1 325 ? 8.987 8.350 -44.008 1.00 86.06 325 LEU A C 1
ATOM 2751 O O . LEU A 1 325 ? 8.977 8.303 -45.236 1.00 86.06 325 LEU A O 1
ATOM 2755 N N . ILE A 1 326 ? 9.891 9.043 -43.322 1.00 87.62 326 ILE A N 1
ATOM 2756 C CA . ILE A 1 326 ? 11.005 9.801 -43.899 1.00 87.62 326 ILE A CA 1
ATOM 2757 C C . ILE A 1 326 ? 12.312 9.046 -43.607 1.00 87.62 326 ILE A C 1
ATOM 2759 O O . ILE A 1 326 ? 12.386 8.198 -42.712 1.00 87.62 326 ILE A O 1
ATOM 2763 N N . GLN A 1 327 ? 13.359 9.301 -44.391 1.00 85.31 327 GLN A N 1
ATOM 2764 C CA . GLN A 1 327 ? 14.708 8.837 -44.057 1.00 85.31 327 GLN A CA 1
ATOM 2765 C C . GLN A 1 327 ? 15.135 9.373 -42.681 1.00 85.31 327 GLN A C 1
ATOM 2767 O O . GLN A 1 327 ? 14.711 10.454 -42.277 1.00 85.31 327 GLN A O 1
ATOM 2772 N N . SER A 1 328 ? 15.944 8.597 -41.953 1.00 82.50 328 SER A N 1
ATOM 2773 C CA . SER A 1 328 ? 16.452 9.012 -40.640 1.00 82.50 328 SER A CA 1
ATOM 2774 C C . SER A 1 328 ? 17.115 10.386 -40.712 1.00 82.50 328 SER A C 1
ATOM 2776 O O . SER A 1 328 ? 17.828 10.688 -41.666 1.00 82.50 328 SER A O 1
ATOM 2778 N N . SER A 1 329 ? 16.952 11.184 -39.663 1.00 78.88 329 SER A N 1
ATOM 2779 C CA . SER A 1 329 ? 17.698 12.438 -39.481 1.00 78.88 329 SER A CA 1
ATOM 2780 C C . SER A 1 329 ? 19.222 12.233 -39.492 1.00 78.88 329 SER A C 1
ATOM 2782 O O . SER A 1 329 ? 19.979 13.099 -39.934 1.00 78.88 329 SER A O 1
ATOM 2784 N N . THR A 1 330 ? 19.689 11.064 -39.050 1.00 81.69 330 THR A N 1
ATOM 2785 C CA . THR A 1 330 ? 21.114 10.724 -38.980 1.00 81.69 330 THR A CA 1
ATOM 2786 C C . THR A 1 330 ? 21.664 10.236 -40.323 1.00 81.69 330 THR A C 1
ATOM 2788 O O . THR A 1 330 ? 21.371 9.130 -40.780 1.00 81.69 330 THR A O 1
ATOM 2791 N N . LYS A 1 331 ? 22.515 11.056 -40.950 1.00 88.38 331 LYS A N 1
ATOM 2792 C CA . LYS A 1 331 ? 23.243 10.722 -42.183 1.00 88.38 331 LYS A CA 1
ATOM 2793 C C . LYS A 1 331 ? 24.611 10.123 -41.859 1.00 88.38 331 LYS A C 1
ATOM 2795 O O . LYS A 1 331 ? 25.408 10.745 -41.159 1.00 88.38 331 LYS A O 1
ATOM 2800 N N . VAL A 1 332 ? 24.915 8.949 -42.411 1.00 90.25 332 VAL A N 1
ATOM 2801 C CA . VAL A 1 332 ? 26.224 8.303 -42.254 1.00 90.25 332 VAL A CA 1
ATOM 2802 C C . VAL A 1 332 ? 27.063 8.526 -43.510 1.00 90.25 332 VAL A C 1
ATOM 2804 O O . VAL A 1 332 ? 26.679 8.151 -44.621 1.00 90.25 332 VAL A O 1
ATOM 2807 N N . ASN A 1 333 ? 28.232 9.142 -43.327 1.00 90.38 333 ASN A N 1
ATOM 2808 C CA . ASN A 1 333 ? 29.180 9.384 -44.410 1.00 90.38 333 ASN A CA 1
ATOM 2809 C C . ASN A 1 333 ? 29.991 8.120 -44.700 1.00 90.38 333 ASN A C 1
ATOM 2811 O O . ASN A 1 333 ? 30.656 7.592 -43.800 1.00 90.38 333 ASN A O 1
ATOM 2815 N N . SER A 1 334 ? 29.971 7.692 -45.963 1.00 93.25 334 SER A N 1
ATOM 2816 C CA . SER A 1 334 ? 30.842 6.635 -46.472 1.00 93.25 334 SER A CA 1
ATOM 2817 C C . SER A 1 334 ? 32.283 7.112 -46.644 1.00 93.25 334 SER A C 1
ATOM 2819 O O . SER A 1 334 ? 32.548 8.314 -46.623 1.00 93.25 334 SER A O 1
ATOM 2821 N N . TYR A 1 335 ? 33.209 6.179 -46.854 1.00 92.44 335 TYR A N 1
ATOM 2822 C CA . TYR A 1 335 ? 34.616 6.456 -47.139 1.00 92.44 335 TYR A CA 1
ATOM 2823 C C . TYR A 1 335 ? 34.786 7.487 -48.266 1.00 92.44 335 TYR A C 1
ATOM 2825 O O . TYR A 1 335 ? 35.359 8.556 -48.053 1.00 92.44 335 TYR A O 1
ATOM 2833 N N . PHE A 1 336 ? 34.174 7.235 -49.426 1.00 90.62 336 PHE A N 1
ATOM 2834 C CA . PHE A 1 336 ? 34.222 8.152 -50.568 1.00 90.62 336 PHE A CA 1
ATOM 2835 C C . PHE A 1 336 ? 33.579 9.509 -50.266 1.00 90.62 336 PHE A C 1
ATOM 2837 O O . PHE A 1 336 ? 34.082 10.552 -50.685 1.00 90.62 336 PHE A O 1
ATOM 2844 N N . SER A 1 337 ? 32.490 9.523 -49.492 1.00 91.31 337 SER A N 1
ATOM 2845 C CA . SER A 1 337 ? 31.857 10.770 -49.062 1.00 91.31 337 SER A CA 1
ATOM 2846 C C . SER A 1 337 ? 32.741 11.570 -48.103 1.00 91.31 337 SER A C 1
ATOM 2848 O O . SER A 1 337 ? 32.690 12.796 -48.142 1.00 91.31 337 SER A O 1
ATOM 2850 N N . ARG A 1 338 ? 33.531 10.913 -47.242 1.00 91.12 338 ARG A N 1
ATOM 2851 C CA . ARG A 1 338 ? 34.480 11.573 -46.330 1.00 91.12 338 ARG A CA 1
ATOM 2852 C C . ARG A 1 338 ? 35.661 12.156 -47.082 1.00 91.12 338 ARG A C 1
ATOM 2854 O O . ARG A 1 338 ? 36.013 13.297 -46.819 1.00 91.12 338 ARG A O 1
ATOM 2861 N N . LEU A 1 339 ? 36.207 11.419 -48.048 1.00 91.81 339 LEU A N 1
ATOM 2862 C CA . LEU A 1 339 ? 37.247 11.936 -48.935 1.00 91.81 339 LEU A CA 1
ATOM 2863 C C . LEU A 1 339 ? 36.753 13.167 -49.697 1.00 91.81 339 LEU A C 1
ATOM 2865 O O . LEU A 1 339 ? 37.397 14.210 -49.673 1.00 91.81 339 LEU A O 1
ATOM 2869 N N . ARG A 1 340 ? 35.562 13.096 -50.300 1.00 92.31 340 ARG A N 1
ATOM 2870 C CA . ARG A 1 340 ? 34.974 14.252 -50.988 1.00 92.31 340 ARG A CA 1
ATOM 2871 C C . ARG A 1 340 ? 34.722 15.423 -50.036 1.00 92.31 340 ARG A C 1
ATOM 2873 O O . ARG A 1 340 ? 34.984 16.561 -50.398 1.00 92.31 340 ARG A O 1
ATOM 2880 N N . ALA A 1 341 ? 34.247 15.158 -48.820 1.00 90.94 341 ALA A N 1
ATOM 2881 C CA . ALA A 1 341 ? 34.044 16.196 -47.812 1.00 90.94 341 ALA A CA 1
ATOM 2882 C C . ALA A 1 341 ? 35.362 16.858 -47.376 1.00 90.94 341 ALA A C 1
ATOM 2884 O O . ALA A 1 341 ? 35.386 18.074 -47.207 1.00 90.94 341 ALA A O 1
ATOM 2885 N N . LEU A 1 342 ? 36.452 16.092 -47.248 1.00 93.75 342 LEU A N 1
ATOM 2886 C CA . LEU A 1 342 ? 37.789 16.614 -46.958 1.00 93.75 342 LEU A CA 1
ATOM 2887 C C . LEU A 1 342 ? 38.246 17.587 -48.053 1.00 93.75 342 LEU A C 1
ATOM 2889 O O . LEU A 1 342 ? 38.630 18.716 -47.752 1.00 93.75 342 LEU A O 1
ATOM 2893 N N . TRP A 1 343 ? 38.143 17.183 -49.320 1.00 94.31 343 TRP A N 1
ATOM 2894 C CA . TRP A 1 343 ? 38.534 18.024 -50.455 1.00 94.31 343 TRP A CA 1
ATOM 2895 C C . TRP A 1 343 ? 37.633 19.253 -50.624 1.00 94.31 343 TRP A C 1
ATOM 2897 O O . TRP A 1 343 ? 38.133 20.354 -50.852 1.00 94.31 343 TRP A O 1
ATOM 2907 N N . ASN A 1 344 ? 36.327 19.115 -50.390 1.00 93.94 344 ASN A N 1
ATOM 2908 C CA . ASN A 1 344 ? 35.412 20.256 -50.358 1.00 93.94 344 ASN A CA 1
ATOM 2909 C C . ASN A 1 344 ? 35.767 21.231 -49.223 1.00 93.94 344 ASN A C 1
ATOM 2911 O O . ASN A 1 344 ? 35.738 22.443 -49.418 1.00 93.94 344 ASN A O 1
ATOM 2915 N N . HIS A 1 345 ? 36.136 20.729 -48.043 1.00 93.38 345 HIS A N 1
ATOM 2916 C CA . HIS A 1 345 ? 36.566 21.566 -46.924 1.00 93.38 345 HIS A CA 1
ATOM 2917 C C . HIS A 1 345 ? 37.867 22.320 -47.239 1.00 93.38 345 HIS A C 1
ATOM 2919 O O . HIS A 1 345 ? 37.990 23.496 -46.908 1.00 93.38 345 HIS A O 1
ATOM 2925 N N . ILE A 1 346 ? 38.820 21.676 -47.918 1.00 93.00 346 ILE A N 1
ATOM 2926 C CA . ILE A 1 346 ? 40.049 22.312 -48.418 1.00 93.00 346 ILE A CA 1
ATOM 2927 C C . ILE A 1 346 ? 39.707 23.448 -49.392 1.00 93.00 346 ILE A C 1
ATOM 2929 O O . ILE A 1 346 ? 40.207 24.563 -49.234 1.00 93.00 346 ILE A O 1
ATOM 2933 N N . GLN A 1 347 ? 38.801 23.200 -50.342 1.00 92.00 347 GLN A N 1
ATOM 2934 C CA . GLN A 1 347 ? 38.355 24.199 -51.314 1.00 92.00 347 GLN A CA 1
ATOM 2935 C C . GLN A 1 347 ? 37.669 25.397 -50.638 1.00 92.00 347 GLN A C 1
ATOM 2937 O O . GLN A 1 347 ? 38.021 26.541 -50.925 1.00 92.00 347 GLN A O 1
ATOM 2942 N N . VAL A 1 348 ? 36.753 25.148 -49.695 1.00 92.94 348 VAL A N 1
ATOM 2943 C CA . VAL A 1 348 ? 36.043 26.196 -48.937 1.00 92.94 348 VAL A CA 1
ATOM 2944 C C . VAL A 1 348 ? 36.987 26.968 -48.012 1.00 92.94 348 VAL A C 1
ATOM 2946 O O . VAL A 1 348 ? 36.892 28.187 -47.900 1.00 92.94 348 VAL A O 1
ATOM 2949 N N . SER A 1 349 ? 37.933 26.291 -47.357 1.00 91.94 349 SER A N 1
ATOM 2950 C CA . SER A 1 349 ? 38.941 26.946 -46.512 1.00 91.94 349 SER A CA 1
ATOM 2951 C C . SER A 1 349 ? 39.810 27.901 -47.329 1.00 91.94 349 SER A C 1
ATOM 2953 O O . SER A 1 349 ? 40.183 28.966 -46.836 1.00 91.94 349 SER A O 1
ATOM 2955 N N . ARG A 1 350 ? 40.118 27.542 -48.580 1.00 90.06 350 ARG A N 1
ATOM 2956 C CA . ARG A 1 350 ? 40.879 28.394 -49.492 1.00 90.06 350 ARG A CA 1
ATOM 2957 C C . ARG A 1 350 ? 40.049 29.568 -49.997 1.00 90.06 350 ARG A C 1
ATOM 2959 O O . ARG A 1 350 ? 40.526 30.694 -49.932 1.00 90.06 350 ARG A O 1
ATOM 2966 N N . SER A 1 351 ? 38.816 29.333 -50.448 1.00 88.81 351 SER A N 1
ATOM 2967 C CA . SER A 1 351 ? 37.942 30.417 -50.913 1.00 88.81 351 SER A CA 1
ATOM 2968 C C . SER A 1 351 ? 37.656 31.421 -49.797 1.00 88.81 351 SER A C 1
ATOM 2970 O O . SER A 1 351 ? 37.682 32.624 -50.037 1.00 88.81 351 SER A O 1
ATOM 2972 N N . LYS A 1 352 ? 37.480 30.942 -48.558 1.00 90.56 352 LYS A N 1
ATOM 2973 C CA . LYS A 1 352 ? 37.322 31.792 -47.376 1.00 90.56 352 LYS A CA 1
ATOM 2974 C C . LYS A 1 352 ? 38.560 32.657 -47.128 1.00 90.56 352 LYS A C 1
ATOM 2976 O O . LYS A 1 352 ? 38.407 33.854 -46.918 1.00 90.56 352 LYS A O 1
ATOM 2981 N N . PHE A 1 353 ? 39.761 32.080 -47.205 1.00 88.69 353 PHE A N 1
ATOM 2982 C CA . PHE A 1 353 ? 41.018 32.824 -47.065 1.00 88.69 353 PHE A CA 1
ATOM 2983 C C . PHE A 1 353 ? 41.203 33.890 -48.159 1.00 88.69 353 PHE A C 1
ATOM 2985 O O . PHE A 1 353 ? 41.614 35.009 -47.866 1.00 88.69 353 PHE A O 1
ATOM 2992 N N . GLU A 1 354 ? 40.865 33.579 -49.414 1.00 86.75 354 GLU A N 1
ATOM 2993 C CA . GLU A 1 354 ? 40.950 34.568 -50.499 1.00 86.75 354 GLU A CA 1
ATOM 2994 C C . GLU A 1 354 ? 39.890 35.676 -50.346 1.00 86.75 354 GLU A C 1
ATOM 2996 O O . GLU A 1 354 ? 40.174 36.831 -50.650 1.00 86.75 354 GLU A O 1
ATOM 3001 N N . SER A 1 355 ? 38.704 35.358 -49.806 1.00 87.06 355 SER A N 1
ATOM 3002 C CA . SER A 1 355 ? 37.627 36.333 -49.564 1.00 87.06 355 SER A CA 1
ATOM 3003 C C . SER A 1 355 ? 37.854 37.258 -48.361 1.00 87.06 355 SER A C 1
ATOM 3005 O O . SER A 1 355 ? 37.201 38.294 -48.254 1.00 87.06 355 SER A O 1
ATOM 3007 N N . THR A 1 356 ? 38.749 36.905 -47.433 1.00 84.75 356 THR A N 1
ATOM 3008 C CA . THR A 1 356 ? 39.030 37.747 -46.264 1.00 84.75 356 THR A CA 1
ATOM 3009 C C . THR A 1 356 ? 39.962 38.914 -46.626 1.00 84.75 356 THR A C 1
ATOM 3011 O O . THR A 1 356 ? 41.004 38.678 -47.250 1.00 84.75 356 THR A O 1
ATOM 3014 N N . PRO A 1 357 ? 39.620 40.162 -46.241 1.00 77.56 357 PRO A N 1
ATOM 3015 C CA . PRO A 1 357 ? 40.479 41.324 -46.460 1.00 77.56 357 PRO A CA 1
ATOM 3016 C C . PRO A 1 357 ? 41.728 41.260 -45.571 1.00 77.56 357 PRO A C 1
ATOM 3018 O O . PRO A 1 357 ? 41.682 40.723 -44.461 1.00 77.56 357 PRO A O 1
ATOM 3021 N N . ASP A 1 358 ? 42.842 41.805 -46.058 1.00 74.31 358 ASP A N 1
ATOM 3022 C CA . ASP A 1 358 ? 44.139 41.719 -45.383 1.00 74.31 358 ASP A CA 1
ATOM 3023 C C . ASP A 1 358 ? 44.147 42.586 -44.120 1.00 74.31 358 ASP A C 1
ATOM 3025 O O . ASP A 1 358 ? 44.017 43.804 -44.185 1.00 74.31 358 ASP A O 1
ATOM 3029 N N . LYS A 1 359 ? 44.276 41.946 -42.953 1.00 67.69 359 LYS A N 1
ATOM 3030 C CA . LYS A 1 359 ? 44.314 42.618 -41.640 1.00 67.69 359 LYS A CA 1
ATOM 3031 C C . LYS A 1 359 ? 45.578 42.309 -40.823 1.00 67.69 359 LYS A C 1
ATOM 3033 O O . LYS A 1 359 ? 45.639 42.658 -39.650 1.00 67.69 359 LYS A O 1
ATOM 3038 N N . GLY A 1 360 ? 46.557 41.603 -41.397 1.00 67.19 360 GLY A N 1
ATOM 3039 C CA . GLY A 1 360 ? 47.737 41.104 -40.677 1.00 67.19 360 GLY A CA 1
ATOM 3040 C C . GLY A 1 360 ? 49.035 41.849 -41.004 1.00 67.19 360 GLY A C 1
ATOM 3041 O O . GLY A 1 360 ? 49.202 42.340 -42.113 1.00 67.19 360 GLY A O 1
ATOM 3042 N N . LEU A 1 361 ? 49.976 41.851 -40.050 1.00 63.38 361 LEU A N 1
ATOM 3043 C CA . LEU A 1 361 ? 51.332 42.428 -40.166 1.00 63.38 361 LEU A CA 1
ATOM 3044 C C . LEU A 1 361 ? 52.217 41.750 -41.233 1.00 63.38 361 LEU A C 1
ATOM 3046 O O . LEU A 1 361 ? 53.193 42.333 -41.693 1.00 63.38 361 LEU A O 1
ATOM 3050 N N . ILE A 1 362 ? 51.884 40.520 -41.636 1.00 70.31 362 ILE A N 1
ATOM 3051 C CA . ILE A 1 362 ? 52.571 39.765 -42.693 1.00 70.31 362 ILE A CA 1
ATOM 3052 C C . ILE A 1 362 ? 51.712 39.847 -43.956 1.00 70.31 362 ILE A C 1
ATOM 3054 O O . ILE A 1 362 ? 50.562 39.411 -43.930 1.00 70.31 362 ILE A O 1
ATOM 3058 N N . GLY A 1 363 ? 52.256 40.366 -45.058 1.00 71.06 363 GLY A N 1
ATOM 3059 C CA . GLY A 1 363 ? 51.525 40.517 -46.321 1.00 71.06 363 GLY A CA 1
ATOM 3060 C C . GLY A 1 363 ? 50.937 39.202 -46.862 1.00 71.06 363 GLY A C 1
ATOM 3061 O O . GLY A 1 363 ? 51.493 38.114 -46.669 1.00 71.06 363 GLY A O 1
ATOM 3062 N N . LYS A 1 364 ? 49.816 39.296 -47.592 1.00 76.81 364 LYS A N 1
ATOM 3063 C CA . LYS A 1 364 ? 49.032 38.150 -48.101 1.00 76.81 364 LYS A CA 1
ATOM 3064 C C . LYS A 1 364 ? 49.833 37.169 -48.965 1.00 76.81 364 LYS A C 1
ATOM 3066 O O . LYS A 1 364 ? 49.480 35.996 -49.037 1.00 76.81 364 LYS A O 1
ATOM 3071 N N . GLY A 1 365 ? 50.928 37.613 -49.588 1.00 79.50 365 GLY A N 1
ATOM 3072 C CA . GLY A 1 365 ? 51.815 36.765 -50.393 1.00 79.50 365 GLY A CA 1
ATOM 3073 C C . GLY A 1 365 ? 52.435 35.607 -49.601 1.00 79.50 365 GLY A C 1
ATOM 3074 O O . GLY A 1 365 ? 52.283 34.449 -49.990 1.00 79.50 365 GLY A O 1
ATOM 3075 N N . LEU A 1 366 ? 53.054 35.897 -48.449 1.00 80.94 366 LEU A N 1
ATOM 3076 C CA . LEU A 1 366 ? 53.639 34.868 -47.575 1.00 80.94 366 LEU A CA 1
ATOM 3077 C C . LEU A 1 366 ? 52.553 34.001 -46.925 1.00 80.94 366 LEU A C 1
ATOM 3079 O O . LEU A 1 366 ? 52.679 32.776 -46.867 1.00 80.94 366 LEU A O 1
ATOM 3083 N N . GLN A 1 367 ? 51.441 34.615 -46.511 1.00 83.19 367 GLN A N 1
ATOM 3084 C CA . GLN A 1 367 ? 50.306 33.881 -45.947 1.00 83.19 367 GLN A CA 1
ATOM 3085 C C . GLN A 1 367 ? 49.673 32.916 -46.963 1.00 83.19 367 GLN A C 1
ATOM 3087 O O . GLN A 1 367 ? 49.234 31.833 -46.582 1.00 83.19 367 GLN A O 1
ATOM 3092 N N . ARG A 1 368 ? 49.662 33.253 -48.262 1.00 85.62 368 ARG A N 1
ATOM 3093 C CA . ARG A 1 368 ? 49.150 32.377 -49.328 1.00 85.62 368 ARG A CA 1
ATOM 3094 C C . ARG A 1 368 ? 50.003 31.122 -49.487 1.00 85.62 368 ARG A C 1
ATOM 3096 O O . ARG A 1 368 ? 49.432 30.043 -49.618 1.00 85.62 368 ARG A O 1
ATOM 3103 N N . ILE A 1 369 ? 51.331 31.237 -49.425 1.00 86.94 369 ILE A N 1
ATOM 3104 C CA . ILE A 1 369 ? 52.244 30.081 -49.491 1.00 86.94 369 ILE A CA 1
ATOM 3105 C C . ILE A 1 369 ? 51.981 29.142 -48.312 1.00 86.94 369 ILE A C 1
ATOM 3107 O O . ILE A 1 369 ? 51.759 27.946 -48.510 1.00 86.94 369 ILE A O 1
ATOM 3111 N N . PHE A 1 370 ? 51.903 29.691 -47.097 1.00 88.56 370 PHE A N 1
ATOM 3112 C CA . PHE A 1 370 ? 51.594 28.905 -45.903 1.00 88.56 370 PHE A CA 1
ATOM 3113 C C . PHE A 1 370 ? 50.202 28.261 -45.978 1.00 88.56 370 PHE A C 1
ATOM 3115 O O . PHE A 1 370 ? 50.041 27.084 -45.668 1.00 88.56 370 PHE A O 1
ATOM 3122 N N . ASN A 1 371 ? 49.192 28.993 -46.451 1.00 88.62 371 ASN A N 1
ATOM 3123 C CA . ASN A 1 371 ? 47.830 28.485 -46.589 1.00 88.62 371 ASN A CA 1
ATOM 3124 C C . ASN A 1 371 ? 47.716 27.387 -47.665 1.00 88.62 371 ASN A C 1
ATOM 3126 O O . ASN A 1 371 ? 46.963 26.428 -47.488 1.00 88.62 371 ASN A O 1
ATOM 3130 N N . VAL A 1 372 ? 48.466 27.488 -48.768 1.00 89.19 372 VAL A N 1
ATOM 3131 C CA . VAL A 1 372 ? 48.566 26.444 -49.805 1.00 89.19 372 VAL A CA 1
ATOM 3132 C C . VAL A 1 372 ? 49.239 25.198 -49.235 1.00 89.19 372 VAL A C 1
ATOM 3134 O O . VAL A 1 372 ? 48.685 24.105 -49.358 1.00 89.19 372 VAL A O 1
ATOM 3137 N N . PHE A 1 373 ? 50.371 25.364 -48.548 1.00 91.69 373 PHE A N 1
ATOM 3138 C CA . PHE A 1 373 ? 51.083 24.273 -47.885 1.00 91.69 373 PHE A CA 1
ATOM 3139 C C . PHE A 1 373 ? 50.191 23.564 -46.852 1.00 91.69 373 PHE A C 1
ATOM 3141 O O . PHE A 1 373 ? 49.980 22.353 -46.920 1.00 91.69 373 PHE A O 1
ATOM 3148 N N . TRP A 1 374 ? 49.570 24.318 -45.943 1.00 92.50 374 TRP A N 1
ATOM 3149 C CA . TRP A 1 374 ? 48.707 23.776 -44.895 1.00 92.50 374 TRP A CA 1
ATOM 3150 C C . TRP A 1 374 ? 47.482 23.039 -45.456 1.00 92.50 374 TRP A C 1
ATOM 3152 O O . TRP A 1 374 ? 47.122 21.964 -44.976 1.00 92.50 374 TRP A O 1
ATOM 3162 N N . ASN A 1 375 ? 46.826 23.576 -46.488 1.00 91.81 375 ASN A N 1
ATOM 3163 C CA . ASN A 1 375 ? 45.605 22.966 -47.015 1.00 91.81 375 ASN A CA 1
ATOM 3164 C C . ASN A 1 375 ? 45.865 21.789 -47.966 1.00 91.81 375 ASN A C 1
ATOM 3166 O O . ASN A 1 375 ? 45.142 20.801 -47.879 1.00 91.81 375 ASN A O 1
ATOM 3170 N N . TYR A 1 376 ? 46.869 21.844 -48.845 1.00 92.56 376 TYR A N 1
ATOM 3171 C CA . TYR A 1 376 ? 47.112 20.756 -49.801 1.00 92.56 376 TYR A CA 1
ATOM 3172 C C . TYR A 1 376 ? 48.055 19.677 -49.271 1.00 92.56 376 TYR A C 1
ATOM 3174 O O . TYR A 1 376 ? 47.795 18.500 -49.506 1.00 92.56 376 TYR A O 1
ATOM 3182 N N . ILE A 1 377 ? 49.105 20.035 -48.528 1.00 91.44 377 ILE A N 1
ATOM 3183 C CA . ILE A 1 377 ? 50.064 19.052 -48.004 1.00 91.44 377 ILE A CA 1
ATOM 3184 C C . ILE A 1 377 ? 49.559 18.511 -46.668 1.00 91.44 377 ILE A C 1
ATOM 3186 O O . ILE A 1 377 ? 49.295 17.316 -46.548 1.00 91.44 377 ILE A O 1
ATOM 3190 N N . ILE A 1 378 ? 49.336 19.378 -45.678 1.00 91.19 378 ILE A N 1
ATOM 3191 C CA . ILE A 1 378 ? 48.953 18.920 -44.333 1.00 91.19 378 ILE A CA 1
ATOM 3192 C C . ILE A 1 378 ? 47.519 18.375 -44.310 1.00 91.19 378 ILE A C 1
ATOM 3194 O O . ILE A 1 378 ? 47.302 17.234 -43.914 1.00 91.19 378 ILE A O 1
ATOM 3198 N N . LYS A 1 379 ? 46.515 19.127 -44.770 1.00 90.81 379 LYS A N 1
ATOM 3199 C CA . LYS A 1 379 ? 45.129 18.617 -44.782 1.00 90.81 379 LYS A CA 1
ATOM 3200 C C . LYS A 1 379 ? 44.845 17.676 -45.954 1.00 90.81 379 LYS A C 1
ATOM 3202 O O . LYS A 1 379 ? 44.129 16.698 -45.770 1.00 90.81 379 LYS A O 1
ATOM 3207 N N . GLY A 1 380 ? 45.363 17.973 -47.145 1.00 93.06 380 GLY A N 1
ATOM 3208 C CA . GLY A 1 380 ? 45.089 17.215 -48.368 1.00 93.06 380 GLY A CA 1
ATOM 3209 C C . GLY A 1 380 ? 45.815 15.877 -48.406 1.00 93.06 380 GLY A C 1
ATOM 3210 O O . GLY A 1 380 ? 45.171 14.836 -48.289 1.00 93.06 380 GLY A O 1
ATOM 3211 N N . LEU A 1 381 ? 47.143 15.897 -48.543 1.00 92.25 381 LEU A N 1
ATOM 3212 C CA . LEU A 1 381 ? 47.968 14.694 -48.664 1.00 92.25 381 LEU A CA 1
ATOM 3213 C C . LEU A 1 381 ? 47.902 13.837 -47.394 1.00 92.25 381 LEU A C 1
ATOM 3215 O O . LEU A 1 381 ? 47.450 12.695 -47.468 1.00 92.25 381 LEU A O 1
ATOM 3219 N N . PHE A 1 382 ? 48.268 14.377 -46.224 1.00 93.12 382 PHE A N 1
ATOM 3220 C CA . PHE A 1 382 ? 48.241 13.588 -44.982 1.00 93.12 382 PHE A CA 1
ATOM 3221 C C . PHE A 1 382 ? 46.817 13.220 -44.545 1.00 93.12 382 PHE A C 1
ATOM 3223 O O . PHE A 1 382 ? 46.606 12.114 -44.054 1.00 93.12 382 PHE A O 1
ATOM 3230 N N . GLY A 1 383 ? 45.819 14.082 -44.768 1.00 91.81 383 GLY A N 1
ATOM 3231 C CA . GLY A 1 383 ? 44.420 13.742 -44.481 1.00 91.81 383 GLY A CA 1
ATOM 3232 C C . GLY A 1 383 ? 43.869 12.644 -45.396 1.00 91.81 383 GLY A C 1
ATOM 3233 O O . GLY A 1 383 ? 43.175 11.743 -44.922 1.00 91.81 383 GLY A O 1
ATOM 3234 N N . THR A 1 384 ? 44.214 12.660 -46.688 1.00 94.19 384 THR A N 1
ATOM 3235 C CA . THR A 1 384 ? 43.830 11.603 -47.639 1.00 94.19 384 THR A CA 1
ATOM 3236 C C . THR A 1 384 ? 44.555 10.298 -47.328 1.00 94.19 384 THR A C 1
ATOM 3238 O O . THR A 1 384 ? 43.907 9.254 -47.298 1.00 94.19 384 THR A O 1
ATOM 3241 N N . LEU A 1 385 ? 45.859 10.337 -47.031 1.00 93.25 385 LEU A N 1
ATOM 3242 C CA . LEU A 1 385 ? 46.633 9.164 -46.609 1.00 93.25 385 LEU A CA 1
ATOM 3243 C C . LEU A 1 385 ? 46.090 8.576 -45.302 1.00 93.25 385 LEU A C 1
ATOM 3245 O O . LEU A 1 385 ? 45.833 7.377 -45.229 1.00 93.25 385 LEU A O 1
ATOM 3249 N N . GLY A 1 386 ? 45.826 9.418 -44.302 1.00 92.00 386 GLY A N 1
ATOM 3250 C CA . GLY A 1 386 ? 45.244 9.005 -43.028 1.00 92.00 386 GLY A CA 1
ATOM 3251 C C . GLY A 1 386 ? 43.875 8.352 -43.207 1.00 92.00 386 GLY A C 1
ATOM 3252 O O . GLY A 1 386 ? 43.641 7.261 -42.694 1.00 92.00 386 GLY A O 1
ATOM 3253 N N . LEU A 1 387 ? 42.979 8.956 -43.995 1.00 92.00 387 LEU A N 1
ATOM 3254 C CA . LEU A 1 387 ? 41.678 8.354 -44.295 1.00 92.00 387 LEU A CA 1
ATOM 3255 C C . LEU A 1 387 ? 41.807 7.055 -45.099 1.00 92.00 387 LEU A C 1
ATOM 3257 O O . LEU A 1 387 ? 41.064 6.120 -44.826 1.00 92.00 387 LEU A O 1
ATOM 3261 N N . SER A 1 388 ? 42.726 6.972 -46.058 1.00 92.00 388 SER A N 1
ATOM 3262 C CA . SER A 1 388 ? 42.874 5.799 -46.932 1.00 92.00 388 SER A CA 1
ATOM 3263 C C . SER A 1 388 ? 43.539 4.612 -46.235 1.00 92.00 388 SER A C 1
ATOM 3265 O O . SER A 1 388 ? 43.214 3.475 -46.553 1.00 92.00 388 SER A O 1
ATOM 3267 N N . LEU A 1 389 ? 44.426 4.848 -45.264 1.00 92.00 389 LEU A N 1
ATOM 3268 C CA . LEU A 1 389 ? 45.095 3.787 -44.506 1.00 92.00 389 LEU A CA 1
ATOM 3269 C C . LEU A 1 389 ? 44.296 3.380 -43.264 1.00 92.00 389 LEU A C 1
ATOM 3271 O O . LEU A 1 389 ? 44.035 2.201 -43.043 1.00 92.00 389 LEU A O 1
ATOM 3275 N N . ILE A 1 390 ? 43.859 4.350 -42.458 1.00 92.75 390 ILE A N 1
ATOM 3276 C CA . ILE A 1 390 ? 43.269 4.077 -41.141 1.00 92.75 390 ILE A CA 1
ATOM 3277 C C . ILE A 1 390 ? 41.804 3.648 -41.273 1.00 92.75 390 ILE A C 1
ATOM 3279 O O . ILE A 1 390 ? 41.366 2.713 -40.602 1.00 92.75 390 ILE A O 1
ATOM 3283 N N . ASN A 1 391 ? 41.017 4.302 -42.135 1.00 90.88 391 ASN A N 1
ATOM 3284 C CA . ASN A 1 391 ? 39.573 4.056 -42.193 1.00 90.88 391 ASN A CA 1
ATOM 3285 C C . ASN A 1 391 ? 39.211 2.633 -42.666 1.00 90.88 391 ASN A C 1
ATOM 3287 O O . ASN A 1 391 ? 38.322 2.049 -42.045 1.00 90.88 391 ASN A O 1
ATOM 3291 N N . PRO A 1 392 ? 39.851 2.038 -43.698 1.00 93.38 392 PRO A N 1
ATOM 3292 C CA . PRO A 1 392 ? 39.585 0.650 -44.078 1.00 93.38 392 PRO A CA 1
ATOM 3293 C C . PRO A 1 392 ? 39.942 -0.341 -42.974 1.00 93.38 392 PRO A C 1
ATOM 3295 O O . PRO A 1 392 ? 39.122 -1.201 -42.661 1.00 93.38 392 PRO A O 1
ATOM 3298 N N . ILE A 1 393 ? 41.102 -0.172 -42.329 1.00 93.88 393 ILE A N 1
ATOM 3299 C CA . ILE A 1 393 ? 41.540 -1.034 -41.223 1.00 93.88 393 ILE A CA 1
ATOM 3300 C C . ILE A 1 393 ? 40.533 -0.970 -40.074 1.00 93.88 393 ILE A C 1
ATOM 3302 O O . ILE A 1 393 ? 40.095 -2.013 -39.596 1.00 93.88 393 ILE A O 1
ATOM 3306 N N . LEU A 1 394 ? 40.104 0.233 -39.678 1.00 93.06 394 LEU A N 1
ATOM 3307 C CA . LEU A 1 394 ? 39.084 0.415 -38.642 1.00 93.06 394 LEU A CA 1
ATOM 3308 C C . LEU A 1 394 ? 37.731 -0.188 -39.041 1.00 93.06 394 LEU A C 1
ATOM 3310 O O . LEU A 1 394 ? 37.083 -0.831 -38.222 1.00 93.06 394 LEU A O 1
ATOM 3314 N N . CYS A 1 395 ? 37.280 0.005 -40.284 1.00 93.25 395 CYS A N 1
ATOM 3315 C CA . CYS A 1 395 ? 36.002 -0.545 -40.748 1.00 93.25 395 CYS A CA 1
ATOM 3316 C C . CYS A 1 395 ? 36.015 -2.076 -40.751 1.00 93.25 395 CYS A C 1
ATOM 3318 O O . CYS A 1 395 ? 35.034 -2.687 -40.322 1.00 93.25 395 CYS A O 1
ATOM 3320 N N . LEU A 1 396 ? 37.111 -2.688 -41.209 1.00 93.69 396 LEU A N 1
ATOM 3321 C CA . LEU A 1 396 ? 37.285 -4.138 -41.220 1.00 93.69 396 LEU A CA 1
ATOM 3322 C C . LEU A 1 396 ? 37.396 -4.687 -39.793 1.00 93.69 396 LEU A C 1
ATOM 3324 O O . LEU A 1 396 ? 36.632 -5.581 -39.438 1.00 93.69 396 LEU A O 1
ATOM 3328 N N . SER A 1 397 ? 38.269 -4.127 -38.951 1.00 93.94 397 SER A N 1
ATOM 3329 C CA . SER A 1 397 ? 38.490 -4.619 -37.586 1.00 93.94 397 SER A CA 1
ATOM 3330 C C . SER A 1 397 ? 37.241 -4.493 -36.711 1.00 93.94 397 SER A C 1
ATOM 3332 O O . SER A 1 397 ? 36.848 -5.468 -36.070 1.00 93.94 397 SER A O 1
ATOM 3334 N N . CYS A 1 398 ? 36.549 -3.348 -36.742 1.00 94.12 398 CYS A N 1
ATOM 3335 C CA . CYS A 1 398 ? 35.308 -3.149 -35.993 1.00 94.12 398 CYS A CA 1
ATOM 3336 C C . CYS A 1 398 ? 34.187 -4.070 -36.483 1.00 94.12 398 CYS A C 1
ATOM 3338 O O . CYS A 1 398 ? 33.453 -4.619 -35.663 1.00 94.12 398 CYS A O 1
ATOM 3340 N N . SER A 1 399 ? 34.044 -4.268 -37.797 1.00 94.00 399 SER A N 1
ATOM 3341 C CA . SER A 1 399 ? 32.973 -5.116 -38.337 1.00 94.00 399 SER A CA 1
ATOM 3342 C C . SER A 1 399 ? 33.236 -6.602 -38.080 1.00 94.00 399 SER A C 1
ATOM 3344 O O . SER A 1 399 ? 32.328 -7.305 -37.642 1.00 94.00 399 SER A O 1
ATOM 3346 N N . ILE A 1 400 ? 34.472 -7.075 -38.280 1.00 94.50 400 ILE A N 1
ATOM 3347 C CA . ILE A 1 400 ? 34.875 -8.463 -37.996 1.00 94.50 400 ILE A CA 1
ATOM 3348 C C . ILE A 1 400 ? 34.779 -8.746 -36.495 1.00 94.50 400 ILE A C 1
ATOM 3350 O O . ILE A 1 400 ? 34.161 -9.732 -36.099 1.00 94.50 400 ILE A O 1
ATOM 3354 N N . GLY A 1 401 ? 35.314 -7.857 -35.652 1.00 94.75 401 GLY A N 1
ATOM 3355 C CA . GLY A 1 401 ? 35.219 -7.984 -34.197 1.00 94.75 401 GLY A CA 1
ATOM 3356 C C . GLY A 1 401 ? 33.768 -7.998 -33.715 1.00 94.75 401 GLY A C 1
ATOM 3357 O O . GLY A 1 401 ? 33.394 -8.822 -32.884 1.00 94.75 401 GLY A O 1
ATOM 3358 N N . SER A 1 402 ? 32.913 -7.154 -34.296 1.00 95.19 402 SER A N 1
ATOM 3359 C CA . SER A 1 402 ? 31.479 -7.150 -34.007 1.00 95.19 402 SER A CA 1
ATOM 3360 C C . SER A 1 402 ? 30.797 -8.461 -34.406 1.00 95.19 402 SER A C 1
ATOM 3362 O O . SER A 1 402 ? 30.011 -9.001 -33.633 1.00 95.19 402 SER A O 1
ATOM 3364 N N . LEU A 1 403 ? 31.110 -9.026 -35.573 1.00 93.75 403 LEU A N 1
ATOM 3365 C CA . LEU A 1 403 ? 30.556 -10.318 -35.988 1.00 93.75 403 LEU A CA 1
ATOM 3366 C C . LEU A 1 403 ? 31.048 -11.471 -35.103 1.00 93.75 403 LEU A C 1
ATOM 3368 O O . LEU A 1 403 ? 30.248 -12.328 -34.729 1.00 93.75 403 LEU A O 1
ATOM 3372 N N . ALA A 1 404 ? 32.315 -11.460 -34.688 1.00 93.75 404 ALA A N 1
ATOM 3373 C CA . ALA A 1 404 ? 32.843 -12.426 -33.725 1.00 93.75 404 ALA A CA 1
ATOM 3374 C C . ALA A 1 404 ? 32.125 -12.325 -32.363 1.00 93.75 404 ALA A C 1
ATOM 3376 O O . ALA A 1 404 ? 31.768 -13.340 -31.756 1.00 93.75 404 ALA A O 1
ATOM 3377 N N . LEU A 1 405 ? 31.824 -11.105 -31.903 1.00 92.94 405 LEU A N 1
ATOM 3378 C CA . LEU A 1 405 ? 31.002 -10.878 -30.710 1.00 92.94 405 LEU A CA 1
ATOM 3379 C C . LEU A 1 405 ? 29.560 -11.367 -30.893 1.00 92.94 405 LEU A C 1
ATOM 3381 O O . LEU A 1 405 ? 28.996 -11.948 -29.967 1.00 92.94 405 LEU A O 1
ATOM 3385 N N . CYS A 1 406 ? 28.974 -11.194 -32.080 1.00 92.69 406 CYS A N 1
ATOM 3386 C CA . CYS A 1 406 ? 27.646 -11.711 -32.417 1.00 92.69 406 CYS A CA 1
ATOM 3387 C C . CYS A 1 406 ? 27.596 -13.246 -32.306 1.00 92.69 406 CYS A C 1
ATOM 3389 O O . CYS A 1 406 ? 26.741 -13.785 -31.606 1.00 92.69 406 CYS A O 1
ATOM 3391 N N . ILE A 1 407 ? 28.562 -13.945 -32.913 1.00 91.75 407 ILE A N 1
ATOM 3392 C CA . ILE A 1 407 ? 28.650 -15.416 -32.884 1.00 91.75 407 ILE A CA 1
ATOM 3393 C C . ILE A 1 407 ? 28.875 -15.929 -31.458 1.00 91.75 407 ILE A C 1
ATOM 3395 O O . ILE A 1 407 ? 28.273 -16.919 -31.055 1.00 91.75 407 ILE A O 1
ATOM 3399 N N . SER A 1 408 ? 29.696 -15.237 -30.665 1.00 91.19 408 SER A N 1
ATOM 3400 C CA . SER A 1 408 ? 29.964 -15.608 -29.269 1.00 91.19 408 SER A CA 1
ATOM 3401 C C . SER A 1 408 ? 28.870 -15.179 -28.280 1.00 91.19 408 SER A C 1
ATOM 3403 O O . SER A 1 408 ? 28.891 -15.619 -27.129 1.00 91.19 408 SER A O 1
ATOM 3405 N N . THR A 1 409 ? 27.884 -14.372 -28.703 1.00 89.31 409 THR A N 1
ATOM 3406 C CA . THR A 1 409 ? 26.800 -13.850 -27.845 1.00 89.31 409 THR A CA 1
ATOM 3407 C C . THR A 1 409 ? 26.069 -14.941 -27.041 1.00 89.31 409 THR A C 1
ATOM 3409 O O . THR A 1 409 ? 25.843 -14.715 -25.850 1.00 89.31 409 THR A O 1
ATOM 3412 N N . PRO A 1 410 ? 25.738 -16.135 -27.584 1.00 85.69 410 PRO A N 1
ATOM 3413 C CA . PRO A 1 410 ? 25.096 -17.200 -26.807 1.00 85.69 410 PRO A CA 1
ATOM 3414 C C . PRO A 1 410 ? 25.897 -17.655 -25.579 1.00 85.69 410 PRO A C 1
ATOM 3416 O O . PRO A 1 410 ? 25.291 -18.006 -24.568 1.00 85.69 410 PRO A O 1
ATOM 3419 N N . LEU A 1 411 ? 27.233 -17.619 -25.648 1.00 85.25 411 LEU A N 1
ATOM 3420 C CA . LEU A 1 411 ? 28.123 -18.136 -24.605 1.00 85.25 411 LEU A CA 1
ATOM 3421 C C . LEU A 1 411 ? 28.257 -17.161 -23.431 1.00 85.25 411 LEU A C 1
ATOM 3423 O O . LEU A 1 411 ? 28.088 -17.540 -22.274 1.00 85.25 411 LEU A O 1
ATOM 3427 N N . TRP A 1 412 ? 28.538 -15.885 -23.706 1.00 85.31 412 TRP A N 1
ATOM 3428 C CA . TRP A 1 412 ? 28.831 -14.915 -22.645 1.00 85.31 412 TRP A CA 1
ATOM 3429 C C . TRP A 1 412 ? 27.598 -14.149 -22.158 1.00 85.31 412 TRP A C 1
ATOM 3431 O O . TRP A 1 412 ? 27.583 -13.675 -21.018 1.00 85.31 412 TRP A O 1
ATOM 3441 N N . TYR A 1 413 ? 26.541 -14.025 -22.970 1.00 84.94 413 TYR A N 1
ATOM 3442 C CA . TYR A 1 413 ? 25.392 -13.198 -22.596 1.00 84.94 413 TYR A CA 1
ATOM 3443 C C . TYR A 1 413 ? 24.628 -13.767 -21.397 1.00 84.94 413 TYR A C 1
ATOM 3445 O O . TYR A 1 413 ? 24.222 -13.025 -20.499 1.00 84.94 413 TYR A O 1
ATOM 3453 N N . GLN A 1 414 ? 24.503 -15.094 -21.328 1.00 80.69 414 GLN A N 1
ATOM 3454 C CA . GLN A 1 414 ? 23.893 -15.780 -20.188 1.00 80.69 414 GLN A CA 1
ATOM 3455 C C . GLN A 1 414 ? 24.644 -15.450 -18.888 1.00 80.69 414 GLN A C 1
ATOM 3457 O O . GLN A 1 414 ? 24.035 -15.036 -17.899 1.00 80.69 414 GLN A O 1
ATOM 3462 N N . ILE A 1 415 ? 25.977 -15.490 -18.923 1.00 83.50 415 ILE A N 1
ATOM 3463 C CA . ILE A 1 415 ? 26.844 -15.136 -17.791 1.00 83.50 415 ILE A CA 1
ATOM 3464 C C . ILE A 1 415 ? 26.676 -13.656 -17.415 1.00 83.50 415 ILE A C 1
ATOM 3466 O O . ILE A 1 415 ? 26.582 -13.318 -16.232 1.00 83.50 415 ILE A O 1
ATOM 3470 N N . LEU A 1 416 ? 26.574 -12.759 -18.401 1.00 84.38 416 LEU A N 1
ATOM 3471 C CA . LEU A 1 416 ? 26.381 -11.329 -18.153 1.00 84.38 416 LEU A CA 1
ATOM 3472 C C . LEU A 1 416 ? 25.047 -11.041 -17.450 1.00 84.38 416 LEU A C 1
ATOM 3474 O O . LEU A 1 416 ? 25.007 -10.226 -16.526 1.00 84.38 416 LEU A O 1
ATOM 3478 N N . THR A 1 417 ? 23.958 -11.708 -17.847 1.00 82.50 417 THR A N 1
ATOM 3479 C CA . THR A 1 417 ? 22.649 -11.531 -17.192 1.00 82.50 417 THR A CA 1
ATOM 3480 C C . THR A 1 417 ? 22.673 -11.963 -15.726 1.00 82.50 417 THR A C 1
ATOM 3482 O O . THR A 1 417 ? 22.132 -11.252 -14.873 1.00 82.50 417 THR A O 1
ATOM 3485 N N . LEU A 1 418 ? 23.367 -13.063 -15.415 1.00 77.62 418 LEU A N 1
ATOM 3486 C CA . LEU A 1 418 ? 23.576 -13.542 -14.048 1.00 77.62 418 LEU A CA 1
ATOM 3487 C C . LEU A 1 418 ? 24.435 -12.562 -13.239 1.00 77.62 418 LEU A C 1
ATOM 3489 O O . LEU A 1 418 ? 24.037 -12.146 -12.150 1.00 77.62 418 LEU A O 1
ATOM 3493 N N . LYS A 1 419 ? 25.562 -12.105 -13.799 1.00 79.31 419 LYS A N 1
ATOM 3494 C CA . LYS A 1 419 ? 26.446 -11.115 -13.164 1.00 79.31 419 LYS A CA 1
ATOM 3495 C C . LYS A 1 419 ? 25.715 -9.807 -12.861 1.00 79.31 419 LYS A C 1
ATOM 3497 O O . LYS A 1 419 ? 25.853 -9.272 -11.764 1.00 79.31 419 LYS A O 1
ATOM 3502 N N . ASN A 1 420 ? 24.914 -9.304 -13.799 1.00 78.69 420 ASN A N 1
ATOM 3503 C CA . ASN A 1 420 ? 24.159 -8.066 -13.608 1.00 78.69 420 ASN A CA 1
ATOM 3504 C C . ASN A 1 420 ? 23.164 -8.193 -12.444 1.00 78.69 420 ASN A C 1
ATOM 3506 O O . ASN A 1 420 ? 23.081 -7.307 -11.600 1.00 78.69 420 ASN A O 1
ATOM 3510 N N . ARG A 1 421 ? 22.480 -9.340 -12.330 1.00 72.94 421 ARG A N 1
ATOM 3511 C CA . ARG A 1 421 ? 21.555 -9.609 -11.221 1.00 72.94 421 ARG A CA 1
ATOM 3512 C C . ARG A 1 421 ? 22.260 -9.667 -9.860 1.00 72.94 421 ARG A C 1
ATOM 3514 O O . ARG A 1 421 ? 21.721 -9.156 -8.883 1.00 72.94 421 ARG A O 1
ATOM 3521 N N . ILE A 1 422 ? 23.472 -10.224 -9.809 1.00 72.75 422 ILE A N 1
ATOM 3522 C CA . ILE A 1 422 ? 24.322 -10.260 -8.604 1.00 72.75 422 ILE A CA 1
ATOM 3523 C C . ILE A 1 422 ? 24.770 -8.851 -8.180 1.00 72.75 422 ILE A C 1
ATOM 3525 O O . ILE A 1 422 ? 24.874 -8.569 -6.986 1.00 72.75 422 ILE A O 1
ATOM 3529 N N . ILE A 1 423 ? 25.031 -7.957 -9.137 1.00 72.25 423 ILE A N 1
ATOM 3530 C CA . ILE A 1 423 ? 25.466 -6.580 -8.863 1.00 72.25 423 ILE A CA 1
ATOM 3531 C C . ILE A 1 423 ? 24.299 -5.717 -8.368 1.00 72.25 423 ILE A C 1
ATOM 3533 O O . ILE A 1 423 ? 24.467 -4.968 -7.411 1.00 72.25 423 ILE A O 1
ATOM 3537 N N . THR A 1 424 ? 23.110 -5.842 -8.966 1.00 67.12 424 THR A N 1
ATOM 3538 C CA . THR A 1 424 ? 21.957 -4.995 -8.617 1.00 67.12 424 THR A CA 1
ATOM 3539 C C . THR A 1 424 ? 21.303 -5.334 -7.275 1.00 67.12 424 THR A C 1
ATOM 3541 O O . THR A 1 424 ? 20.656 -4.467 -6.700 1.00 67.12 424 THR A O 1
ATOM 3544 N N . ASN A 1 425 ? 21.440 -6.567 -6.765 1.00 60.97 425 ASN A N 1
ATOM 3545 C CA . ASN A 1 425 ? 20.650 -7.033 -5.614 1.00 60.97 425 ASN A CA 1
ATOM 3546 C C . ASN A 1 425 ? 21.246 -6.776 -4.218 1.00 60.97 425 ASN A C 1
ATOM 3548 O O . ASN A 1 425 ? 20.564 -7.073 -3.239 1.00 60.97 425 ASN A O 1
ATOM 3552 N N . SER A 1 426 ? 22.451 -6.207 -4.070 1.00 53.91 426 SER A N 1
ATOM 3553 C CA . SER A 1 426 ? 22.921 -5.726 -2.754 1.00 53.91 426 SER A CA 1
ATOM 3554 C C . SER A 1 426 ? 24.283 -5.037 -2.821 1.00 53.91 426 SER A C 1
ATOM 3556 O O . SER A 1 426 ? 25.266 -5.652 -3.240 1.00 53.91 426 SER A O 1
ATOM 3558 N N . THR A 1 427 ? 24.365 -3.820 -2.291 1.00 57.62 427 THR A N 1
ATOM 3559 C CA . THR A 1 427 ? 25.620 -3.104 -2.014 1.00 57.62 427 THR A CA 1
ATOM 3560 C C . THR A 1 427 ? 26.257 -3.490 -0.672 1.00 57.62 427 THR A C 1
ATOM 3562 O O . THR A 1 427 ? 27.411 -3.151 -0.447 1.00 57.62 427 THR A O 1
ATOM 3565 N N . SER A 1 428 ? 25.563 -4.240 0.196 1.00 60.59 428 SER A N 1
ATOM 3566 C CA . SER A 1 428 ? 25.991 -4.488 1.585 1.00 60.59 428 SER A CA 1
ATOM 3567 C C . SER A 1 428 ? 26.547 -5.888 1.903 1.00 60.59 428 SER A C 1
ATOM 3569 O O . SER A 1 428 ? 26.988 -6.098 3.027 1.00 60.59 428 SER A O 1
ATOM 3571 N N . LEU A 1 429 ? 26.551 -6.853 0.967 1.00 65.75 429 LEU A N 1
ATOM 3572 C CA . LEU A 1 429 ? 26.998 -8.235 1.243 1.00 65.75 429 LEU A CA 1
ATOM 3573 C C . LEU A 1 429 ? 28.319 -8.634 0.541 1.00 65.75 429 LEU A C 1
ATOM 3575 O O . LEU A 1 429 ? 28.561 -8.240 -0.611 1.00 65.75 429 LEU A O 1
ATOM 3579 N N . PRO A 1 430 ? 29.146 -9.498 1.175 1.00 76.44 430 PRO A N 1
ATOM 3580 C CA . PRO A 1 430 ? 30.353 -10.058 0.563 1.00 76.44 430 PRO A CA 1
ATOM 3581 C C . PRO A 1 430 ? 30.038 -10.860 -0.714 1.00 76.44 430 PRO A C 1
ATOM 3583 O O . PRO A 1 430 ? 28.935 -11.380 -0.893 1.00 76.44 430 PRO A O 1
ATOM 3586 N N . ARG A 1 431 ? 31.008 -10.947 -1.641 1.00 69.88 431 ARG A N 1
ATOM 3587 C CA . ARG A 1 431 ? 30.818 -11.489 -3.010 1.00 69.88 431 ARG A CA 1
ATOM 3588 C C . ARG A 1 431 ? 30.206 -12.899 -3.033 1.00 69.88 431 ARG A C 1
ATOM 3590 O O . ARG A 1 431 ? 29.318 -13.146 -3.843 1.00 69.88 431 ARG A O 1
ATOM 3597 N N . LEU A 1 432 ? 30.640 -13.783 -2.133 1.00 74.50 432 LEU A N 1
ATOM 3598 C CA . LEU A 1 432 ? 30.157 -15.167 -2.053 1.00 74.50 432 LEU A CA 1
ATOM 3599 C C . LEU A 1 432 ? 28.695 -15.243 -1.570 1.00 74.50 432 LEU A C 1
ATOM 3601 O O . LEU A 1 432 ? 27.868 -15.927 -2.168 1.00 74.50 432 LEU A O 1
ATOM 3605 N N . ALA A 1 433 ? 28.344 -14.457 -0.547 1.00 72.38 433 ALA A N 1
ATOM 3606 C CA . ALA A 1 433 ? 26.982 -14.386 -0.017 1.00 72.38 433 ALA A CA 1
ATOM 3607 C C . ALA A 1 433 ? 25.981 -13.829 -1.046 1.00 72.38 433 ALA A C 1
ATOM 3609 O O . ALA A 1 433 ? 24.822 -14.240 -1.076 1.00 72.38 433 ALA A O 1
ATOM 3610 N N . ARG A 1 434 ? 26.426 -12.939 -1.944 1.00 72.88 434 ARG A N 1
ATOM 3611 C CA . ARG A 1 434 ? 25.601 -12.447 -3.060 1.00 72.88 434 ARG A CA 1
ATOM 3612 C C . ARG A 1 434 ? 25.262 -13.538 -4.067 1.00 72.88 434 ARG A C 1
ATOM 3614 O O . ARG A 1 434 ? 24.127 -13.595 -4.533 1.00 72.88 434 ARG A O 1
ATOM 3621 N N . PHE A 1 435 ? 26.226 -14.398 -4.386 1.00 74.06 435 PHE A N 1
ATOM 3622 C CA . PHE A 1 435 ? 26.002 -15.530 -5.279 1.00 74.06 435 PHE A CA 1
ATOM 3623 C C . PHE A 1 435 ? 24.977 -16.499 -4.681 1.00 74.06 435 PHE A C 1
ATOM 3625 O O . PHE A 1 435 ? 23.968 -16.794 -5.322 1.00 74.06 435 PHE A O 1
ATOM 3632 N N . PHE A 1 436 ? 25.173 -16.897 -3.419 1.00 76.88 436 PHE A N 1
ATOM 3633 C CA . PHE A 1 436 ? 24.231 -17.768 -2.715 1.00 76.88 436 PHE A CA 1
ATOM 3634 C C . PHE A 1 436 ? 22.836 -17.151 -2.591 1.00 76.88 436 PHE A C 1
ATOM 3636 O O . PHE A 1 436 ? 21.845 -17.830 -2.839 1.00 76.88 436 PHE A O 1
ATOM 3643 N N . ARG A 1 437 ? 22.725 -15.851 -2.308 1.00 75.00 437 ARG A N 1
ATOM 3644 C CA . ARG A 1 437 ? 21.426 -15.170 -2.262 1.00 75.00 437 ARG A CA 1
ATOM 3645 C C . ARG A 1 437 ? 20.713 -15.183 -3.617 1.00 75.00 437 ARG A C 1
ATOM 3647 O O . ARG A 1 437 ? 19.523 -15.461 -3.673 1.00 75.00 437 ARG A O 1
ATOM 3654 N N . VAL A 1 438 ? 21.398 -14.913 -4.724 1.00 73.12 438 VAL A N 1
ATOM 3655 C CA . VAL A 1 438 ? 20.723 -14.894 -6.033 1.00 73.12 438 VAL A CA 1
ATOM 3656 C C . VAL A 1 438 ? 20.317 -16.303 -6.478 1.00 73.12 438 VAL A C 1
ATOM 3658 O O . VAL A 1 438 ? 19.204 -16.485 -6.969 1.00 73.12 438 VAL A O 1
ATOM 3661 N N . PHE A 1 439 ? 21.183 -17.301 -6.297 1.00 76.31 439 PHE A N 1
ATOM 3662 C CA . PHE A 1 439 ? 20.910 -18.665 -6.757 1.00 76.31 439 PHE A CA 1
ATOM 3663 C C . PHE A 1 439 ? 20.025 -19.462 -5.797 1.00 76.31 439 PHE A C 1
ATOM 3665 O O . PHE A 1 439 ? 19.007 -20.010 -6.213 1.00 76.31 439 PHE A O 1
ATOM 3672 N N . ILE A 1 440 ? 20.367 -19.513 -4.512 1.00 78.44 440 ILE A N 1
ATOM 3673 C CA . ILE A 1 440 ? 19.597 -20.288 -3.536 1.00 78.44 440 ILE A CA 1
ATOM 3674 C C . ILE A 1 440 ? 18.325 -19.531 -3.170 1.00 78.44 440 ILE A C 1
ATOM 3676 O O . ILE A 1 440 ? 17.234 -20.080 -3.283 1.00 78.44 440 ILE A O 1
ATOM 3680 N N . TRP A 1 441 ? 18.435 -18.262 -2.774 1.00 78.69 441 TRP A N 1
ATOM 3681 C CA . TRP A 1 441 ? 17.276 -17.531 -2.263 1.00 78.69 441 TRP A CA 1
ATOM 3682 C C . TRP A 1 441 ? 16.348 -17.033 -3.376 1.00 78.69 441 TRP A C 1
ATOM 3684 O O . TRP A 1 441 ? 15.188 -17.426 -3.415 1.00 78.69 441 TRP A O 1
ATOM 3694 N N . ASP A 1 442 ? 16.825 -16.219 -4.322 1.00 70.94 442 ASP A N 1
ATOM 3695 C CA . ASP A 1 442 ? 15.941 -15.583 -5.314 1.00 70.94 442 ASP A CA 1
ATOM 3696 C C . ASP A 1 442 ? 15.443 -16.549 -6.403 1.00 70.94 442 ASP A C 1
ATOM 3698 O O . ASP A 1 442 ? 14.336 -16.374 -6.925 1.00 70.94 442 ASP A O 1
ATOM 3702 N N . PHE A 1 443 ? 16.269 -17.523 -6.788 1.00 73.75 443 PHE A N 1
ATOM 3703 C CA . PHE A 1 443 ? 15.988 -18.435 -7.896 1.00 73.75 443 PHE A CA 1
ATOM 3704 C C . PHE A 1 443 ? 15.395 -19.762 -7.417 1.00 73.75 443 PHE A C 1
ATOM 3706 O O . PHE A 1 443 ? 14.315 -20.131 -7.876 1.00 73.75 443 PHE A O 1
ATOM 3713 N N . PHE A 1 444 ? 16.027 -20.443 -6.457 1.00 78.19 444 PHE A N 1
ATOM 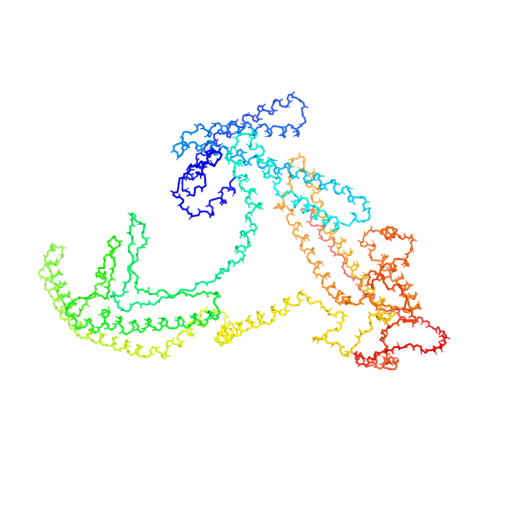3714 C CA . PHE A 1 444 ? 15.534 -21.732 -5.967 1.00 78.19 444 PHE A CA 1
ATOM 3715 C C . PHE A 1 444 ? 14.370 -21.567 -4.979 1.00 78.19 444 PHE A C 1
ATOM 3717 O O . PHE A 1 444 ? 13.248 -21.978 -5.270 1.00 78.19 444 PHE A O 1
ATOM 3724 N N . ILE A 1 445 ? 14.585 -20.887 -3.851 1.00 80.44 445 ILE A N 1
ATOM 3725 C CA . ILE A 1 445 ? 13.575 -20.735 -2.793 1.00 80.44 445 ILE A CA 1
ATOM 3726 C C . ILE A 1 445 ? 12.420 -19.854 -3.279 1.00 80.44 445 ILE A C 1
ATOM 3728 O O . ILE A 1 445 ? 11.275 -20.283 -3.313 1.00 80.44 445 ILE A O 1
ATOM 3732 N N . CYS A 1 446 ? 12.690 -18.629 -3.719 1.00 77.50 446 CYS A N 1
ATOM 3733 C CA . CYS A 1 446 ? 11.663 -17.685 -4.155 1.00 77.50 446 CYS A CA 1
ATOM 3734 C C . CYS A 1 446 ? 11.105 -17.981 -5.557 1.00 77.50 446 CYS A C 1
ATOM 3736 O O . CYS A 1 446 ? 9.984 -17.574 -5.874 1.00 77.50 446 CYS A O 1
ATOM 3738 N N . GLY A 1 447 ? 11.882 -18.610 -6.438 1.00 75.00 447 GLY A N 1
ATOM 3739 C CA . GLY A 1 447 ? 11.472 -18.859 -7.820 1.00 75.00 447 GLY A CA 1
ATOM 3740 C C . GLY A 1 447 ? 10.777 -20.200 -8.027 1.00 75.00 447 GLY A C 1
ATOM 3741 O O . GLY A 1 447 ? 9.875 -20.262 -8.858 1.00 75.00 447 GLY A O 1
ATOM 3742 N N . LEU A 1 448 ? 11.175 -21.248 -7.301 1.00 79.56 448 LEU A N 1
ATOM 3743 C CA . LEU A 1 448 ? 10.683 -22.616 -7.494 1.00 79.56 448 LEU A CA 1
ATOM 3744 C C . LEU A 1 448 ? 9.948 -23.137 -6.256 1.00 79.56 448 LEU A C 1
ATOM 3746 O O . LEU A 1 448 ? 8.790 -23.532 -6.363 1.00 79.56 448 LEU A O 1
ATOM 3750 N N . LEU A 1 449 ? 10.563 -23.049 -5.074 1.00 83.06 449 LEU A N 1
ATOM 3751 C CA . LEU A 1 449 ? 9.964 -23.560 -3.842 1.00 83.06 449 LEU A CA 1
ATOM 3752 C C . LEU A 1 449 ? 8.753 -22.727 -3.402 1.00 83.06 449 LEU A C 1
ATOM 3754 O O . LEU A 1 449 ? 7.761 -23.289 -2.970 1.00 83.06 449 LEU A O 1
ATOM 3758 N N . GLN A 1 450 ? 8.790 -21.401 -3.550 1.00 83.12 450 GLN A N 1
ATOM 3759 C CA . GLN A 1 450 ? 7.706 -20.510 -3.132 1.00 83.12 450 GLN A CA 1
ATOM 3760 C C . GLN A 1 450 ? 6.424 -20.715 -3.960 1.00 83.12 450 GLN A C 1
ATOM 3762 O O . GLN A 1 450 ? 5.367 -20.811 -3.344 1.00 83.12 450 GLN A O 1
ATOM 3767 N N . PRO A 1 451 ? 6.447 -20.800 -5.308 1.00 80.88 451 PRO A N 1
ATOM 3768 C CA . PRO A 1 451 ? 5.247 -21.142 -6.074 1.00 80.88 451 PRO A CA 1
ATOM 3769 C C . PRO A 1 451 ? 4.721 -22.542 -5.767 1.00 80.88 451 PRO A C 1
ATOM 3771 O O . PRO A 1 451 ? 3.511 -22.699 -5.658 1.00 80.88 451 PRO A O 1
ATOM 3774 N N . VAL A 1 452 ? 5.603 -23.532 -5.587 1.00 83.69 452 VAL A N 1
ATOM 3775 C CA . VAL A 1 452 ? 5.207 -24.898 -5.205 1.00 83.69 452 VAL A CA 1
ATOM 3776 C C . VAL A 1 452 ? 4.577 -24.898 -3.816 1.00 83.69 452 VAL A C 1
ATOM 3778 O O . VAL A 1 452 ? 3.482 -25.412 -3.653 1.00 83.69 452 VAL A O 1
ATOM 3781 N N . ALA A 1 453 ? 5.191 -24.237 -2.837 1.00 84.06 453 ALA A N 1
ATOM 3782 C CA . ALA A 1 453 ? 4.639 -24.081 -1.499 1.00 84.06 453 ALA A CA 1
ATOM 3783 C C . ALA A 1 453 ? 3.322 -23.302 -1.522 1.00 84.06 453 ALA A C 1
ATOM 3785 O O . ALA A 1 453 ? 2.404 -23.675 -0.809 1.00 84.06 453 ALA A O 1
ATOM 3786 N N . ALA A 1 454 ? 3.183 -22.263 -2.350 1.00 82.31 454 ALA A N 1
ATOM 3787 C CA . ALA A 1 454 ? 1.934 -21.523 -2.503 1.00 82.31 454 ALA A CA 1
ATOM 3788 C C . ALA A 1 454 ? 0.839 -22.373 -3.162 1.00 82.31 454 ALA A C 1
ATOM 3790 O O . ALA A 1 454 ? -0.302 -22.313 -2.718 1.00 82.31 454 ALA A O 1
ATOM 3791 N N . LEU A 1 455 ? 1.179 -23.194 -4.161 1.00 82.38 455 LEU A N 1
ATOM 3792 C CA . LEU A 1 455 ? 0.274 -24.165 -4.779 1.00 82.38 455 LEU A CA 1
ATOM 3793 C C . LEU A 1 455 ? -0.145 -25.235 -3.776 1.00 82.38 455 LEU A C 1
ATOM 3795 O O . LEU A 1 455 ? -1.340 -25.403 -3.570 1.00 82.38 455 LEU A O 1
ATOM 3799 N N . SER A 1 456 ? 0.799 -25.869 -3.080 1.00 82.31 456 SER A N 1
ATOM 3800 C CA . SER A 1 456 ? 0.525 -26.822 -1.999 1.00 82.31 456 SER A CA 1
ATOM 3801 C C . SER A 1 456 ? -0.288 -26.180 -0.881 1.00 82.31 456 SER A C 1
ATOM 3803 O O . SER A 1 456 ? -1.238 -26.768 -0.383 1.00 82.31 456 SER A O 1
ATOM 3805 N N . THR A 1 457 ? 0.003 -24.930 -0.527 1.00 80.25 457 THR A N 1
ATOM 3806 C CA . THR A 1 457 ? -0.810 -24.193 0.439 1.00 80.25 457 THR A CA 1
ATOM 3807 C C . THR A 1 457 ? -2.210 -23.985 -0.117 1.00 80.25 457 THR A C 1
ATOM 3809 O O . THR A 1 457 ? -3.166 -24.263 0.577 1.00 80.25 457 THR A O 1
ATOM 3812 N N . SER A 1 458 ? -2.375 -23.585 -1.376 1.00 79.50 458 SER A N 1
ATOM 3813 C CA . SER A 1 458 ? -3.695 -23.329 -1.965 1.00 79.50 458 SER A CA 1
ATOM 3814 C C . SER A 1 458 ? -4.523 -24.585 -2.262 1.00 79.50 458 SER A C 1
ATOM 3816 O O . SER A 1 458 ? -5.744 -24.501 -2.241 1.00 79.50 458 SER A O 1
ATOM 3818 N N . LEU A 1 459 ? -3.882 -25.723 -2.542 1.00 81.19 459 LEU A N 1
ATOM 3819 C CA . LEU A 1 459 ? -4.519 -26.987 -2.931 1.00 81.19 459 LEU A CA 1
ATOM 3820 C C . LEU A 1 459 ? -4.677 -27.951 -1.755 1.00 81.19 459 LEU A C 1
ATOM 3822 O O . LEU A 1 459 ? -5.568 -28.791 -1.775 1.00 81.19 459 LEU A O 1
ATOM 3826 N N . VAL A 1 460 ? -3.820 -27.840 -0.740 1.00 82.06 460 VAL A N 1
ATOM 3827 C CA . VAL A 1 460 ? -3.803 -28.738 0.418 1.00 82.06 460 VAL A CA 1
ATOM 3828 C C . VAL A 1 460 ? -4.139 -27.949 1.674 1.00 82.06 460 VAL A C 1
ATOM 3830 O O . VAL A 1 460 ? -5.186 -28.175 2.268 1.00 82.06 460 VAL A O 1
ATOM 3833 N N . LEU A 1 461 ? -3.334 -26.950 2.049 1.00 75.38 461 LEU A N 1
ATOM 3834 C CA . LEU A 1 461 ? -3.532 -26.248 3.326 1.00 75.38 461 LEU A CA 1
ATOM 3835 C C . LEU A 1 461 ? -4.765 -25.346 3.357 1.00 75.38 461 LEU A C 1
ATOM 3837 O O . LEU A 1 461 ? -5.370 -25.230 4.406 1.00 75.38 461 LEU A O 1
ATOM 3841 N N . CYS A 1 462 ? -5.161 -24.699 2.264 1.00 76.94 462 CYS A N 1
ATOM 3842 C CA . CYS A 1 462 ? -6.325 -23.822 2.208 1.00 76.94 462 CYS A CA 1
ATOM 3843 C C . CYS A 1 462 ? -7.627 -24.627 2.163 1.00 76.94 462 CYS A C 1
ATOM 3845 O O . CYS A 1 462 ? -8.543 -24.237 2.876 1.00 76.94 462 CYS A O 1
ATOM 3847 N N . PRO A 1 463 ? -7.735 -25.752 1.429 1.00 74.25 463 PRO A N 1
ATOM 3848 C CA . PRO A 1 463 ? -8.875 -26.654 1.535 1.00 74.25 463 PRO A CA 1
ATOM 3849 C C . PRO A 1 463 ? -8.921 -27.348 2.892 1.00 74.25 463 PRO A C 1
ATOM 3851 O O . PRO A 1 463 ? -9.986 -27.376 3.495 1.00 74.25 463 PRO A O 1
ATOM 3854 N N . ILE A 1 464 ? -7.782 -27.791 3.441 1.00 68.94 464 ILE A N 1
ATOM 3855 C CA . ILE A 1 464 ? -7.713 -28.324 4.810 1.00 68.94 464 ILE A CA 1
ATOM 3856 C C . ILE A 1 464 ? -8.087 -27.247 5.823 1.00 68.94 464 ILE A C 1
ATOM 3858 O O . ILE A 1 464 ? -8.875 -27.532 6.701 1.00 68.94 464 ILE A O 1
ATOM 3862 N N . ALA A 1 465 ? -7.605 -26.009 5.705 1.00 63.62 465 ALA A N 1
ATOM 3863 C CA . ALA A 1 465 ? -7.928 -24.910 6.618 1.00 63.62 465 ALA A CA 1
ATOM 3864 C C . ALA A 1 465 ? -9.350 -24.374 6.421 1.00 63.62 465 ALA A C 1
ATOM 3866 O O . ALA A 1 465 ? -9.948 -23.886 7.369 1.00 63.62 465 ALA A O 1
ATOM 3867 N N . SER A 1 466 ? -9.916 -24.468 5.219 1.00 59.81 466 SER A N 1
ATOM 3868 C CA . SER A 1 466 ? -11.332 -24.196 4.955 1.00 59.81 466 SER A CA 1
ATOM 3869 C C . SER A 1 466 ? -12.204 -25.300 5.547 1.00 59.81 466 SER A C 1
ATOM 3871 O O . SER A 1 466 ? -13.243 -25.011 6.130 1.00 59.81 466 SER A O 1
ATOM 3873 N N . SER A 1 467 ? -11.756 -26.553 5.461 1.00 53.84 467 SER A N 1
ATOM 3874 C CA . SER A 1 467 ? -12.377 -27.696 6.126 1.00 53.84 467 SER A CA 1
ATOM 3875 C C . SER A 1 467 ? -12.161 -27.651 7.645 1.00 53.84 467 SER A C 1
ATOM 3877 O O . SER A 1 467 ? -13.025 -28.096 8.388 1.00 53.84 467 SER A O 1
ATOM 3879 N N . ALA A 1 468 ? -11.059 -27.057 8.120 1.00 47.28 468 ALA A N 1
ATOM 3880 C CA . ALA A 1 468 ? -10.670 -26.966 9.527 1.00 47.28 468 ALA A CA 1
ATOM 3881 C C . ALA A 1 468 ? -11.179 -25.704 10.228 1.00 47.28 468 ALA A C 1
ATOM 3883 O O . ALA A 1 468 ? -11.399 -25.727 11.430 1.00 47.28 468 ALA A O 1
ATOM 3884 N N . ARG A 1 469 ? -11.499 -24.629 9.499 1.00 42.69 469 ARG A N 1
ATOM 3885 C CA . ARG A 1 469 ? -12.343 -23.539 10.019 1.00 42.69 469 ARG A CA 1
ATOM 3886 C C . ARG A 1 469 ? -13.761 -24.018 10.334 1.00 42.69 469 ARG A C 1
ATOM 3888 O O . ARG A 1 469 ? -14.439 -23.368 11.120 1.00 42.69 469 ARG A O 1
ATOM 3895 N N . ASN A 1 470 ? -14.137 -25.188 9.814 1.00 41.22 470 ASN A N 1
ATOM 3896 C CA . ASN A 1 470 ? -15.298 -25.956 10.253 1.00 41.22 470 ASN A CA 1
ATOM 3897 C C . ASN A 1 470 ? -14.943 -27.190 11.110 1.00 41.22 470 ASN A C 1
ATOM 3899 O O . ASN A 1 470 ? -15.857 -27.884 11.549 1.00 41.22 470 ASN A O 1
ATOM 3903 N N . ALA A 1 471 ? -13.666 -27.471 11.398 1.00 39.88 471 ALA A N 1
ATOM 3904 C CA . ALA A 1 471 ? -13.276 -28.602 12.238 1.00 39.88 471 ALA A CA 1
ATOM 3905 C C . ALA A 1 471 ? -12.811 -28.110 13.609 1.00 39.88 471 ALA A C 1
ATOM 3907 O O . ALA A 1 471 ? -11.686 -27.651 13.809 1.00 39.88 471 ALA A O 1
ATOM 3908 N N . LYS A 1 472 ? -13.713 -28.250 14.579 1.00 41.84 472 LYS A N 1
ATOM 3909 C CA . LYS A 1 472 ? -13.352 -28.287 15.996 1.00 41.84 472 LYS A CA 1
ATOM 3910 C C . LYS A 1 472 ? -12.380 -29.446 16.231 1.00 41.84 472 LYS A C 1
ATOM 3912 O O . LYS A 1 472 ? -12.423 -30.438 15.502 1.00 41.84 472 LYS A O 1
ATOM 3917 N N . ILE A 1 473 ? -11.570 -29.355 17.292 1.00 43.72 473 ILE A N 1
ATOM 3918 C CA . ILE A 1 473 ? -10.992 -30.558 17.907 1.00 43.72 473 ILE A CA 1
ATOM 3919 C C . ILE A 1 473 ? -12.173 -31.505 18.114 1.00 43.72 473 ILE A C 1
ATOM 3921 O O . ILE A 1 473 ? -13.120 -31.109 18.803 1.00 43.72 473 ILE A O 1
ATOM 3925 N N . PRO A 1 474 ? -12.185 -32.683 17.473 1.00 45.03 474 PRO A N 1
ATOM 3926 C CA . PRO A 1 474 ? -13.310 -33.569 17.615 1.00 45.03 474 PRO A CA 1
ATOM 3927 C C . PRO A 1 474 ? -13.346 -33.977 19.086 1.00 45.03 474 PRO A C 1
ATOM 3929 O O . PRO A 1 474 ? -12.386 -34.523 19.639 1.00 45.03 474 PRO A O 1
ATOM 3932 N N . SER A 1 475 ? -14.441 -33.600 19.736 1.00 43.75 475 SER A N 1
ATOM 3933 C CA . SER A 1 475 ? -14.754 -33.962 21.114 1.00 43.75 475 SER A CA 1
ATOM 3934 C C . SER A 1 475 ? -14.967 -35.470 21.263 1.00 43.75 475 SER A C 1
ATOM 3936 O O . SER A 1 475 ? -14.962 -35.975 22.378 1.00 43.75 475 SER A O 1
ATOM 3938 N N . CYS A 1 476 ? -15.146 -36.183 20.145 1.00 41.03 476 CYS A N 1
ATOM 3939 C CA . CYS A 1 476 ? -15.390 -37.618 20.056 1.00 41.03 476 CYS A CA 1
ATOM 3940 C C . CYS A 1 476 ? -14.740 -38.172 18.778 1.00 41.03 476 CYS A C 1
ATOM 3942 O O . CYS A 1 476 ? -14.570 -37.433 17.810 1.00 41.03 476 CYS A O 1
ATOM 3944 N N . ASP A 1 477 ? -14.405 -39.458 18.748 1.00 42.69 477 ASP A N 1
ATOM 3945 C CA . ASP A 1 477 ? -13.777 -40.096 17.586 1.00 42.69 477 ASP A CA 1
ATOM 3946 C C . ASP A 1 477 ? -14.617 -39.986 16.300 1.00 42.69 477 ASP A C 1
ATOM 3948 O O . ASP A 1 477 ? -15.844 -40.085 16.321 1.00 42.69 477 ASP A O 1
ATOM 3952 N N . THR A 1 478 ? -13.946 -39.821 15.155 1.00 50.78 478 THR A N 1
ATOM 3953 C CA . THR A 1 478 ? -14.573 -39.851 13.821 1.00 50.78 478 THR A CA 1
ATOM 3954 C C . THR A 1 478 ? -13.811 -40.786 12.883 1.00 50.78 478 THR A C 1
ATOM 3956 O O . THR A 1 478 ? -12.667 -41.150 13.138 1.00 50.78 478 THR A O 1
ATOM 3959 N N . PHE A 1 479 ? -14.434 -41.160 11.762 1.00 47.62 479 PHE A N 1
ATOM 3960 C CA . PHE A 1 479 ? -13.895 -42.119 10.786 1.00 47.62 479 PHE A CA 1
ATOM 3961 C C . PHE A 1 479 ? -12.512 -41.744 10.201 1.00 47.62 479 PHE A C 1
ATOM 3963 O O . PHE A 1 479 ? -11.778 -42.622 9.763 1.00 47.62 479 PHE A O 1
ATOM 3970 N N . ILE A 1 480 ? -12.142 -40.456 10.206 1.00 47.53 480 ILE A N 1
ATOM 3971 C CA . ILE A 1 480 ? -10.894 -39.930 9.612 1.00 47.53 480 ILE A CA 1
ATOM 3972 C C . ILE A 1 480 ? -9.759 -39.804 10.649 1.00 47.53 480 ILE A C 1
ATOM 3974 O O . ILE A 1 480 ? -8.586 -39.825 10.283 1.00 47.53 480 ILE A O 1
ATOM 3978 N N . ALA A 1 481 ? -10.081 -39.690 11.940 1.00 47.81 481 ALA A N 1
ATOM 3979 C CA . ALA A 1 481 ? -9.102 -39.631 13.023 1.00 47.81 481 ALA A CA 1
ATOM 3980 C C . ALA A 1 481 ? -9.722 -40.175 14.318 1.00 47.81 481 ALA A C 1
ATOM 3982 O O . ALA A 1 481 ? -10.683 -39.609 14.848 1.00 47.81 481 ALA A O 1
ATOM 3983 N N . ARG A 1 482 ? -9.138 -41.268 14.819 1.00 49.81 482 ARG A N 1
ATOM 3984 C CA . ARG A 1 482 ? -9.514 -41.950 16.060 1.00 49.81 482 ARG A CA 1
ATOM 3985 C C . ARG A 1 482 ? -8.379 -41.815 17.066 1.00 49.81 482 ARG A C 1
ATOM 3987 O O . ARG A 1 482 ? -7.229 -42.090 16.719 1.00 49.81 482 ARG A O 1
ATOM 3994 N N . ARG A 1 483 ? -8.678 -41.395 18.295 1.00 52.69 483 ARG A N 1
ATOM 3995 C CA . ARG A 1 483 ? -7.706 -41.419 19.393 1.00 52.69 483 ARG A CA 1
ATOM 3996 C C . ARG A 1 483 ? -7.636 -42.843 19.926 1.00 52.69 483 ARG A C 1
ATOM 3998 O O . ARG A 1 483 ? -8.614 -43.353 20.452 1.00 52.69 483 ARG A O 1
ATOM 4005 N N . VAL A 1 484 ? -6.496 -43.495 19.721 1.00 46.50 484 VAL A N 1
ATOM 4006 C CA . VAL A 1 484 ? -6.373 -44.933 19.992 1.00 46.50 484 VAL A CA 1
ATOM 4007 C C . VAL A 1 484 ? -5.819 -45.197 21.392 1.00 46.50 484 VAL A C 1
ATOM 4009 O O . VAL A 1 484 ? -6.270 -46.144 22.010 1.00 46.50 484 VAL A O 1
ATOM 4012 N N . GLU A 1 485 ? -4.965 -44.318 21.939 1.00 39.06 485 GLU A N 1
ATOM 4013 C CA . GLU A 1 485 ? -4.389 -44.443 23.290 1.00 39.06 485 GLU A CA 1
ATOM 4014 C C . GLU A 1 485 ? -3.892 -43.082 23.834 1.00 39.06 485 GLU A C 1
ATOM 4016 O O . GLU A 1 485 ? -3.439 -42.227 23.069 1.00 39.06 485 GLU A O 1
ATOM 4021 N N . GLY A 1 486 ? -3.979 -42.875 25.158 1.00 45.81 486 GLY A N 1
ATOM 4022 C CA . GLY A 1 486 ? -3.405 -41.721 25.874 1.00 45.81 486 GLY A CA 1
ATOM 4023 C C . GLY A 1 486 ? -4.235 -41.224 27.080 1.00 45.81 486 GLY A C 1
ATOM 4024 O O . GLY A 1 486 ? -5.443 -41.461 27.137 1.00 45.81 486 GLY A O 1
ATOM 4025 N N . PRO A 1 487 ? -3.621 -40.523 28.056 1.00 40.47 487 PRO A N 1
ATOM 4026 C CA . PRO A 1 487 ? -4.320 -39.968 29.220 1.00 40.47 487 PRO A CA 1
ATOM 4027 C C . PRO A 1 487 ? -5.331 -38.880 28.805 1.00 40.47 487 PRO A C 1
ATOM 4029 O O . PRO A 1 487 ? -4.999 -37.978 28.037 1.00 40.47 487 PRO A O 1
ATOM 4032 N N . GLY A 1 488 ? -6.569 -38.959 29.318 1.00 50.53 488 GLY A N 1
ATOM 4033 C CA . GLY A 1 488 ? -7.660 -38.015 29.010 1.00 50.53 488 GLY A CA 1
ATOM 4034 C C . GLY A 1 488 ? -8.823 -38.560 28.160 1.00 50.53 488 GLY A C 1
ATOM 4035 O O . GLY A 1 488 ? -9.528 -37.769 27.539 1.00 50.53 488 GLY A O 1
ATOM 4036 N N . ILE A 1 489 ? -9.025 -39.885 28.113 1.00 47.50 489 ILE A N 1
ATOM 4037 C CA . ILE A 1 489 ? -10.188 -40.540 27.466 1.00 47.50 489 ILE A CA 1
ATOM 4038 C C . ILE A 1 489 ? -11.417 -40.601 28.401 1.00 47.50 489 ILE A C 1
ATOM 4040 O O . ILE A 1 489 ? -12.549 -40.664 27.925 1.00 47.50 489 ILE A O 1
ATOM 4044 N N . ALA A 1 490 ? -11.225 -40.502 29.723 1.00 52.31 490 ALA A N 1
ATOM 4045 C CA . ALA A 1 490 ? -12.322 -40.206 30.644 1.00 52.31 490 ALA A CA 1
ATOM 4046 C C . ALA A 1 490 ? -12.722 -38.731 30.462 1.00 52.31 490 ALA A C 1
ATOM 4048 O O . ALA A 1 490 ? -11.880 -37.847 30.610 1.00 52.31 490 ALA A O 1
ATOM 4049 N N . LEU A 1 491 ? -13.976 -38.465 30.083 1.00 53.12 491 LEU A N 1
ATOM 4050 C CA . LEU A 1 491 ? -14.471 -37.111 29.791 1.00 53.12 491 LEU A CA 1
ATOM 4051 C C . LEU A 1 491 ? -14.349 -36.158 30.997 1.00 53.12 491 LEU A C 1
ATOM 4053 O O . LEU A 1 491 ? -14.084 -34.973 30.793 1.00 53.12 491 LEU A O 1
ATOM 4057 N N . ASP A 1 492 ? -14.402 -36.695 32.217 1.00 62.56 492 ASP A N 1
ATOM 4058 C CA . ASP A 1 492 ? -14.209 -35.968 33.470 1.00 62.56 492 ASP A CA 1
ATOM 4059 C C . ASP A 1 492 ? -13.018 -36.555 34.232 1.00 62.56 492 ASP A C 1
ATOM 4061 O O . ASP A 1 492 ? -13.083 -37.659 34.771 1.00 62.56 492 ASP A O 1
ATOM 4065 N N . TYR A 1 493 ? -11.902 -35.825 34.240 1.00 71.56 493 TYR A N 1
ATOM 4066 C CA . TYR A 1 493 ? -10.753 -36.138 35.080 1.00 71.56 493 TYR A CA 1
ATOM 4067 C C . TYR A 1 493 ? -10.227 -34.875 35.756 1.00 71.56 493 TYR A C 1
ATOM 4069 O O . TYR A 1 493 ? -10.189 -33.795 35.148 1.00 71.56 493 TYR A O 1
ATOM 4077 N N . PHE A 1 494 ? -9.766 -35.036 36.989 1.00 77.06 494 PHE A N 1
ATOM 4078 C CA . PHE A 1 494 ? -9.122 -34.003 37.788 1.00 77.06 494 PHE A CA 1
ATOM 4079 C C . PHE A 1 494 ? -7.625 -34.284 37.945 1.00 77.06 494 PHE A C 1
ATOM 4081 O O . PHE A 1 494 ? -7.134 -35.383 37.686 1.00 77.06 494 PHE A O 1
ATOM 4088 N N . VAL A 1 495 ? -6.860 -33.271 38.332 1.00 79.44 495 VAL A N 1
ATOM 4089 C CA . VAL A 1 495 ? -5.438 -33.417 38.663 1.00 79.44 495 VAL A CA 1
ATOM 4090 C C . VAL A 1 495 ? -5.268 -33.076 40.133 1.00 79.44 495 VAL A C 1
ATOM 4092 O O . VAL A 1 495 ? -5.611 -31.971 40.552 1.00 79.44 495 VAL A O 1
ATOM 4095 N N . GLN A 1 496 ? -4.741 -34.022 40.908 1.00 82.75 496 GLN A N 1
ATOM 4096 C CA . GLN A 1 496 ? -4.420 -33.796 42.309 1.00 82.75 496 GLN A CA 1
ATOM 4097 C C . GLN A 1 496 ? -3.033 -33.157 42.408 1.00 82.75 496 GLN A C 1
ATOM 4099 O O . GLN A 1 496 ? -2.022 -33.780 42.075 1.00 82.75 496 GLN A O 1
ATOM 4104 N N . ALA A 1 497 ? -2.994 -31.901 42.851 1.00 78.12 497 ALA A N 1
ATOM 4105 C CA . ALA A 1 497 ? -1.757 -31.180 43.147 1.00 78.12 497 ALA A CA 1
ATOM 4106 C C . ALA A 1 497 ? -1.374 -31.342 44.624 1.00 78.12 497 ALA A C 1
ATOM 4108 O O . ALA A 1 497 ? -2.228 -31.621 45.465 1.00 78.12 497 ALA A O 1
ATOM 4109 N N . LYS A 1 498 ? -0.095 -31.143 44.954 1.00 82.31 498 LYS A N 1
ATOM 4110 C CA . LYS A 1 498 ? 0.330 -31.118 46.359 1.00 82.31 498 LYS A CA 1
ATOM 4111 C C . LYS A 1 498 ? 0.010 -29.760 47.009 1.00 82.31 498 LYS A C 1
ATOM 4113 O O . LYS A 1 498 ? 0.120 -28.741 46.317 1.00 82.31 498 LYS A O 1
ATOM 4118 N N . PRO A 1 499 ? -0.323 -29.709 48.314 1.00 82.81 499 PRO A N 1
ATOM 4119 C CA . PRO A 1 499 ? -0.583 -28.461 49.038 1.00 82.81 499 PRO A CA 1
ATOM 4120 C C . PRO A 1 499 ? 0.491 -27.387 48.830 1.00 82.81 499 PRO A C 1
ATOM 4122 O O . PRO A 1 499 ? 0.175 -26.225 48.582 1.00 82.81 499 PRO A O 1
ATOM 4125 N N . GLU A 1 500 ? 1.766 -27.775 48.843 1.00 81.25 500 GLU A N 1
ATOM 4126 C CA . GLU A 1 500 ? 2.903 -26.857 48.728 1.00 81.25 500 GLU A CA 1
ATOM 4127 C C . GLU A 1 500 ? 2.967 -26.195 47.348 1.00 81.25 500 GLU A C 1
ATOM 4129 O O . GLU A 1 500 ? 3.329 -25.028 47.229 1.00 81.25 500 GLU A O 1
ATOM 4134 N N . GLN A 1 501 ? 2.570 -26.915 46.294 1.00 80.38 501 GLN A N 1
ATOM 4135 C CA . GLN A 1 501 ? 2.542 -26.386 44.928 1.00 80.38 501 GLN A CA 1
ATOM 4136 C C . GLN A 1 501 ? 1.449 -25.327 44.765 1.00 80.38 501 GLN A C 1
ATOM 4138 O O . GLN A 1 501 ? 1.650 -24.332 44.068 1.00 80.38 501 GLN A O 1
ATOM 4143 N N . ILE A 1 502 ? 0.307 -25.526 45.429 1.00 83.50 502 ILE A N 1
ATOM 4144 C CA . ILE A 1 502 ? -0.793 -24.560 45.440 1.00 83.50 502 ILE A CA 1
ATOM 4145 C C . ILE A 1 502 ? -0.390 -23.297 46.200 1.00 83.50 502 ILE A C 1
ATOM 4147 O O . ILE A 1 502 ? -0.601 -22.193 45.698 1.00 83.50 502 ILE A O 1
ATOM 4151 N N . LEU A 1 503 ? 0.236 -23.448 47.369 1.00 84.56 503 LEU A N 1
ATOM 4152 C CA . LEU A 1 503 ? 0.714 -22.313 48.160 1.00 84.56 503 LEU A CA 1
ATOM 4153 C C . LEU A 1 503 ? 1.814 -21.532 47.424 1.00 84.56 503 LEU A C 1
ATOM 4155 O O . LEU A 1 503 ? 1.758 -20.307 47.382 1.00 84.56 503 LEU A O 1
ATOM 4159 N N . ALA A 1 504 ? 2.746 -22.210 46.748 1.00 80.69 504 ALA A N 1
ATOM 4160 C CA . ALA A 1 504 ? 3.763 -21.550 45.926 1.00 80.69 504 ALA A CA 1
ATOM 4161 C C . ALA A 1 504 ? 3.146 -20.771 44.750 1.00 80.69 504 ALA A C 1
ATOM 4163 O O . ALA A 1 504 ? 3.542 -19.642 44.462 1.00 80.69 504 ALA A O 1
ATOM 4164 N N . ALA A 1 505 ? 2.143 -21.339 44.074 1.00 82.69 505 ALA A N 1
ATOM 4165 C CA . ALA A 1 505 ? 1.425 -20.642 43.009 1.00 82.69 505 ALA A CA 1
ATOM 4166 C C . ALA A 1 505 ? 0.661 -19.411 43.533 1.00 82.69 505 ALA A C 1
ATOM 4168 O O . ALA A 1 505 ? 0.641 -18.372 42.867 1.00 82.69 505 ALA A O 1
ATOM 4169 N N . LEU A 1 506 ? 0.083 -19.506 44.736 1.00 84.62 506 LEU A N 1
ATOM 4170 C CA . LEU A 1 506 ? -0.552 -18.385 45.426 1.00 84.62 506 LEU A CA 1
ATOM 4171 C C . LEU A 1 506 ? 0.463 -17.280 45.755 1.00 84.62 506 LEU A C 1
ATOM 4173 O O . LEU A 1 506 ? 0.189 -16.112 45.492 1.00 84.62 506 LEU A O 1
ATOM 4177 N N . GLU A 1 507 ? 1.648 -17.617 46.262 1.00 83.69 507 GLU A N 1
ATOM 4178 C CA . GLU A 1 507 ? 2.706 -16.636 46.540 1.00 83.69 507 GLU A CA 1
ATOM 4179 C C . GLU A 1 507 ? 3.163 -15.898 45.276 1.00 83.69 507 GLU A C 1
ATOM 4181 O O . GLU A 1 507 ? 3.278 -14.672 45.287 1.00 83.69 507 GLU A O 1
ATOM 4186 N N . VAL A 1 508 ? 3.340 -16.604 44.153 1.00 82.25 508 VAL A N 1
ATOM 4187 C CA . VAL A 1 508 ? 3.679 -15.978 42.860 1.00 82.25 508 VAL A CA 1
ATOM 4188 C C . VAL A 1 508 ? 2.570 -15.020 42.411 1.00 82.25 508 VAL A C 1
ATOM 4190 O O . VAL A 1 508 ? 2.851 -13.928 41.909 1.00 82.25 508 VAL A O 1
ATOM 4193 N N . ALA A 1 509 ? 1.302 -15.390 42.607 1.00 84.25 509 ALA A N 1
ATOM 4194 C CA . ALA A 1 509 ? 0.169 -14.529 42.280 1.00 84.25 509 ALA A CA 1
ATOM 4195 C C . ALA A 1 509 ? 0.109 -13.274 43.164 1.00 84.25 509 ALA A C 1
ATOM 4197 O O . ALA A 1 509 ? -0.138 -12.168 42.667 1.00 84.25 509 ALA A O 1
ATOM 4198 N N . LEU A 1 510 ? 0.380 -13.423 44.461 1.00 85.00 510 LEU A N 1
ATOM 4199 C CA . LEU A 1 510 ? 0.479 -12.306 45.396 1.00 85.00 510 LEU A CA 1
ATOM 4200 C C . LEU A 1 510 ? 1.664 -11.397 45.057 1.00 85.00 510 LEU A C 1
ATOM 4202 O O . LEU A 1 510 ? 1.516 -10.178 45.102 1.00 85.00 510 LEU A O 1
ATOM 4206 N N . GLU A 1 511 ? 2.803 -11.945 44.629 1.00 83.56 511 GLU A N 1
ATOM 4207 C CA . GLU A 1 511 ? 3.957 -11.157 44.181 1.00 83.56 511 GLU A CA 1
ATOM 4208 C C . GLU A 1 511 ? 3.612 -10.294 42.958 1.00 83.56 511 GLU A C 1
ATOM 4210 O O . GLU A 1 511 ? 3.932 -9.104 42.920 1.00 83.56 511 GLU A O 1
ATOM 4215 N N . ILE A 1 512 ? 2.882 -10.845 41.982 1.00 84.50 512 ILE A N 1
ATOM 4216 C CA . ILE A 1 512 ? 2.381 -10.072 40.835 1.00 84.50 512 ILE A CA 1
ATOM 4217 C C . ILE A 1 512 ? 1.492 -8.915 41.311 1.00 84.50 512 ILE A C 1
ATOM 4219 O O . ILE A 1 512 ? 1.636 -7.785 40.834 1.00 84.50 512 ILE A O 1
ATOM 4223 N N . LYS A 1 513 ? 0.599 -9.164 42.277 1.00 86.19 513 LYS A N 1
ATOM 4224 C CA . LYS A 1 513 ? -0.250 -8.120 42.872 1.00 86.19 513 LYS A CA 1
ATOM 4225 C C . LYS A 1 513 ? 0.562 -7.060 43.615 1.00 86.19 513 LYS A C 1
ATOM 4227 O O . LYS A 1 513 ? 0.256 -5.876 43.477 1.00 86.19 513 LYS A O 1
ATOM 4232 N N . ILE A 1 514 ? 1.606 -7.448 44.345 1.00 85.31 514 ILE A N 1
ATOM 4233 C CA . ILE A 1 514 ? 2.525 -6.522 45.021 1.00 85.31 514 ILE A CA 1
ATOM 4234 C C . ILE A 1 514 ? 3.204 -5.606 44.000 1.00 85.31 514 ILE A C 1
ATOM 4236 O O . ILE A 1 514 ? 3.170 -4.388 44.167 1.00 85.31 514 ILE A O 1
ATOM 4240 N N . ILE A 1 515 ? 3.761 -6.163 42.920 1.00 83.81 515 ILE A N 1
ATOM 4241 C CA . ILE A 1 515 ? 4.449 -5.391 41.873 1.00 83.81 515 ILE A CA 1
ATOM 4242 C C . ILE A 1 515 ? 3.489 -4.398 41.207 1.00 83.81 515 ILE A C 1
ATOM 4244 O O . ILE A 1 515 ? 3.836 -3.232 41.019 1.00 83.81 515 ILE A O 1
ATOM 4248 N N . ASN A 1 516 ? 2.265 -4.828 40.892 1.00 87.88 516 ASN A N 1
ATOM 4249 C CA . ASN A 1 516 ? 1.261 -3.960 40.276 1.00 87.88 516 ASN A CA 1
ATOM 4250 C C . ASN A 1 516 ? 0.820 -2.823 41.214 1.00 87.88 516 ASN A C 1
ATOM 4252 O O . ASN A 1 516 ? 0.708 -1.674 40.783 1.00 87.88 516 ASN A O 1
ATOM 4256 N N . SER A 1 517 ? 0.612 -3.119 42.500 1.00 83.56 517 SER A N 1
ATOM 4257 C CA . SER A 1 517 ? 0.277 -2.109 43.512 1.00 83.56 517 SER A CA 1
ATOM 4258 C C . SER A 1 517 ? 1.423 -1.120 43.737 1.00 83.56 517 SER A C 1
ATOM 4260 O O . SER A 1 517 ? 1.187 0.085 43.818 1.00 83.56 517 SER A O 1
ATOM 4262 N N . TYR A 1 518 ? 2.667 -1.603 43.769 1.00 84.56 518 TYR A N 1
ATOM 4263 C CA . TYR A 1 518 ? 3.863 -0.767 43.866 1.00 84.56 518 TYR A CA 1
ATOM 4264 C C . TYR A 1 518 ? 3.987 0.192 42.677 1.00 84.56 518 TYR A C 1
ATOM 4266 O O . TYR A 1 518 ? 4.166 1.394 42.877 1.00 84.56 518 TYR A O 1
ATOM 4274 N N . LEU A 1 519 ? 3.825 -0.309 41.445 1.00 85.50 519 LEU A N 1
ATOM 4275 C CA . LEU A 1 519 ? 3.843 0.524 40.242 1.00 85.50 519 LEU A CA 1
ATOM 4276 C C . LEU A 1 519 ? 2.792 1.631 40.321 1.00 85.50 519 LEU A C 1
ATOM 4278 O O . LEU A 1 519 ? 3.118 2.795 40.106 1.00 85.50 519 LEU A O 1
ATOM 4282 N N . LYS A 1 520 ? 1.554 1.291 40.701 1.00 85.88 520 LYS A N 1
ATOM 4283 C CA . LYS A 1 520 ? 0.462 2.262 40.857 1.00 85.88 520 LYS A CA 1
ATOM 4284 C C . LYS A 1 520 ? 0.812 3.381 41.841 1.00 85.88 520 LYS A C 1
ATOM 4286 O O . LYS A 1 520 ? 0.544 4.545 41.549 1.00 85.88 520 LYS A O 1
ATOM 4291 N N . ASN A 1 521 ? 1.437 3.044 42.969 1.00 85.00 521 ASN A N 1
ATOM 4292 C CA . ASN A 1 521 ? 1.889 4.031 43.948 1.00 85.00 521 ASN A CA 1
ATOM 4293 C C . ASN A 1 521 ? 2.993 4.940 43.379 1.00 85.00 521 ASN A C 1
ATOM 4295 O O . ASN A 1 521 ? 2.897 6.164 43.444 1.00 85.00 521 ASN A O 1
ATOM 4299 N N . ILE A 1 522 ? 4.015 4.346 42.753 1.00 84.00 522 ILE A N 1
ATOM 4300 C CA . ILE A 1 522 ? 5.131 5.084 42.146 1.00 84.00 522 ILE A CA 1
ATOM 4301 C C . ILE A 1 522 ? 4.649 6.020 41.033 1.00 84.00 522 ILE A C 1
ATOM 4303 O O . ILE A 1 522 ? 5.116 7.154 40.971 1.00 84.00 522 ILE A O 1
ATOM 4307 N N . TYR A 1 523 ? 3.694 5.607 40.195 1.00 85.56 523 TYR A N 1
ATOM 4308 C CA . TYR A 1 523 ? 3.086 6.503 39.205 1.00 85.56 523 TYR A CA 1
ATOM 4309 C C . TYR A 1 523 ? 2.423 7.709 39.856 1.00 85.56 523 TYR A C 1
ATOM 4311 O O . TYR A 1 523 ? 2.656 8.833 39.420 1.00 85.56 523 TYR A O 1
ATOM 4319 N N . GLY A 1 524 ? 1.659 7.483 40.928 1.00 83.62 524 GLY A N 1
ATOM 4320 C CA . GLY A 1 524 ? 1.049 8.565 41.694 1.00 83.62 524 GLY A CA 1
ATOM 4321 C C . GLY A 1 524 ? 2.089 9.570 42.192 1.00 83.62 524 GLY A C 1
ATOM 4322 O O . GLY A 1 524 ? 1.912 10.771 42.010 1.00 83.62 524 GLY A O 1
ATOM 4323 N N . ILE A 1 525 ? 3.205 9.086 42.745 1.00 86.06 525 ILE A N 1
ATOM 4324 C CA . ILE A 1 525 ? 4.312 9.929 43.229 1.00 86.06 525 ILE A CA 1
ATOM 4325 C C . ILE A 1 525 ? 4.997 10.674 42.070 1.00 86.06 525 ILE A C 1
ATOM 4327 O O . ILE A 1 525 ? 5.271 11.867 42.177 1.00 86.06 525 ILE A O 1
ATOM 4331 N N . LEU A 1 526 ? 5.256 10.003 40.945 1.00 86.50 526 LEU A N 1
ATOM 4332 C CA . LEU A 1 526 ? 5.937 10.596 39.789 1.00 86.50 526 LEU A CA 1
ATOM 4333 C C . LEU A 1 526 ? 5.082 11.636 39.049 1.00 86.50 526 LEU A C 1
ATOM 4335 O O . LEU A 1 526 ? 5.640 12.536 38.424 1.00 86.50 526 LEU A O 1
ATOM 4339 N N . GLU A 1 527 ? 3.752 11.549 39.114 1.00 86.81 527 GLU A N 1
ATOM 4340 C CA . GLU A 1 527 ? 2.847 12.529 38.502 1.00 86.81 527 GLU A CA 1
ATOM 4341 C C . GLU A 1 527 ? 2.611 13.781 39.362 1.00 86.81 527 GLU A C 1
ATOM 4343 O O . GLU A 1 527 ? 2.232 14.824 38.819 1.00 86.81 527 GLU A O 1
ATOM 4348 N N . GLN A 1 528 ? 2.865 13.729 40.676 1.00 85.25 528 GLN A N 1
ATOM 4349 C CA . GLN A 1 528 ? 2.659 14.870 41.583 1.00 85.25 528 GLN A CA 1
ATOM 4350 C C . GLN A 1 528 ? 3.345 16.168 41.121 1.00 85.25 528 GLN A C 1
ATOM 4352 O O . GLN A 1 528 ? 2.642 17.172 41.023 1.00 85.25 528 GLN A O 1
ATOM 4357 N N . PRO A 1 529 ? 4.630 16.185 40.707 1.00 84.56 529 PRO A N 1
ATOM 4358 C CA . PRO A 1 529 ? 5.288 17.410 40.239 1.00 84.56 529 PRO A CA 1
ATOM 4359 C C . PRO A 1 529 ? 4.590 18.073 39.043 1.00 84.56 529 PRO A C 1
ATOM 4361 O O . PRO A 1 529 ? 4.521 19.299 38.952 1.00 84.56 529 PRO A O 1
ATOM 4364 N N . LYS A 1 530 ? 4.029 17.272 38.127 1.00 82.88 530 LYS A N 1
ATOM 4365 C CA . LYS A 1 530 ? 3.262 17.765 36.972 1.00 82.88 530 LYS A CA 1
ATOM 4366 C C . LYS A 1 530 ? 1.943 18.393 37.424 1.00 82.88 530 LYS A C 1
ATOM 4368 O O . LYS A 1 530 ? 1.542 19.432 36.897 1.00 82.88 530 LYS A O 1
ATOM 4373 N N . ASN A 1 531 ? 1.283 17.768 38.397 1.00 85.06 531 ASN A N 1
ATOM 4374 C CA . ASN A 1 531 ? 0.034 18.256 38.973 1.00 85.06 531 ASN A CA 1
ATOM 4375 C C . ASN A 1 531 ? 0.247 19.524 39.806 1.00 85.06 531 ASN A C 1
ATOM 4377 O O . ASN A 1 531 ? -0.561 20.444 39.715 1.00 85.06 531 ASN A O 1
ATOM 4381 N N . ASP A 1 532 ? 1.339 19.612 40.558 1.00 84.06 532 ASP A N 1
ATOM 4382 C CA . ASP A 1 532 ? 1.671 20.783 41.367 1.00 84.06 532 ASP A CA 1
ATOM 4383 C C . ASP A 1 532 ? 2.089 21.969 40.493 1.00 84.06 532 ASP A C 1
ATOM 4385 O O . ASP A 1 532 ? 1.615 23.083 40.715 1.00 84.06 532 ASP A O 1
ATOM 4389 N N . PHE A 1 533 ? 2.856 21.734 39.421 1.00 81.38 533 PHE A N 1
ATOM 4390 C CA . PHE A 1 533 ? 3.137 22.767 38.420 1.00 81.38 533 PHE A CA 1
ATOM 4391 C C . PHE A 1 533 ? 1.853 23.269 37.752 1.00 81.38 533 PHE A C 1
ATOM 4393 O O . PHE A 1 533 ? 1.661 24.474 37.600 1.00 81.38 533 PHE A O 1
ATOM 4400 N N . LYS A 1 534 ? 0.942 22.357 37.386 1.00 82.50 534 LYS A N 1
ATOM 4401 C CA . LYS A 1 534 ? -0.357 22.720 36.807 1.00 82.50 534 LYS A CA 1
ATOM 4402 C C . LYS A 1 534 ? -1.197 23.542 37.786 1.00 82.50 534 LYS A C 1
ATOM 4404 O O . LYS A 1 534 ? -1.727 24.572 37.391 1.00 82.50 534 LYS A O 1
ATOM 4409 N N . LYS A 1 535 ? -1.271 23.145 39.061 1.00 84.75 535 LYS A N 1
ATOM 4410 C CA . LYS A 1 535 ? -1.964 23.917 40.107 1.00 84.75 535 LYS A CA 1
ATOM 4411 C C . LYS A 1 535 ? -1.374 25.317 40.262 1.00 84.75 535 LYS A C 1
ATOM 4413 O O . LYS A 1 535 ? -2.134 26.273 40.355 1.00 84.75 535 LYS A O 1
ATOM 4418 N N . LEU A 1 536 ? -0.047 25.448 40.265 1.00 79.81 536 LEU A N 1
ATOM 4419 C CA . LEU A 1 536 ? 0.633 26.740 40.368 1.00 79.81 536 LEU A CA 1
ATOM 4420 C C . LEU A 1 536 ? 0.365 27.619 39.137 1.00 79.81 536 LEU A C 1
ATOM 4422 O O . LEU A 1 536 ? 0.038 28.796 39.279 1.00 79.81 536 LEU A O 1
ATOM 4426 N N . PHE A 1 537 ? 0.427 27.049 37.933 1.00 77.44 537 PHE A N 1
ATOM 4427 C CA . PHE A 1 537 ? 0.081 27.756 36.700 1.00 77.44 537 PHE A CA 1
ATOM 4428 C C . PHE A 1 537 ? -1.384 28.208 36.700 1.00 77.44 537 PHE A C 1
ATOM 4430 O O . PHE A 1 537 ? -1.673 29.367 36.410 1.00 77.44 537 PHE A O 1
ATOM 4437 N N . ASP A 1 538 ? -2.303 27.328 37.097 1.00 78.19 538 ASP A N 1
ATOM 4438 C CA . ASP A 1 538 ? -3.728 27.638 37.199 1.00 78.19 538 ASP A CA 1
ATOM 4439 C C . ASP A 1 538 ? -3.995 28.720 38.261 1.00 78.19 538 ASP A C 1
ATOM 4441 O O . ASP A 1 538 ? -4.857 29.574 38.072 1.00 78.19 538 ASP A O 1
ATOM 4445 N N . GLN A 1 539 ? -3.251 28.749 39.368 1.00 76.62 539 GLN A N 1
ATOM 4446 C CA . GLN A 1 539 ? -3.375 29.810 40.374 1.00 76.62 539 GLN A CA 1
ATOM 4447 C C . GLN A 1 539 ? -2.900 31.177 39.858 1.00 76.62 539 GLN A C 1
ATOM 4449 O O . GLN A 1 539 ? -3.508 32.198 40.189 1.00 76.62 539 GLN A O 1
ATOM 4454 N N . LEU A 1 540 ? -1.841 31.210 39.044 1.00 70.31 540 LEU A N 1
ATOM 4455 C CA . LEU A 1 540 ? -1.217 32.450 38.572 1.00 70.31 540 LEU A CA 1
ATOM 4456 C C . LEU A 1 540 ? -1.851 33.003 37.288 1.00 70.31 540 LEU A C 1
ATOM 4458 O O . LEU A 1 540 ? -2.076 34.209 37.184 1.00 70.31 540 LEU A O 1
ATOM 4462 N N . PHE A 1 541 ? -2.161 32.141 36.318 1.00 64.75 541 PHE A N 1
ATOM 4463 C CA . PHE A 1 541 ? -2.452 32.551 34.939 1.00 64.75 541 PHE A CA 1
ATOM 4464 C C . PHE A 1 541 ? -3.894 32.312 34.487 1.00 64.75 541 PHE A C 1
ATOM 4466 O O . PHE A 1 541 ? -4.341 32.932 33.521 1.00 64.75 541 PHE A O 1
ATOM 4473 N N . LYS A 1 542 ? -4.679 31.518 35.227 1.00 66.56 542 LYS A N 1
ATOM 4474 C CA . LYS A 1 542 ? -6.096 31.271 34.904 1.00 66.56 542 LYS A CA 1
ATOM 4475 C C . LYS A 1 542 ? -6.948 32.541 34.954 1.00 66.56 542 LYS A C 1
ATOM 4477 O O . LYS A 1 542 ? -7.886 32.676 34.175 1.00 66.56 542 LYS A O 1
ATOM 4482 N N . LYS A 1 543 ? -6.584 33.516 35.800 1.00 60.69 543 LYS A N 1
ATOM 4483 C CA . LYS A 1 543 ? -7.214 34.854 35.835 1.00 60.69 543 LYS A CA 1
ATOM 4484 C C . LYS A 1 543 ? -7.053 35.630 34.520 1.00 60.69 543 LYS A C 1
ATOM 4486 O O . LYS A 1 543 ? -7.845 36.527 34.253 1.00 60.69 543 LYS A O 1
ATOM 4491 N N . TYR A 1 544 ? -6.073 35.260 33.694 1.00 51.09 544 TYR A N 1
ATOM 4492 C CA . TYR A 1 544 ? -5.763 35.888 32.409 1.00 51.09 544 TYR A CA 1
ATOM 4493 C C . TYR A 1 544 ? -6.206 35.048 31.198 1.00 51.09 544 TYR A C 1
ATOM 4495 O O . TYR A 1 544 ? -5.842 35.373 30.074 1.00 51.09 544 TYR A O 1
ATOM 4503 N N . SER A 1 545 ? -7.013 33.995 31.400 1.00 54.66 545 SER A N 1
ATOM 4504 C CA . SER A 1 545 ? -7.503 33.099 30.331 1.00 54.66 545 SER A CA 1
ATOM 4505 C C . SER A 1 545 ? -6.396 32.431 29.500 1.00 54.66 545 SER A C 1
ATOM 4507 O O . SER A 1 545 ? -6.606 32.104 28.335 1.00 54.66 545 SER A O 1
ATOM 4509 N N . LEU A 1 546 ? -5.210 32.244 30.084 1.00 58.75 546 LEU A N 1
ATOM 4510 C CA . LEU A 1 546 ? -4.101 31.544 29.441 1.00 58.75 546 LEU A CA 1
ATOM 4511 C C . LEU A 1 546 ? -4.187 30.048 29.754 1.00 58.75 546 LEU A C 1
ATOM 4513 O O . LEU A 1 546 ? -4.289 29.658 30.918 1.00 58.75 546 LEU A O 1
ATOM 4517 N N . GLU A 1 547 ? -4.117 29.219 28.716 1.00 65.12 547 GLU A N 1
ATOM 4518 C CA . GLU A 1 547 ? -4.048 27.764 28.840 1.00 65.12 547 GLU A CA 1
ATOM 4519 C C . GLU A 1 547 ? -2.600 27.272 28.772 1.00 65.12 547 GLU A C 1
ATOM 4521 O O . GLU A 1 547 ? -1.738 27.849 28.103 1.00 65.12 547 GLU A O 1
ATOM 4526 N N . LEU A 1 548 ? -2.325 26.187 29.493 1.00 59.44 548 LEU A N 1
ATOM 4527 C CA . LEU A 1 548 ? -0.989 25.619 29.610 1.00 59.44 548 LEU A CA 1
ATOM 4528 C C . LEU A 1 548 ? -0.650 24.851 28.323 1.00 59.44 548 LEU A C 1
ATOM 4530 O O . LEU A 1 548 ? -1.090 23.719 28.125 1.00 59.44 548 LEU A O 1
ATOM 4534 N N . ASN A 1 549 ? 0.125 25.474 27.432 1.00 68.31 549 ASN A N 1
ATOM 4535 C CA . ASN A 1 549 ? 0.617 24.815 26.223 1.00 68.31 549 ASN A CA 1
ATOM 4536 C C . ASN A 1 549 ? 1.637 23.730 26.605 1.00 68.31 549 ASN A C 1
ATOM 4538 O O . ASN A 1 549 ? 2.652 24.017 27.242 1.00 68.31 549 ASN A O 1
ATOM 4542 N N . SER A 1 550 ? 1.399 22.491 26.163 1.00 59.41 550 SER A N 1
ATOM 4543 C CA . SER A 1 550 ? 2.279 21.333 26.384 1.00 59.41 550 SER A CA 1
ATOM 4544 C C . SER A 1 550 ? 3.705 21.520 25.857 1.00 59.41 550 SER A C 1
ATOM 4546 O O . SER A 1 550 ? 4.598 20.767 26.232 1.00 59.41 550 SER A O 1
ATOM 4548 N N . SER A 1 551 ? 3.915 22.515 24.997 1.00 60.75 551 SER A N 1
ATOM 4549 C CA . SER A 1 551 ? 5.183 22.804 24.323 1.00 60.75 551 SER A CA 1
ATOM 4550 C C . SER A 1 551 ? 6.027 23.871 25.036 1.00 60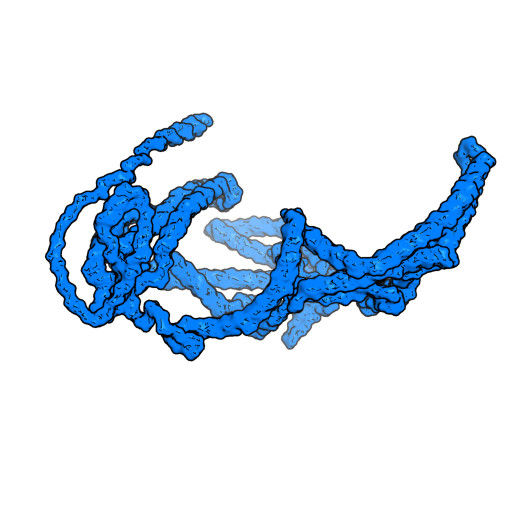.75 551 SER A C 1
ATOM 4552 O O . SER A 1 551 ? 7.130 24.165 24.585 1.00 60.75 551 SER A O 1
ATOM 4554 N N . LEU A 1 552 ? 5.521 24.485 26.114 1.00 66.00 552 LEU A N 1
ATOM 4555 C CA . LEU A 1 552 ? 6.207 25.569 26.823 1.00 66.00 552 LEU A CA 1
ATOM 4556 C C . LEU A 1 552 ? 7.247 25.011 27.816 1.00 66.00 552 LEU A C 1
ATOM 4558 O O . LEU A 1 552 ? 6.925 24.182 28.673 1.00 66.00 552 LEU A O 1
ATOM 4562 N N . GLU A 1 553 ? 8.493 25.482 27.754 1.00 60.50 553 GLU A N 1
ATOM 4563 C CA . GLU A 1 553 ? 9.463 25.282 28.843 1.00 60.50 553 GLU A CA 1
ATOM 4564 C C . GLU A 1 553 ? 9.107 26.237 29.996 1.00 60.50 553 GLU A C 1
ATOM 4566 O O . GLU A 1 553 ? 8.852 27.411 29.717 1.00 60.50 553 GLU A O 1
ATOM 4571 N N . PRO A 1 554 ? 9.010 25.787 31.270 1.00 69.56 554 PRO A N 1
ATOM 4572 C CA . PRO A 1 554 ? 9.616 24.594 31.894 1.00 69.56 554 PRO A CA 1
ATOM 4573 C C . PRO A 1 554 ? 8.717 23.345 32.014 1.00 69.56 554 PRO A C 1
ATOM 4575 O O . PRO A 1 554 ? 9.155 22.321 32.534 1.00 69.56 554 PRO A O 1
ATOM 4578 N N . TYR A 1 555 ? 7.457 23.392 31.571 1.00 76.38 555 TYR A N 1
ATOM 4579 C CA . TYR A 1 555 ? 6.532 22.257 31.719 1.00 76.38 555 TYR A CA 1
ATOM 4580 C C . TYR A 1 555 ? 6.956 21.047 30.879 1.00 76.38 555 TYR A C 1
ATOM 4582 O O . TYR A 1 555 ? 6.893 19.906 31.344 1.00 76.38 555 TYR A O 1
ATOM 4590 N N . SER A 1 556 ? 7.448 21.308 29.664 1.00 77.44 556 SER A N 1
ATOM 4591 C CA . SER A 1 556 ? 7.957 20.277 28.756 1.00 77.44 556 SER A CA 1
ATOM 4592 C C . SER A 1 556 ? 9.074 19.444 29.405 1.00 77.44 556 SER A C 1
ATOM 4594 O O . SER A 1 556 ? 8.976 18.216 29.450 1.00 77.44 556 SER A O 1
ATOM 4596 N N . SER A 1 557 ? 10.065 20.080 30.040 1.00 78.94 557 SER A N 1
ATOM 4597 C CA . SER A 1 557 ? 11.198 19.377 30.663 1.00 78.94 557 SER A CA 1
ATOM 4598 C C . SER A 1 557 ? 10.793 18.538 31.882 1.00 78.94 557 SER A C 1
ATOM 4600 O O . SER A 1 557 ? 11.269 17.411 32.047 1.00 78.94 557 SER A O 1
ATOM 4602 N N . VAL A 1 558 ? 9.855 19.026 32.704 1.00 78.44 558 VAL A N 1
ATOM 4603 C CA . VAL A 1 558 ? 9.264 18.246 33.805 1.00 78.44 558 VAL A CA 1
ATOM 4604 C C . VAL A 1 558 ? 8.504 17.040 33.253 1.00 78.44 558 VAL A C 1
ATOM 4606 O O . VAL A 1 558 ? 8.694 15.922 33.733 1.00 78.44 558 VAL A O 1
ATOM 4609 N N . SER A 1 559 ? 7.697 17.230 32.206 1.00 79.19 559 SER A N 1
ATOM 4610 C CA . SER A 1 559 ? 6.927 16.147 31.585 1.00 79.19 559 SER A CA 1
ATOM 4611 C C . SER A 1 559 ? 7.823 15.070 30.958 1.00 79.19 559 SER A C 1
ATOM 4613 O O . SER A 1 559 ? 7.568 13.873 31.119 1.00 79.19 559 SER A O 1
ATOM 4615 N N . GLU A 1 560 ? 8.930 15.471 30.330 1.00 86.06 560 GLU A N 1
ATOM 4616 C CA . GLU A 1 560 ? 9.918 14.548 29.785 1.00 86.06 560 GLU A CA 1
ATOM 4617 C C . GLU A 1 560 ? 10.601 13.736 30.883 1.00 86.06 560 GLU A C 1
ATOM 4619 O O . GLU A 1 560 ? 10.725 12.517 30.750 1.00 86.06 560 GLU A O 1
ATOM 4624 N N . ASN A 1 561 ? 11.018 14.378 31.976 1.00 84.81 561 ASN A N 1
ATOM 4625 C CA . ASN A 1 561 ? 11.673 13.702 33.095 1.00 84.81 561 ASN A CA 1
ATOM 4626 C C . ASN A 1 561 ? 10.742 12.691 33.774 1.00 84.81 561 ASN A C 1
ATOM 4628 O O . ASN A 1 561 ? 11.161 11.562 34.044 1.00 84.81 561 ASN A O 1
ATOM 4632 N N . VAL A 1 562 ? 9.467 13.045 33.964 1.00 85.25 562 VAL A N 1
ATOM 4633 C CA . VAL A 1 562 ? 8.439 12.115 34.458 1.00 85.25 562 VAL A CA 1
ATOM 4634 C C . VAL A 1 562 ? 8.304 10.924 33.508 1.00 85.25 562 VAL A C 1
ATOM 4636 O O . VAL A 1 562 ? 8.392 9.779 33.948 1.00 85.25 562 VAL A O 1
ATOM 4639 N N . SER A 1 563 ? 8.205 11.163 32.196 1.00 85.12 563 SER A N 1
ATOM 4640 C CA . SER A 1 563 ? 8.072 10.086 31.205 1.00 85.12 563 SER A CA 1
ATOM 4641 C C . SER A 1 563 ? 9.293 9.151 31.145 1.00 85.12 563 SER A C 1
ATOM 4643 O O . SER A 1 563 ? 9.142 7.940 30.970 1.00 85.12 563 SER A O 1
ATOM 4645 N N . LYS A 1 564 ? 10.511 9.686 31.315 1.00 89.00 564 LYS A N 1
ATOM 4646 C CA . LYS A 1 564 ? 11.761 8.907 31.342 1.00 89.00 564 LYS A CA 1
ATOM 4647 C C . LYS A 1 564 ? 11.814 8.008 32.577 1.00 89.00 564 LYS A C 1
ATOM 4649 O O . LYS A 1 564 ? 12.136 6.826 32.450 1.00 89.00 564 LYS A O 1
ATOM 4654 N N . ASN A 1 565 ? 11.454 8.541 33.744 1.00 84.62 565 ASN A N 1
ATOM 4655 C CA . ASN A 1 565 ? 11.435 7.782 34.994 1.00 84.62 565 ASN A CA 1
ATOM 4656 C C . ASN A 1 565 ? 10.352 6.697 34.985 1.00 84.62 565 ASN A C 1
ATOM 4658 O O . ASN A 1 565 ? 10.647 5.553 35.318 1.00 84.62 565 ASN A O 1
ATOM 4662 N N . VAL A 1 566 ? 9.149 7.013 34.500 1.00 87.31 566 VAL A N 1
ATOM 4663 C CA . VAL A 1 566 ? 8.061 6.043 34.285 1.00 87.31 566 VAL A CA 1
ATOM 4664 C C . VAL A 1 566 ? 8.532 4.857 33.440 1.00 87.31 566 VAL A C 1
ATOM 4666 O O . VAL A 1 566 ? 8.448 3.710 33.877 1.00 87.31 566 VAL A O 1
ATOM 4669 N N . LYS A 1 567 ? 9.135 5.123 32.275 1.00 88.44 567 LYS A N 1
ATOM 4670 C CA . LYS A 1 567 ? 9.645 4.069 31.382 1.00 88.44 567 LYS A CA 1
ATOM 4671 C C . LYS A 1 567 ? 10.739 3.215 32.026 1.00 88.44 567 LYS A C 1
ATOM 4673 O O . LYS A 1 567 ? 10.860 2.031 31.705 1.00 88.44 567 LYS A O 1
ATOM 4678 N N . LYS A 1 568 ? 11.560 3.793 32.911 1.00 89.75 568 LYS A N 1
ATOM 4679 C CA . LYS A 1 568 ? 12.602 3.057 33.640 1.00 89.75 568 LYS A CA 1
ATOM 4680 C C . LYS A 1 568 ? 11.982 2.032 34.595 1.00 89.75 568 LYS A C 1
ATOM 4682 O O . LYS A 1 568 ? 12.331 0.856 34.505 1.00 89.75 568 LYS A O 1
ATOM 4687 N N . TYR A 1 569 ? 11.040 2.457 35.439 1.00 83.50 569 TYR A N 1
ATOM 4688 C CA . TYR A 1 569 ? 10.381 1.576 36.412 1.00 83.50 569 TYR A CA 1
ATOM 4689 C C . TYR A 1 569 ? 9.496 0.517 35.739 1.00 83.50 569 TYR A C 1
ATOM 4691 O O . TYR A 1 569 ? 9.541 -0.650 36.127 1.00 83.50 569 TYR A O 1
ATOM 4699 N N . GLU A 1 570 ? 8.790 0.865 34.659 1.00 86.44 570 GLU A N 1
ATOM 4700 C CA . GLU A 1 570 ? 8.044 -0.104 33.841 1.00 86.44 570 GLU A CA 1
ATOM 4701 C C . GLU A 1 570 ? 8.935 -1.204 33.282 1.00 86.44 570 GLU A C 1
ATOM 4703 O O . GLU A 1 570 ? 8.578 -2.381 33.293 1.00 86.44 570 GLU A O 1
ATOM 4708 N N . LYS A 1 571 ? 10.112 -0.836 32.773 1.00 87.75 571 LYS A N 1
ATOM 4709 C CA . LYS A 1 571 ? 11.043 -1.796 32.184 1.00 87.75 571 LYS A CA 1
ATOM 4710 C C . LYS A 1 571 ? 11.583 -2.771 33.227 1.00 87.75 571 LYS A C 1
ATOM 4712 O O . LYS A 1 571 ? 11.782 -3.941 32.906 1.00 87.75 571 LYS A O 1
ATOM 4717 N N . GLU A 1 572 ? 11.845 -2.311 34.446 1.00 84.88 572 GLU A N 1
ATOM 4718 C CA . GLU A 1 572 ? 12.305 -3.165 35.546 1.00 84.88 572 GLU A CA 1
ATOM 4719 C C . GLU A 1 572 ? 11.186 -4.089 36.044 1.00 84.88 572 GLU A C 1
ATOM 4721 O O . GLU A 1 572 ? 11.398 -5.300 36.138 1.00 84.88 572 GLU A O 1
ATOM 4726 N N . ALA A 1 573 ? 9.973 -3.567 36.234 1.00 82.69 573 ALA A N 1
ATOM 4727 C CA . ALA A 1 573 ? 8.824 -4.362 36.660 1.00 82.69 573 ALA A CA 1
ATOM 4728 C C . ALA A 1 573 ? 8.397 -5.401 35.610 1.00 82.69 573 ALA A C 1
ATOM 4730 O O . ALA A 1 573 ? 8.192 -6.570 35.939 1.00 82.69 573 ALA A O 1
ATOM 4731 N N . ASN A 1 574 ? 8.352 -5.028 34.326 1.00 85.62 574 ASN A N 1
ATOM 4732 C CA . ASN A 1 574 ? 7.966 -5.937 33.243 1.00 85.62 574 ASN A CA 1
ATOM 4733 C C . ASN A 1 574 ? 8.936 -7.114 33.077 1.00 85.62 574 ASN A C 1
ATOM 4735 O O . ASN A 1 574 ? 8.508 -8.210 32.710 1.00 85.62 574 ASN A O 1
ATOM 4739 N N . LYS A 1 575 ? 10.228 -6.941 33.390 1.00 85.31 575 LYS A N 1
ATOM 4740 C CA . LYS A 1 575 ? 11.179 -8.065 33.422 1.00 85.31 575 LYS A CA 1
ATOM 4741 C C . LYS A 1 575 ? 10.756 -9.109 34.455 1.00 85.31 575 LYS A C 1
ATOM 4743 O O . LYS A 1 575 ? 10.665 -10.285 34.105 1.00 85.31 575 LYS A O 1
ATOM 4748 N N . ARG A 1 576 ? 10.444 -8.688 35.687 1.00 82.12 576 ARG A N 1
ATOM 4749 C CA . ARG A 1 576 ? 10.005 -9.592 36.762 1.00 82.12 576 ARG A CA 1
ATOM 4750 C C . ARG A 1 576 ? 8.635 -10.202 36.456 1.00 82.12 576 ARG A C 1
ATOM 4752 O O . ARG A 1 576 ? 8.511 -11.423 36.490 1.00 82.12 576 ARG A O 1
ATOM 4759 N N . LEU A 1 577 ? 7.660 -9.396 36.029 1.00 83.44 577 LEU A N 1
ATOM 4760 C CA . LEU A 1 577 ? 6.325 -9.869 35.635 1.00 83.44 577 LEU A CA 1
ATOM 4761 C C . LEU A 1 577 ? 6.380 -10.895 34.498 1.00 83.44 577 LEU A C 1
ATOM 4763 O O . LEU A 1 577 ? 5.631 -11.866 34.512 1.00 83.44 577 LEU A O 1
ATOM 4767 N N . SER A 1 578 ? 7.279 -10.731 33.523 1.00 81.75 578 SER A N 1
ATOM 4768 C CA . SER A 1 578 ? 7.434 -11.704 32.434 1.00 81.75 578 SER A CA 1
ATOM 4769 C C . SER A 1 578 ? 7.938 -13.071 32.908 1.00 81.75 578 SER A C 1
ATOM 4771 O O . SER A 1 578 ? 7.609 -14.083 32.293 1.00 81.75 578 SER A O 1
ATOM 4773 N N . HIS A 1 579 ? 8.722 -13.114 33.989 1.00 77.75 579 HIS A N 1
ATOM 4774 C CA . HIS A 1 579 ? 9.208 -14.356 34.582 1.00 77.75 579 HIS A CA 1
ATOM 4775 C C . HIS A 1 579 ? 8.106 -15.030 35.409 1.00 77.75 579 HIS A C 1
ATOM 4777 O O . HIS A 1 579 ? 7.825 -16.204 35.197 1.00 77.75 579 HIS A O 1
ATOM 4783 N N . LEU A 1 580 ? 7.406 -14.264 36.252 1.00 75.69 580 LEU A N 1
ATOM 4784 C CA . LEU A 1 580 ? 6.312 -14.766 37.093 1.00 75.69 580 LEU A CA 1
ATOM 4785 C C . LEU A 1 580 ? 5.109 -15.248 36.262 1.00 75.69 580 LEU A C 1
ATOM 4787 O O . LEU A 1 580 ? 4.572 -16.326 36.502 1.00 75.69 580 LEU A O 1
ATOM 4791 N N . ASN A 1 581 ? 4.735 -14.519 35.204 1.00 78.19 581 ASN A N 1
ATOM 4792 C CA . ASN A 1 581 ? 3.632 -14.917 34.323 1.00 78.19 581 ASN A CA 1
ATOM 4793 C C . ASN A 1 581 ? 3.913 -16.208 33.539 1.00 78.19 581 ASN A C 1
ATOM 4795 O O . ASN A 1 581 ? 2.970 -16.894 33.154 1.00 78.19 581 ASN A O 1
ATOM 4799 N N . LYS A 1 582 ? 5.182 -16.565 33.291 1.00 75.75 582 LYS A N 1
ATOM 4800 C CA . LYS A 1 582 ? 5.521 -17.860 32.675 1.00 75.75 582 LYS A CA 1
ATOM 4801 C C . LYS A 1 582 ? 5.227 -19.033 33.608 1.00 75.75 582 LYS A C 1
ATOM 4803 O O . LYS A 1 582 ? 4.889 -20.097 33.111 1.00 75.75 582 LYS A O 1
ATOM 4808 N N . ILE A 1 583 ? 5.331 -18.825 34.922 1.00 67.50 583 ILE A N 1
ATOM 4809 C CA . ILE A 1 583 ? 5.094 -19.854 35.941 1.00 67.50 583 ILE A CA 1
ATOM 4810 C C . ILE A 1 583 ? 3.589 -20.144 36.080 1.00 67.50 583 ILE A C 1
ATOM 4812 O O . ILE A 1 583 ? 3.197 -21.297 36.217 1.00 67.50 583 ILE A O 1
ATOM 4816 N N . ILE A 1 584 ? 2.732 -19.120 35.983 1.00 66.31 584 ILE A N 1
ATOM 4817 C CA . ILE A 1 584 ? 1.278 -19.247 36.222 1.00 66.31 584 ILE A CA 1
ATOM 4818 C C . ILE A 1 584 ? 0.480 -19.690 34.981 1.00 66.31 584 ILE A C 1
ATOM 4820 O O . ILE A 1 584 ? -0.613 -20.241 35.109 1.00 66.31 584 ILE A O 1
ATOM 4824 N N . LYS A 1 585 ? 0.981 -19.464 33.760 1.00 59.81 585 LYS A N 1
ATOM 4825 C CA . LYS A 1 585 ? 0.203 -19.636 32.519 1.00 59.81 585 LYS A CA 1
ATOM 4826 C C . LYS A 1 585 ? 0.052 -21.109 32.100 1.00 59.81 585 LYS A C 1
ATOM 4828 O O . LYS A 1 585 ? 0.619 -21.531 31.098 1.00 59.81 585 LYS A O 1
ATOM 4833 N N . ASN A 1 586 ? -0.767 -21.863 32.833 1.00 61.56 586 ASN A N 1
ATOM 4834 C CA . ASN A 1 586 ? -1.153 -23.239 32.519 1.00 61.56 586 ASN A CA 1
ATOM 4835 C C . ASN A 1 586 ? -2.630 -23.336 32.109 1.00 61.56 586 ASN A C 1
ATOM 4837 O O . ASN A 1 586 ? -3.527 -22.900 32.822 1.00 61.56 586 ASN A O 1
ATOM 4841 N N . HIS A 1 587 ? -2.896 -23.975 30.966 1.00 55.06 587 HIS A N 1
ATOM 4842 C CA . HIS A 1 587 ? -4.238 -24.126 30.379 1.00 55.06 587 HIS A CA 1
ATOM 4843 C C . HIS A 1 587 ? -5.166 -25.118 31.118 1.00 55.06 587 HIS A C 1
ATOM 4845 O O . HIS A 1 587 ? -6.280 -25.360 30.660 1.00 55.06 587 HIS A O 1
ATOM 4851 N N . GLN A 1 588 ? -4.723 -25.702 32.237 1.00 63.34 588 GLN A N 1
ATOM 4852 C CA . GLN A 1 588 ? -5.439 -26.749 32.983 1.00 63.34 588 GLN A CA 1
ATOM 4853 C C . GLN A 1 588 ? -5.745 -26.372 34.445 1.00 63.34 588 GLN A C 1
ATOM 4855 O O . GLN A 1 588 ? -6.158 -27.239 35.210 1.00 63.34 588 GLN A O 1
ATOM 4860 N N . SER A 1 589 ? -5.576 -25.103 34.847 1.00 67.25 589 SER A N 1
ATOM 4861 C CA . SER A 1 589 ? -5.775 -24.670 36.244 1.00 67.25 589 SER A CA 1
ATOM 4862 C C . SER A 1 589 ? -7.176 -24.971 36.792 1.00 67.25 589 SER A C 1
ATOM 4864 O O . SER A 1 589 ? -7.300 -25.298 37.964 1.00 67.25 589 SER A O 1
ATOM 4866 N N . SER A 1 590 ? -8.197 -24.978 35.927 1.00 72.25 590 SER A N 1
ATOM 4867 C CA . SER A 1 590 ? -9.599 -25.300 36.245 1.00 72.25 590 SER A CA 1
ATOM 4868 C C . SER A 1 590 ? -9.891 -26.765 36.570 1.00 72.25 590 SER A C 1
ATOM 4870 O O . SER A 1 590 ? -10.986 -27.073 37.035 1.00 72.25 590 SER A O 1
ATOM 4872 N N . LYS A 1 591 ? -8.942 -27.673 36.312 1.00 77.00 591 LYS A N 1
ATOM 4873 C CA . LYS A 1 591 ? -9.071 -29.114 36.589 1.00 77.00 591 LYS A CA 1
ATOM 4874 C C . LYS A 1 591 ? -8.292 -29.560 37.826 1.00 77.00 591 LYS A C 1
ATOM 4876 O O . LYS A 1 591 ? -8.275 -30.751 38.132 1.00 77.00 591 LYS A O 1
ATOM 4881 N N . ILE A 1 592 ? -7.618 -28.634 38.504 1.00 84.12 592 ILE A N 1
ATOM 4882 C CA . ILE A 1 592 ? -6.855 -28.932 39.713 1.00 84.12 592 ILE A CA 1
ATOM 4883 C C . ILE A 1 592 ? -7.833 -29.024 40.885 1.00 84.12 592 ILE A C 1
ATOM 4885 O O . ILE A 1 592 ? -8.633 -28.114 41.092 1.00 84.12 592 ILE A O 1
ATOM 4889 N N . ARG A 1 593 ? -7.770 -30.118 41.645 1.00 85.50 593 ARG A N 1
ATOM 4890 C CA . ARG A 1 593 ? -8.542 -30.310 42.879 1.00 85.50 593 ARG A CA 1
ATOM 4891 C C . ARG A 1 593 ? -7.668 -30.929 43.963 1.00 85.50 593 ARG A C 1
ATOM 4893 O O . ARG A 1 593 ? -6.641 -31.540 43.673 1.00 85.50 593 ARG A O 1
ATOM 4900 N N . LEU A 1 594 ? -8.077 -30.753 45.213 1.00 85.69 594 LEU A N 1
ATOM 4901 C CA . LEU A 1 594 ? -7.395 -31.288 46.389 1.00 85.69 594 LEU A CA 1
ATOM 4902 C C . LEU A 1 594 ? -8.283 -32.299 47.116 1.00 85.69 594 LEU A C 1
ATOM 4904 O O . LEU A 1 594 ? -9.505 -32.305 46.953 1.00 85.69 594 LEU A O 1
ATOM 4908 N N . SER A 1 595 ? -7.662 -33.136 47.947 1.00 85.31 595 SER A N 1
ATOM 4909 C CA . SER A 1 595 ? -8.405 -33.935 48.920 1.00 85.31 595 SER A CA 1
ATOM 4910 C C . SER A 1 595 ? -9.060 -33.018 49.961 1.00 85.31 595 SER A C 1
ATOM 4912 O O . SER A 1 595 ? -8.596 -31.901 50.192 1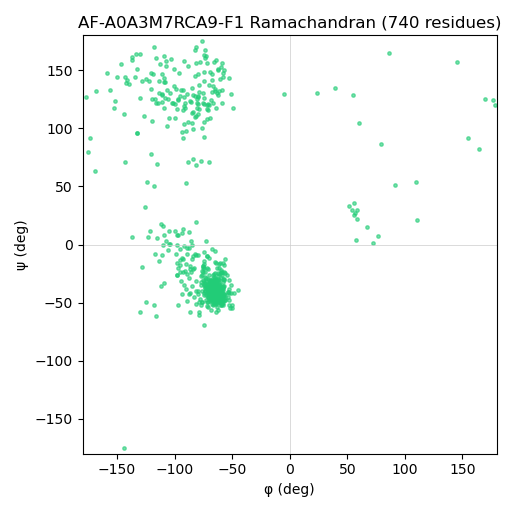.00 85.31 595 SER A O 1
ATOM 4914 N N . GLU A 1 596 ? -10.119 -33.476 50.631 1.00 84.06 596 GLU A N 1
ATOM 4915 C CA . GLU A 1 596 ? -10.802 -32.668 51.653 1.00 84.06 596 GLU A CA 1
ATOM 4916 C C . GLU A 1 596 ? -9.855 -32.236 52.792 1.00 84.06 596 GLU A C 1
ATOM 4918 O O . GLU A 1 596 ? -9.944 -31.116 53.303 1.00 84.06 596 GLU A O 1
ATOM 4923 N N . LYS A 1 597 ? -8.913 -33.111 53.171 1.00 85.81 597 LYS A N 1
ATOM 4924 C CA . LYS A 1 597 ? -7.901 -32.827 54.199 1.00 85.81 597 LYS A CA 1
ATOM 4925 C C . LYS A 1 597 ? -6.933 -31.742 53.729 1.00 85.81 597 LYS A C 1
ATOM 4927 O O . LYS A 1 597 ? -6.729 -30.754 54.434 1.00 85.81 597 LYS A O 1
ATOM 4932 N N . ASP A 1 598 ? -6.398 -31.900 52.522 1.00 86.94 598 ASP A N 1
ATOM 4933 C CA . ASP A 1 598 ? -5.429 -30.975 51.933 1.00 86.94 598 ASP A CA 1
ATOM 4934 C C . ASP A 1 598 ? -6.047 -29.603 51.661 1.00 86.94 598 ASP A C 1
ATOM 4936 O O . ASP A 1 598 ? -5.424 -28.579 51.930 1.00 86.94 598 ASP A O 1
ATOM 4940 N N . LEU A 1 599 ? -7.296 -29.565 51.192 1.00 88.50 599 LEU A N 1
ATOM 4941 C CA . LEU A 1 599 ? -8.016 -28.324 50.925 1.00 88.50 599 LEU A CA 1
ATOM 4942 C C . LEU A 1 599 ? -8.189 -27.491 52.202 1.00 88.50 599 LEU A C 1
ATOM 4944 O O . LEU A 1 599 ? -7.942 -26.286 52.185 1.00 88.50 599 LEU A O 1
ATOM 4948 N N . LYS A 1 600 ? -8.549 -28.123 53.329 1.00 87.94 600 LYS A N 1
ATOM 4949 C CA . LYS A 1 600 ? -8.665 -27.434 54.627 1.00 87.94 600 LYS A CA 1
ATOM 4950 C C . LYS A 1 600 ? -7.328 -26.840 55.074 1.00 87.94 600 LYS A C 1
ATOM 4952 O O . LYS A 1 600 ? -7.305 -25.705 55.546 1.00 87.94 600 LYS A O 1
ATOM 4957 N N . ILE A 1 601 ? -6.229 -27.578 54.904 1.00 88.44 601 ILE A N 1
ATOM 4958 C CA . ILE A 1 601 ? -4.877 -27.110 55.245 1.00 88.44 601 ILE A CA 1
ATOM 4959 C C . ILE A 1 601 ? -4.488 -25.926 54.355 1.00 88.44 601 ILE A C 1
ATOM 4961 O O . ILE A 1 601 ? -4.075 -24.884 54.862 1.00 88.44 601 ILE A O 1
ATOM 4965 N N . VAL A 1 602 ? -4.680 -26.054 53.041 1.00 90.00 602 VAL A N 1
ATOM 4966 C CA . VAL A 1 602 ? -4.332 -25.015 52.065 1.00 90.00 602 VAL A CA 1
ATOM 4967 C C . VAL A 1 602 ? -5.111 -23.733 52.314 1.00 90.00 602 VAL A C 1
ATOM 4969 O O . VAL A 1 602 ? -4.503 -22.672 52.313 1.00 90.00 602 VAL A O 1
ATOM 4972 N N . VAL A 1 603 ? -6.418 -23.794 52.581 1.00 89.94 603 VAL A N 1
ATOM 4973 C CA . VAL A 1 603 ? -7.222 -22.590 52.857 1.00 89.94 603 VAL A CA 1
ATOM 4974 C C . VAL A 1 603 ? -6.746 -21.879 54.133 1.00 89.94 603 VAL A C 1
ATOM 4976 O O . VAL A 1 603 ? -6.658 -20.651 54.158 1.00 89.94 603 VAL A O 1
ATOM 4979 N N . LEU A 1 604 ? -6.391 -22.628 55.183 1.00 90.25 604 LEU A N 1
ATOM 4980 C CA . LEU A 1 604 ? -5.886 -22.052 56.435 1.00 90.25 604 LEU A CA 1
ATOM 4981 C C . LEU A 1 604 ? -4.496 -21.420 56.275 1.00 90.25 604 LEU A C 1
ATOM 4983 O O . LEU A 1 604 ? -4.266 -20.318 56.775 1.00 90.25 604 LEU A O 1
ATOM 4987 N N . GLU A 1 605 ? -3.575 -22.085 55.579 1.00 88.56 605 GLU A N 1
ATOM 4988 C CA . GLU A 1 605 ? -2.230 -21.551 55.331 1.00 88.56 605 GLU A CA 1
ATOM 4989 C C . GLU A 1 605 ? -2.252 -20.392 54.324 1.00 88.56 605 GLU A C 1
ATOM 4991 O O . GLU A 1 605 ? -1.604 -19.368 54.546 1.00 88.56 605 GLU A O 1
ATOM 4996 N N . ALA A 1 606 ? -3.080 -20.477 53.281 1.00 90.00 606 ALA A N 1
ATOM 4997 C CA . ALA A 1 606 ? -3.314 -19.387 52.338 1.00 90.00 606 ALA A CA 1
ATOM 4998 C C . ALA A 1 606 ? -3.804 -18.122 53.054 1.00 90.00 606 ALA A C 1
ATOM 5000 O O . ALA A 1 606 ? -3.292 -17.036 52.789 1.00 90.00 606 ALA A O 1
ATOM 5001 N N . ALA A 1 607 ? -4.725 -18.252 54.015 1.00 90.25 607 ALA A N 1
ATOM 5002 C CA . ALA A 1 607 ? -5.195 -17.122 54.814 1.00 90.25 607 ALA A CA 1
ATOM 5003 C C . ALA A 1 607 ? -4.060 -16.445 55.604 1.00 90.25 607 ALA A C 1
ATOM 5005 O O . ALA A 1 607 ? -4.017 -15.215 55.682 1.00 90.25 607 ALA A O 1
ATOM 5006 N N . LYS A 1 608 ? -3.101 -17.212 56.143 1.00 89.69 608 LYS A N 1
ATOM 5007 C CA . LYS A 1 608 ? -1.924 -16.660 56.841 1.00 89.69 608 LYS A CA 1
ATOM 5008 C C . LYS A 1 608 ? -0.980 -15.930 55.883 1.00 89.69 608 LYS A C 1
ATOM 5010 O O . LYS A 1 608 ? -0.556 -14.814 56.190 1.00 89.69 608 LYS A O 1
ATOM 5015 N N . ILE A 1 609 ? -0.674 -16.534 54.732 1.00 86.69 609 ILE A N 1
ATOM 5016 C CA . ILE A 1 609 ? 0.200 -15.950 53.699 1.00 86.69 609 ILE A CA 1
ATOM 5017 C C . ILE A 1 609 ? -0.406 -14.643 53.177 1.00 86.69 609 ILE A C 1
ATOM 5019 O O . ILE A 1 609 ? 0.262 -13.608 53.145 1.00 86.69 609 ILE A O 1
ATOM 5023 N N . ILE A 1 610 ? -1.697 -14.661 52.844 1.00 88.19 610 ILE A N 1
ATOM 5024 C CA . ILE A 1 610 ? -2.436 -13.489 52.370 1.00 88.19 610 ILE A CA 1
ATOM 5025 C C . ILE A 1 610 ? -2.439 -12.399 53.437 1.00 88.19 610 ILE A C 1
ATOM 5027 O O . ILE A 1 610 ? -2.065 -11.267 53.133 1.00 88.19 610 ILE A O 1
ATOM 5031 N N . LYS A 1 611 ? -2.772 -12.724 54.693 1.00 88.44 611 LYS A N 1
ATOM 5032 C CA . LYS A 1 611 ? -2.754 -11.756 55.800 1.00 88.44 611 LYS A CA 1
ATOM 5033 C C . LYS A 1 611 ? -1.399 -11.057 55.921 1.00 88.44 611 LYS A C 1
ATOM 5035 O O . LYS A 1 611 ? -1.360 -9.833 56.018 1.00 88.44 611 LYS A O 1
ATOM 5040 N N . LYS A 1 612 ? -0.297 -11.808 55.848 1.00 86.88 612 LYS A N 1
ATOM 5041 C CA . LYS A 1 612 ? 1.067 -11.263 55.895 1.00 86.88 612 LYS A CA 1
ATOM 5042 C C . LYS A 1 612 ? 1.350 -10.316 54.722 1.00 86.88 612 LYS A C 1
ATOM 5044 O O . LYS A 1 612 ? 1.654 -9.148 54.935 1.00 86.88 612 LYS A O 1
ATOM 5049 N N . HIS A 1 613 ? 1.186 -10.774 53.479 1.00 83.50 613 HIS A N 1
ATOM 5050 C CA . HIS A 1 613 ? 1.521 -9.970 52.293 1.00 83.50 613 HIS A CA 1
ATOM 5051 C C . HIS A 1 613 ? 0.619 -8.742 52.102 1.00 83.50 613 HIS A C 1
ATOM 5053 O O . HIS A 1 613 ? 1.082 -7.698 51.622 1.00 83.50 613 HIS A O 1
ATOM 5059 N N . TYR A 1 614 ? -0.657 -8.836 52.484 1.00 83.00 614 TYR A N 1
ATOM 5060 C CA . TYR A 1 614 ? -1.576 -7.706 52.399 1.00 83.00 614 TYR A CA 1
ATOM 5061 C C . TYR A 1 614 ? -1.258 -6.624 53.427 1.00 83.00 614 TYR A C 1
ATOM 5063 O O . TYR A 1 614 ? -1.223 -5.452 53.049 1.00 83.00 614 TYR A O 1
ATOM 5071 N N . LEU A 1 615 ? -0.991 -6.997 54.682 1.00 82.75 615 LEU A N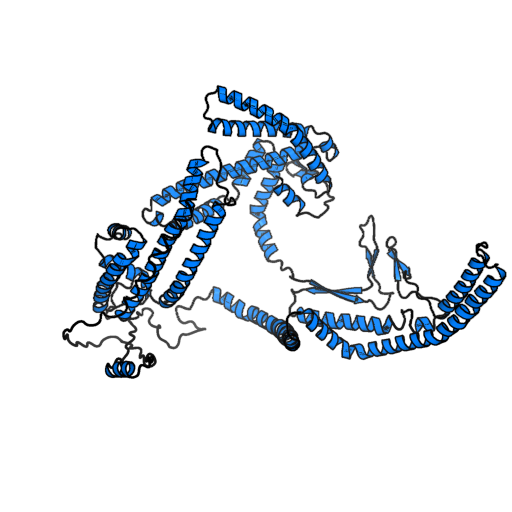 1
ATOM 5072 C CA . LEU A 1 615 ? -0.641 -6.044 55.739 1.00 82.75 615 LEU A CA 1
ATOM 5073 C C . LEU A 1 615 ? 0.748 -5.426 55.525 1.00 82.75 615 LEU A C 1
ATOM 5075 O O . LEU A 1 615 ? 0.891 -4.212 55.650 1.00 82.75 615 LEU A O 1
ATOM 5079 N N . ASP A 1 616 ? 1.745 -6.225 55.143 1.00 77.81 616 ASP A N 1
ATOM 5080 C CA . ASP A 1 616 ? 3.132 -5.756 55.055 1.00 77.81 616 ASP A CA 1
ATOM 5081 C C . ASP A 1 616 ? 3.397 -4.906 53.803 1.00 77.81 616 ASP A C 1
ATOM 5083 O O . ASP A 1 616 ? 4.214 -3.986 53.830 1.00 77.81 616 ASP A O 1
ATOM 5087 N N . SER A 1 617 ? 2.746 -5.212 52.675 1.00 74.12 617 SER A N 1
ATOM 5088 C CA . SER A 1 617 ? 3.122 -4.641 51.371 1.00 74.12 617 SER A CA 1
ATOM 5089 C C . SER A 1 617 ? 1.949 -4.043 50.600 1.00 74.12 617 SER A C 1
ATOM 5091 O O . SER A 1 617 ? 1.973 -2.862 50.254 1.00 74.12 617 SER A O 1
ATOM 5093 N N . ILE A 1 618 ? 0.909 -4.830 50.310 1.00 75.88 618 ILE A N 1
ATOM 5094 C CA . ILE A 1 618 ? -0.122 -4.424 49.339 1.00 75.88 618 ILE A CA 1
ATOM 5095 C C . ILE A 1 618 ? -0.932 -3.224 49.847 1.00 75.88 618 ILE A C 1
ATOM 5097 O O . ILE A 1 618 ? -1.132 -2.263 49.103 1.00 75.88 618 ILE A O 1
ATOM 5101 N N . LEU A 1 619 ? -1.377 -3.244 51.106 1.00 79.62 619 LEU A N 1
ATOM 5102 C CA . LEU A 1 619 ? -2.158 -2.147 51.687 1.00 79.62 619 LEU A CA 1
ATOM 5103 C C . LEU A 1 619 ? -1.322 -0.878 51.867 1.00 79.62 619 LEU A C 1
ATOM 5105 O O . LEU A 1 619 ? -1.823 0.215 51.595 1.00 79.62 619 LEU A O 1
ATOM 5109 N N . ASN A 1 620 ? -0.042 -1.033 52.220 1.00 79.25 620 ASN A N 1
ATOM 5110 C CA . ASN A 1 620 ? 0.911 0.071 52.332 1.00 79.25 620 ASN A CA 1
ATOM 5111 C C . ASN A 1 620 ? 1.111 0.781 50.985 1.00 79.25 620 ASN A C 1
ATOM 5113 O O . ASN A 1 620 ? 1.070 2.006 50.926 1.00 79.25 620 ASN A O 1
ATOM 5117 N N . PHE A 1 621 ? 1.239 0.040 49.877 1.00 76.50 621 PHE A N 1
ATOM 5118 C CA . PHE A 1 621 ? 1.330 0.651 48.545 1.00 76.50 621 PHE A CA 1
ATOM 5119 C C . PHE A 1 621 ? 0.005 1.234 48.052 1.00 76.50 621 PHE A C 1
ATOM 5121 O O . PHE A 1 621 ? 0.004 2.221 47.322 1.00 76.50 621 PHE A O 1
ATOM 5128 N N . MET A 1 622 ? -1.130 0.656 48.443 1.00 72.12 622 MET A N 1
ATOM 5129 C CA . MET A 1 622 ? -2.442 1.177 48.060 1.00 72.12 622 MET A CA 1
ATOM 5130 C C . MET A 1 622 ? -2.917 2.357 48.921 1.00 72.12 622 MET A C 1
ATOM 5132 O O . MET A 1 622 ? -3.931 2.961 48.572 1.00 72.12 622 MET A O 1
ATOM 5136 N N . ASN A 1 623 ? -2.227 2.690 50.021 1.00 73.44 623 ASN A N 1
ATOM 5137 C CA . ASN A 1 623 ? -2.668 3.683 51.009 1.00 73.44 623 ASN A CA 1
ATOM 5138 C C . ASN A 1 623 ? -4.113 3.430 51.502 1.00 73.44 623 ASN A C 1
ATOM 5140 O O . ASN A 1 623 ? -4.877 4.358 51.779 1.00 73.44 623 ASN A O 1
ATOM 5144 N N . LYS A 1 624 ? -4.514 2.154 51.590 1.00 77.88 624 LYS A N 1
ATOM 5145 C CA . LYS A 1 624 ? -5.857 1.730 52.014 1.00 77.88 624 LYS A CA 1
ATOM 5146 C C . LYS A 1 624 ? -5.804 1.092 53.397 1.00 77.88 624 LYS A C 1
ATOM 5148 O O . LYS A 1 624 ? -4.887 0.342 53.713 1.00 77.88 624 LYS A O 1
ATOM 5153 N N . LYS A 1 625 ? -6.838 1.336 54.204 1.00 79.06 625 LYS A N 1
ATOM 5154 C CA . LYS A 1 625 ? -7.039 0.610 55.466 1.00 79.06 625 LYS A CA 1
ATOM 5155 C C . LYS A 1 625 ? -7.541 -0.818 55.181 1.00 79.06 625 LYS A C 1
ATOM 5157 O O . LYS A 1 625 ? -8.315 -0.977 54.235 1.00 79.06 625 LYS A O 1
ATOM 5162 N N . PRO A 1 626 ? -7.200 -1.822 56.014 1.00 74.50 626 PRO A N 1
ATOM 5163 C CA . PRO A 1 626 ? -7.645 -3.210 55.837 1.00 74.50 626 PRO A CA 1
ATOM 5164 C C . PRO A 1 626 ? -9.165 -3.360 55.683 1.00 74.50 626 PRO A C 1
ATOM 5166 O O . PRO A 1 626 ? -9.625 -4.108 54.833 1.00 74.50 626 PRO A O 1
ATOM 5169 N N . HIS A 1 627 ? -9.947 -2.576 56.432 1.00 78.62 627 HIS A N 1
ATOM 5170 C CA . HIS A 1 627 ? -11.414 -2.558 56.361 1.00 78.62 627 HIS A CA 1
ATOM 5171 C C . HIS A 1 627 ? -11.956 -2.331 54.936 1.00 78.62 627 HIS A C 1
ATOM 5173 O O . HIS A 1 627 ? -12.875 -3.012 54.495 1.00 78.62 627 HIS A O 1
ATOM 5179 N N . ALA A 1 628 ? -11.338 -1.427 54.165 1.00 78.88 628 ALA A N 1
ATOM 5180 C CA . ALA A 1 628 ? -11.791 -1.117 52.808 1.00 78.88 628 ALA A CA 1
ATOM 5181 C C . ALA A 1 628 ? -11.632 -2.305 51.841 1.00 78.88 628 ALA A C 1
ATOM 5183 O O . ALA A 1 628 ? -12.395 -2.430 50.888 1.00 78.88 628 ALA A O 1
ATOM 5184 N N . LEU A 1 629 ? -10.664 -3.190 52.097 1.00 80.50 629 LEU A N 1
ATOM 5185 C CA . LEU A 1 629 ? -10.422 -4.384 51.290 1.00 80.50 629 LEU A CA 1
ATOM 5186 C C . LEU A 1 629 ? -11.535 -5.429 51.463 1.00 80.50 629 LEU A C 1
ATOM 5188 O O . LEU A 1 629 ? -11.979 -6.027 50.482 1.00 80.50 629 LEU A O 1
ATOM 5192 N N . PHE A 1 630 ? -11.980 -5.657 52.700 1.00 83.31 630 PHE A N 1
ATOM 5193 C CA . PHE A 1 630 ? -13.037 -6.628 52.989 1.00 83.31 630 PHE A CA 1
ATOM 5194 C C . PHE A 1 630 ? -14.381 -6.167 52.424 1.00 83.31 630 PHE A C 1
ATOM 5196 O O . PHE A 1 630 ? -15.084 -6.956 51.794 1.00 83.31 630 PHE A O 1
ATOM 5203 N N . VAL A 1 631 ? -14.674 -4.867 52.524 1.00 82.38 631 VAL A N 1
ATOM 5204 C CA . VAL A 1 631 ? -15.875 -4.258 51.935 1.00 82.38 631 VAL A CA 1
ATOM 5205 C C . VAL A 1 631 ? -15.900 -4.402 50.406 1.00 82.38 631 VAL A C 1
ATOM 5207 O O . VAL A 1 631 ? -16.938 -4.755 49.853 1.00 82.38 631 VAL A O 1
ATOM 5210 N N . GLU A 1 632 ? -14.771 -4.197 49.713 1.00 81.56 632 GLU A N 1
ATOM 5211 C CA . GLU A 1 632 ? -14.677 -4.364 48.248 1.00 81.56 632 GLU A CA 1
ATOM 5212 C C . GLU A 1 632 ? -14.970 -5.802 47.787 1.00 81.56 632 GLU A C 1
ATOM 5214 O O . GLU A 1 632 ? -15.520 -5.999 46.703 1.00 81.56 632 GLU A O 1
ATOM 5219 N N . ASN A 1 633 ? -14.651 -6.798 48.618 1.00 79.44 633 ASN A N 1
ATOM 5220 C CA . ASN A 1 633 ? -14.854 -8.216 48.316 1.00 79.44 633 ASN A CA 1
ATOM 5221 C C . ASN A 1 633 ? -16.148 -8.801 48.916 1.00 79.44 633 ASN A C 1
ATOM 5223 O O . ASN A 1 633 ? -16.361 -10.006 48.828 1.00 79.44 633 ASN A O 1
ATOM 5227 N N . ASN A 1 634 ? -17.032 -7.970 49.488 1.00 83.44 634 ASN A N 1
ATOM 5228 C CA . ASN A 1 634 ? -18.250 -8.390 50.204 1.00 83.44 634 ASN A CA 1
ATOM 5229 C C . ASN A 1 634 ? -17.987 -9.378 51.361 1.00 83.44 634 ASN A C 1
ATOM 5231 O O . ASN A 1 634 ? -18.794 -10.273 51.619 1.00 83.44 634 ASN A O 1
ATOM 5235 N N . LEU A 1 635 ? -16.863 -9.213 52.057 1.00 87.38 635 LEU A N 1
ATOM 5236 C CA . LEU A 1 635 ? -16.459 -10.030 53.199 1.00 87.38 635 LEU A CA 1
ATOM 5237 C C . LEU A 1 635 ? -16.691 -9.293 54.520 1.00 87.38 635 LEU A C 1
ATOM 5239 O O . LEU A 1 635 ? -16.795 -8.065 54.562 1.00 87.38 635 LEU A O 1
ATOM 5243 N N . ARG A 1 636 ? -16.762 -10.054 55.617 1.00 84.44 636 ARG A N 1
ATOM 5244 C CA . ARG A 1 636 ? -16.766 -9.483 56.969 1.00 84.44 636 ARG A CA 1
ATOM 5245 C C . ARG A 1 636 ? -15.379 -8.947 57.316 1.00 84.44 636 ARG A C 1
ATOM 5247 O O . ARG A 1 636 ? -14.370 -9.402 56.778 1.00 84.44 636 ARG A O 1
ATOM 5254 N N . ASP A 1 637 ? -15.338 -8.000 58.243 1.00 80.00 637 ASP A N 1
ATOM 5255 C CA . ASP A 1 637 ? -14.074 -7.476 58.747 1.00 80.00 637 ASP A CA 1
ATOM 5256 C C . ASP A 1 637 ? -13.217 -8.584 59.365 1.00 80.00 637 ASP A C 1
ATOM 5258 O O . ASP A 1 637 ? -13.710 -9.388 60.153 1.00 80.00 637 ASP A O 1
ATOM 5262 N N . ASP A 1 638 ? -11.933 -8.599 58.994 1.00 83.81 638 ASP A N 1
ATOM 5263 C CA . ASP A 1 638 ? -10.930 -9.595 59.409 1.00 83.81 638 ASP A CA 1
ATOM 5264 C C . ASP A 1 638 ? -11.169 -11.027 58.877 1.00 83.81 638 ASP A C 1
ATOM 5266 O O . ASP A 1 638 ? -10.515 -11.975 59.316 1.00 83.81 638 ASP A O 1
ATOM 5270 N N . ASP A 1 639 ? -12.042 -11.208 57.877 1.00 88.38 639 ASP A N 1
ATOM 5271 C CA . ASP A 1 639 ? -12.281 -12.507 57.232 1.00 88.38 639 ASP A CA 1
ATOM 5272 C C . ASP A 1 639 ? -11.215 -12.848 56.172 1.00 88.38 639 ASP A C 1
ATOM 5274 O O . ASP A 1 639 ? -11.449 -12.883 54.960 1.00 88.38 639 ASP A O 1
ATOM 5278 N N . TRP A 1 640 ? -9.990 -13.101 56.641 1.00 87.50 640 TRP A N 1
ATOM 5279 C CA . TRP A 1 640 ? -8.858 -13.507 55.795 1.00 87.50 640 TRP A CA 1
ATOM 5280 C C . TRP A 1 640 ? -9.058 -14.869 55.135 1.00 87.50 640 TRP A C 1
ATOM 5282 O O . TRP A 1 640 ? -8.453 -15.145 54.100 1.00 87.50 640 TRP A O 1
ATOM 5292 N N . LYS A 1 641 ? -9.897 -15.719 55.732 1.00 89.62 641 LYS A N 1
ATOM 5293 C CA . LYS A 1 641 ? -10.217 -17.036 55.191 1.00 89.62 641 LYS A CA 1
ATOM 5294 C C . LYS A 1 641 ? -11.094 -16.904 53.947 1.00 89.62 641 LYS A C 1
ATOM 5296 O O . LYS A 1 641 ? -10.735 -17.457 52.912 1.00 89.62 641 LYS A O 1
ATOM 5301 N N . GLY A 1 642 ? -12.169 -16.117 54.015 1.00 87.12 642 GLY A N 1
ATOM 5302 C CA . GLY A 1 642 ? -13.005 -15.826 52.848 1.00 87.12 642 GLY A CA 1
ATOM 5303 C C . GLY A 1 642 ? -12.218 -15.135 51.732 1.00 87.12 642 GLY A C 1
ATOM 5304 O O . GLY A 1 642 ? -12.402 -15.434 50.555 1.00 87.12 642 GLY A O 1
ATOM 5305 N N . LEU A 1 643 ? -11.255 -14.277 52.088 1.00 88.88 643 LEU A N 1
ATOM 5306 C CA . LEU A 1 643 ? -10.362 -13.667 51.102 1.00 88.88 643 LEU A CA 1
ATOM 5307 C C . LEU A 1 643 ? -9.444 -14.703 50.435 1.00 88.88 643 LEU A C 1
ATOM 5309 O O . LEU A 1 643 ? -9.235 -14.641 49.227 1.00 88.88 643 LEU A O 1
ATOM 5313 N N . ALA A 1 644 ? -8.929 -15.673 51.194 1.00 89.31 644 ALA A N 1
ATOM 5314 C CA . ALA A 1 644 ? -8.127 -16.764 50.649 1.00 89.31 644 ALA A CA 1
ATOM 5315 C C . ALA A 1 644 ? -8.912 -17.658 49.689 1.00 89.31 644 ALA A C 1
ATOM 5317 O O . ALA A 1 644 ? -8.386 -18.041 48.646 1.00 89.31 644 ALA A O 1
ATOM 5318 N N . GLU A 1 645 ? -10.172 -17.949 50.006 1.00 89.06 645 GLU A N 1
ATOM 5319 C CA . GLU A 1 645 ? -11.072 -18.715 49.143 1.00 89.06 645 GLU A CA 1
ATOM 5320 C C . GLU A 1 645 ? -11.310 -17.993 47.807 1.00 89.06 645 GLU A C 1
ATOM 5322 O O . GLU A 1 645 ? -11.134 -18.599 46.751 1.00 89.06 645 GLU A O 1
ATOM 5327 N N . ILE A 1 646 ? -11.584 -16.682 47.835 1.00 89.06 646 ILE A N 1
ATOM 5328 C CA . ILE A 1 646 ? -11.739 -15.862 46.620 1.00 89.06 646 ILE A CA 1
ATOM 5329 C C . ILE A 1 646 ? -10.449 -15.858 45.788 1.00 89.06 646 ILE A C 1
ATOM 5331 O O . ILE A 1 646 ? -10.489 -16.041 44.572 1.00 89.06 646 ILE A O 1
ATOM 5335 N N . GLU A 1 647 ? -9.292 -15.663 46.419 1.00 86.88 647 GLU A N 1
ATOM 5336 C CA . GLU A 1 647 ? -8.004 -15.630 45.720 1.00 86.88 647 GLU A CA 1
ATOM 5337 C C . GLU A 1 647 ? -7.672 -16.980 45.066 1.00 86.88 647 GLU A C 1
ATOM 5339 O O . GLU A 1 647 ? -7.291 -17.030 43.893 1.00 86.88 647 GLU A O 1
ATOM 5344 N N . LEU A 1 648 ? -7.903 -18.091 45.765 1.00 88.62 648 LEU A N 1
ATOM 5345 C CA . LEU A 1 648 ? -7.716 -19.436 45.219 1.00 88.62 648 LEU A CA 1
ATOM 5346 C C . LEU A 1 648 ? -8.703 -19.741 44.079 1.00 88.62 648 LEU A C 1
ATOM 5348 O O . LEU A 1 648 ? -8.287 -20.280 43.051 1.00 88.62 648 LEU A O 1
ATOM 5352 N N . GLU A 1 649 ? -9.971 -19.332 44.192 1.00 87.38 649 GLU A N 1
ATOM 5353 C CA . GLU A 1 649 ? -10.950 -19.437 43.100 1.00 87.38 649 GLU A CA 1
ATOM 5354 C C . GLU A 1 649 ? -10.545 -18.615 41.873 1.00 87.38 649 GLU A C 1
ATOM 5356 O O . GLU A 1 649 ? -10.775 -19.038 40.738 1.00 87.38 649 GLU A O 1
ATOM 5361 N N . THR A 1 650 ? -9.937 -17.442 42.063 1.00 86.44 650 THR A N 1
ATOM 5362 C CA . THR A 1 650 ? -9.487 -16.622 40.929 1.00 86.44 650 THR A CA 1
ATOM 5363 C C . THR A 1 650 ? -8.313 -17.257 40.184 1.00 86.44 650 THR A C 1
ATOM 5365 O O . THR A 1 650 ? -8.212 -17.096 38.967 1.00 86.44 650 THR A O 1
ATOM 5368 N N . LEU A 1 651 ? -7.455 -18.011 40.881 1.00 83.81 651 LEU A N 1
ATOM 5369 C CA . LEU A 1 651 ? -6.284 -18.673 40.300 1.00 83.81 651 LEU A CA 1
ATOM 5370 C C . LEU A 1 651 ? -6.619 -20.011 39.634 1.00 83.81 651 LEU A C 1
ATOM 5372 O O . LEU A 1 651 ? -6.170 -20.282 38.516 1.00 83.81 651 LEU A O 1
ATOM 5376 N N . PHE A 1 652 ? -7.419 -20.840 40.303 1.00 83.38 652 PHE A N 1
ATOM 5377 C CA . PHE A 1 652 ? -7.706 -22.218 39.891 1.00 83.38 652 PHE A CA 1
ATOM 5378 C C . PHE A 1 652 ? -9.144 -22.426 39.402 1.00 83.38 652 PHE A C 1
ATOM 5380 O O . PHE A 1 652 ? -9.500 -23.510 38.961 1.00 83.38 652 PHE A O 1
ATOM 5387 N N . GLY A 1 653 ? -9.975 -21.385 39.397 1.00 82.12 653 GLY A N 1
ATOM 5388 C CA . GLY A 1 653 ? -11.368 -21.443 38.964 1.00 82.12 653 GLY A CA 1
ATOM 5389 C C . GLY A 1 653 ? -12.338 -21.870 40.071 1.00 82.12 653 GLY A C 1
ATOM 5390 O O . GLY A 1 653 ? -11.964 -22.435 41.095 1.00 82.12 653 GLY A O 1
ATOM 5391 N N . LYS A 1 654 ? -13.633 -21.636 39.826 1.00 76.94 654 LYS A N 1
ATOM 5392 C CA . LYS A 1 654 ? -14.725 -21.856 40.798 1.00 76.94 654 LYS A CA 1
ATOM 5393 C C . LYS A 1 654 ? -14.862 -23.300 41.300 1.00 76.94 654 LYS A C 1
ATOM 5395 O O . LYS A 1 654 ? -15.462 -23.535 42.335 1.00 76.94 654 LYS A O 1
ATOM 5400 N N . GLY A 1 655 ? -14.345 -24.270 40.545 1.00 75.75 655 GLY A N 1
ATOM 5401 C CA . GLY A 1 655 ? -14.416 -25.692 40.886 1.00 75.75 655 GLY A CA 1
ATOM 5402 C C . GLY A 1 655 ? -13.312 -26.183 41.827 1.00 75.75 655 GLY A C 1
ATOM 5403 O O . GLY A 1 655 ? -13.299 -27.376 42.119 1.00 75.75 655 GLY A O 1
ATOM 5404 N N . PHE A 1 656 ? -12.391 -25.309 42.257 1.00 84.75 656 PHE A N 1
ATOM 5405 C CA . PHE A 1 656 ? -11.250 -25.662 43.111 1.00 84.75 656 PHE A CA 1
ATOM 5406 C C . PHE A 1 656 ? -11.644 -25.912 44.574 1.00 84.75 656 PHE A C 1
ATOM 5408 O O . PHE A 1 656 ? -11.084 -26.794 45.219 1.00 84.75 656 PHE A O 1
ATOM 5415 N N . LEU A 1 657 ? -12.630 -25.168 45.093 1.00 84.88 657 LEU A N 1
ATOM 5416 C CA . LEU A 1 657 ? -13.126 -25.339 46.465 1.00 84.88 657 LEU A CA 1
ATOM 5417 C C . LEU A 1 657 ? -14.003 -26.591 46.642 1.00 84.88 657 LEU A C 1
ATOM 5419 O O . LEU A 1 657 ? -14.376 -26.925 47.764 1.00 84.88 657 LEU A O 1
ATOM 5423 N N . CYS A 1 658 ? -14.331 -27.292 45.555 1.00 83.75 658 CYS A N 1
ATOM 5424 C CA . CYS A 1 658 ? -14.975 -28.598 45.619 1.00 83.75 658 CYS A CA 1
ATOM 5425 C C . CYS A 1 658 ? -13.891 -29.673 45.823 1.00 83.75 658 CYS A C 1
ATOM 5427 O O . CYS A 1 658 ? -13.061 -29.850 44.922 1.00 83.75 658 CYS A O 1
ATOM 5429 N N . PRO A 1 659 ? -13.864 -30.380 46.969 1.00 84.00 659 PRO A N 1
ATOM 5430 C CA . PRO A 1 659 ? -12.898 -31.450 47.191 1.00 84.00 659 PRO A CA 1
ATOM 5431 C C . PRO A 1 659 ? -13.123 -32.605 46.206 1.00 84.00 659 PRO A C 1
ATOM 5433 O O . PRO A 1 659 ? -14.207 -32.751 45.641 1.00 84.00 659 PRO A O 1
ATOM 5436 N N . LEU A 1 660 ? -12.087 -33.417 45.995 1.00 81.69 660 LEU A N 1
ATOM 5437 C CA . LEU A 1 660 ? -12.202 -34.669 45.243 1.00 81.69 660 LEU A CA 1
ATOM 5438 C C . LEU A 1 660 ? -13.140 -35.643 45.964 1.00 81.69 660 LEU A C 1
ATOM 5440 O O . LEU A 1 660 ? -12.960 -35.899 47.157 1.00 81.69 660 LEU A O 1
ATOM 5444 N N . GLU A 1 661 ? -14.101 -36.203 45.232 1.00 77.94 661 GLU A N 1
ATOM 5445 C CA . GLU A 1 661 ? -14.966 -37.282 45.713 1.00 77.94 661 GLU A CA 1
ATOM 5446 C C . GLU A 1 661 ? -14.324 -38.650 45.428 1.00 77.94 661 GLU A C 1
ATOM 5448 O O . GLU A 1 661 ? -13.563 -38.808 44.475 1.00 77.94 661 GLU A O 1
ATOM 5453 N N . GLU A 1 662 ? -14.640 -39.681 46.218 1.00 67.00 662 GLU A N 1
ATOM 5454 C CA . GLU A 1 662 ? -14.076 -41.036 46.039 1.00 67.00 662 GLU A CA 1
ATOM 5455 C C . GLU A 1 662 ? -14.426 -41.671 44.676 1.00 67.00 662 GLU A C 1
ATOM 5457 O O . GLU A 1 662 ? -13.800 -42.638 44.241 1.00 67.00 662 GLU A O 1
ATOM 5462 N N . THR A 1 663 ? -15.430 -41.125 43.987 1.00 65.56 663 THR A N 1
ATOM 5463 C CA . THR A 1 663 ? -15.866 -41.541 42.651 1.00 65.56 663 THR A CA 1
ATOM 5464 C C . THR A 1 663 ? -15.157 -40.817 41.506 1.00 65.56 663 THR A C 1
ATOM 5466 O O . THR A 1 663 ? -15.354 -41.204 40.351 1.00 65.56 663 THR A O 1
ATOM 5469 N N . ASP A 1 664 ? -14.355 -39.790 41.798 1.00 70.19 664 ASP A N 1
ATOM 5470 C CA . ASP A 1 664 ? -13.698 -38.954 40.796 1.00 70.19 664 ASP A CA 1
ATOM 5471 C C . ASP A 1 664 ? -12.459 -39.633 40.196 1.00 70.19 664 ASP A C 1
ATOM 5473 O O . ASP A 1 664 ? -11.603 -40.175 40.896 1.00 70.19 664 ASP A O 1
ATOM 5477 N N . TYR A 1 665 ? -12.300 -39.533 38.874 1.00 71.19 665 TYR A N 1
ATOM 5478 C CA . TYR A 1 665 ? -11.052 -39.913 38.215 1.00 71.19 665 TYR A CA 1
ATOM 5479 C C . TYR A 1 665 ? -10.031 -38.793 38.386 1.00 71.19 665 TYR A C 1
ATOM 5481 O O . TYR A 1 665 ? -10.224 -37.696 37.859 1.00 71.19 665 TYR A O 1
ATOM 5489 N N . TYR A 1 666 ? -8.920 -39.055 39.070 1.00 72.19 666 TYR A N 1
ATOM 5490 C CA . TYR A 1 666 ? -7.851 -38.071 39.195 1.00 72.19 666 TYR A CA 1
ATOM 5491 C C . TYR A 1 666 ? -6.466 -38.643 38.909 1.00 72.19 666 TYR A C 1
ATOM 5493 O O . TYR A 1 666 ? -6.185 -39.822 39.114 1.00 72.19 666 TYR A O 1
ATOM 5501 N N . PHE A 1 667 ? -5.586 -37.773 38.420 1.00 71.44 667 PHE A N 1
ATOM 5502 C CA . PHE A 1 667 ? -4.169 -38.068 38.259 1.00 71.44 667 PHE A CA 1
ATOM 5503 C C . PHE A 1 667 ? -3.402 -37.462 39.427 1.00 71.44 667 PHE A C 1
ATOM 5505 O O . PHE A 1 667 ? -3.448 -36.248 39.629 1.00 71.44 667 PHE A O 1
ATOM 5512 N N . SER A 1 668 ? -2.690 -38.300 40.179 1.00 68.62 668 SER A N 1
ATOM 5513 C CA . SER A 1 668 ? -1.766 -37.850 41.219 1.00 68.62 668 SER A CA 1
ATOM 5514 C C . SER A 1 668 ? -0.325 -38.046 40.753 1.00 68.62 668 SER A C 1
ATOM 5516 O O . SER A 1 668 ? 0.054 -39.091 40.218 1.00 68.62 668 SER A O 1
ATOM 5518 N N . LEU A 1 669 ? 0.487 -37.008 40.935 1.00 60.47 669 LEU A N 1
ATOM 5519 C CA . LEU A 1 669 ? 1.928 -37.061 40.710 1.00 60.47 669 LEU A CA 1
ATOM 5520 C C . LEU A 1 669 ? 2.603 -37.419 42.036 1.00 60.47 669 LEU A C 1
ATOM 5522 O O . LEU A 1 669 ? 2.908 -36.547 42.854 1.00 60.47 669 LEU A O 1
ATOM 5526 N N . SER A 1 670 ? 2.816 -38.714 42.269 1.00 57.38 670 SER A N 1
ATOM 5527 C CA . SER A 1 670 ? 3.608 -39.185 43.404 1.00 57.38 670 SER A CA 1
ATOM 5528 C C . SER A 1 670 ? 5.072 -39.329 43.000 1.00 57.38 670 SER A C 1
ATOM 5530 O O . SER A 1 670 ? 5.414 -40.080 42.091 1.00 57.38 670 SER A O 1
ATOM 5532 N N . ILE A 1 671 ? 5.942 -38.615 43.707 1.00 56.34 671 ILE A N 1
ATOM 5533 C CA . ILE A 1 671 ? 7.392 -38.797 43.626 1.00 56.34 671 ILE A CA 1
ATOM 5534 C C . ILE A 1 671 ? 7.722 -39.950 44.579 1.00 56.34 671 ILE A C 1
ATOM 5536 O O . ILE A 1 671 ? 7.766 -39.738 45.788 1.00 56.34 671 ILE A O 1
ATOM 5540 N N . ASP A 1 672 ? 7.893 -41.166 44.056 1.00 49.88 672 ASP A N 1
ATOM 5541 C CA . ASP A 1 672 ? 8.132 -42.368 44.877 1.00 49.88 672 ASP A CA 1
ATOM 5542 C C . ASP A 1 672 ? 9.547 -42.398 45.506 1.00 49.88 672 ASP A C 1
ATOM 5544 O O . ASP A 1 672 ? 9.829 -43.219 46.374 1.00 49.88 672 ASP A O 1
ATOM 5548 N N . HIS A 1 673 ? 10.453 -41.495 45.108 1.00 52.97 673 HIS A N 1
ATOM 5549 C CA . HIS A 1 673 ? 11.879 -41.510 45.475 1.00 52.97 673 HIS A CA 1
ATOM 5550 C C . HIS A 1 673 ? 12.343 -40.380 46.401 1.00 52.97 673 HIS A C 1
ATOM 5552 O O . HIS A 1 673 ? 13.552 -40.152 46.498 1.00 52.97 673 HIS A O 1
ATOM 5558 N N . LEU A 1 674 ? 11.436 -39.692 47.104 1.00 53.94 674 LEU A N 1
ATOM 5559 C CA . LEU A 1 674 ? 11.798 -38.748 48.174 1.00 53.94 674 LEU A CA 1
ATOM 5560 C C . LEU A 1 674 ? 12.335 -39.520 49.395 1.00 53.94 674 LEU A C 1
ATOM 5562 O O . LEU A 1 674 ? 11.686 -39.664 50.424 1.00 53.94 674 LEU A O 1
ATOM 5566 N N . ASN A 1 675 ? 13.536 -40.070 49.244 1.00 54.59 675 ASN A N 1
ATOM 5567 C CA . ASN A 1 675 ? 14.287 -40.725 50.297 1.00 54.59 675 ASN A CA 1
ATOM 5568 C C . ASN A 1 675 ? 15.196 -39.673 50.943 1.00 54.59 675 ASN A C 1
ATOM 5570 O O . ASN A 1 675 ? 16.038 -39.089 50.256 1.00 54.59 675 ASN A O 1
ATOM 5574 N N . LEU A 1 676 ? 15.026 -39.421 52.244 1.00 59.69 676 LEU A N 1
ATOM 5575 C CA . LEU A 1 676 ? 15.760 -38.391 52.993 1.00 59.69 676 LEU A CA 1
ATOM 5576 C C . LEU A 1 676 ? 17.284 -38.509 52.786 1.00 59.69 676 LEU A C 1
ATOM 5578 O O . LEU A 1 676 ? 17.968 -37.499 52.645 1.00 59.69 676 LEU A O 1
ATOM 5582 N N . ALA A 1 677 ? 17.775 -39.747 52.652 1.00 59.81 677 ALA A N 1
ATOM 5583 C CA . ALA A 1 677 ? 19.175 -40.087 52.400 1.00 59.81 677 ALA A CA 1
ATOM 5584 C C . ALA A 1 677 ? 19.748 -39.487 51.097 1.00 59.81 677 ALA A C 1
ATOM 5586 O O . ALA A 1 677 ? 20.888 -39.036 51.057 1.00 59.81 677 ALA A O 1
ATOM 5587 N N . LYS A 1 678 ? 18.951 -39.413 50.024 1.00 56.03 678 LYS A N 1
ATOM 5588 C CA . LYS A 1 678 ? 19.394 -38.799 48.760 1.00 56.03 678 LYS A CA 1
ATOM 5589 C C . LYS A 1 678 ? 19.478 -37.281 48.851 1.00 56.03 678 LYS A C 1
ATOM 5591 O O . LYS A 1 678 ? 20.348 -36.672 48.239 1.00 56.03 678 LYS A O 1
ATOM 5596 N N . TYR A 1 679 ? 18.561 -36.669 49.599 1.00 58.94 679 TYR A N 1
ATOM 5597 C CA . TYR A 1 679 ? 18.541 -35.221 49.789 1.00 58.94 679 TYR A CA 1
ATOM 5598 C C . TYR A 1 679 ? 19.727 -34.770 50.650 1.00 58.94 679 TYR A C 1
ATOM 5600 O O . TYR A 1 679 ? 20.341 -33.742 50.370 1.00 58.94 679 TYR A O 1
ATOM 5608 N N . THR A 1 680 ? 20.103 -35.578 51.647 1.00 67.50 680 THR A N 1
ATOM 5609 C CA . THR A 1 680 ? 21.324 -35.366 52.432 1.00 67.50 680 THR A CA 1
ATOM 5610 C C . THR A 1 680 ? 22.587 -35.541 51.592 1.00 67.50 680 THR A C 1
ATOM 5612 O O . THR A 1 680 ? 23.489 -34.719 51.714 1.00 67.50 680 THR A O 1
ATOM 5615 N N . ASP A 1 681 ? 22.633 -36.515 50.677 1.00 64.94 681 ASP A N 1
ATOM 5616 C CA . ASP A 1 681 ? 23.760 -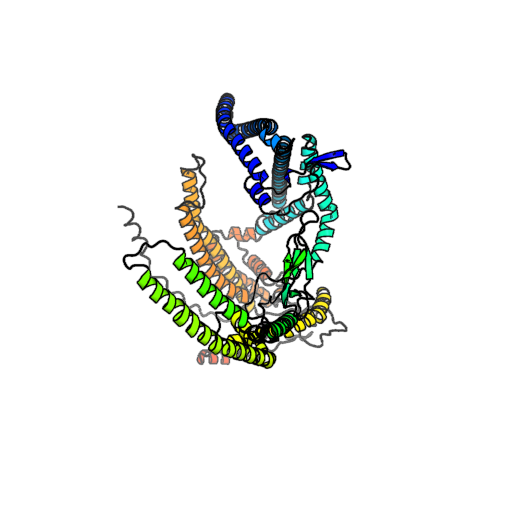36.686 49.747 1.00 64.94 681 ASP A CA 1
ATOM 5617 C C . ASP A 1 681 ? 23.867 -35.533 48.733 1.00 64.94 681 ASP A C 1
ATOM 5619 O O . ASP A 1 681 ? 24.968 -35.100 48.390 1.00 64.94 681 ASP A O 1
ATOM 5623 N N . MET A 1 682 ? 22.739 -34.984 48.275 1.00 63.75 682 MET A N 1
ATOM 5624 C CA . MET A 1 682 ? 22.704 -33.822 47.377 1.00 63.75 682 MET A CA 1
ATOM 5625 C C . MET A 1 682 ? 23.197 -32.547 48.078 1.00 63.75 682 MET A C 1
ATOM 5627 O O . MET A 1 682 ? 23.974 -31.778 47.515 1.00 63.75 682 MET A O 1
ATOM 5631 N N . LEU A 1 683 ? 22.799 -32.348 49.338 1.00 66.12 683 LEU A N 1
ATOM 5632 C CA . LEU A 1 683 ? 23.303 -31.256 50.175 1.00 66.12 683 LEU A CA 1
ATOM 5633 C C . LEU A 1 683 ? 24.792 -31.430 50.506 1.00 66.12 683 LEU A C 1
ATOM 5635 O O . LEU A 1 683 ? 25.532 -30.451 50.497 1.00 66.12 683 LEU A O 1
ATOM 5639 N N . ALA A 1 684 ? 25.241 -32.664 50.750 1.00 71.62 684 ALA A N 1
ATOM 5640 C CA . ALA A 1 684 ? 26.643 -32.974 51.021 1.00 71.62 684 ALA A CA 1
ATOM 5641 C C . ALA A 1 684 ? 27.538 -32.811 49.780 1.00 71.62 684 ALA A C 1
ATOM 5643 O O . ALA A 1 684 ? 28.678 -32.368 49.897 1.00 71.62 684 ALA A O 1
ATOM 5644 N N . SER A 1 685 ? 27.027 -33.132 48.589 1.00 72.25 685 SER A N 1
ATOM 5645 C CA . SER A 1 685 ? 27.771 -33.032 47.325 1.00 72.25 685 SER A CA 1
ATOM 5646 C C . SER A 1 685 ? 27.737 -31.640 46.688 1.00 72.25 685 SER A C 1
ATOM 5648 O O . SER A 1 685 ? 28.522 -31.383 45.780 1.00 72.25 685 SER A O 1
ATOM 5650 N N . SER A 1 686 ? 26.875 -30.726 47.156 1.00 54.03 686 SER A N 1
ATOM 5651 C CA . SER A 1 686 ? 26.686 -29.365 46.608 1.00 54.03 686 SER A CA 1
ATOM 5652 C C . SER A 1 686 ? 26.296 -29.303 45.118 1.00 54.03 686 SER A C 1
ATOM 5654 O O . SER A 1 686 ? 26.153 -28.214 44.559 1.00 54.03 686 SER A O 1
ATOM 5656 N N . GLU A 1 687 ? 26.087 -30.446 44.465 1.00 47.94 687 GLU A N 1
ATOM 5657 C CA . GLU A 1 687 ? 25.588 -30.544 43.100 1.00 47.94 687 GLU A CA 1
ATOM 5658 C C . GLU A 1 687 ? 24.064 -30.664 43.137 1.00 47.94 687 GLU A C 1
ATOM 5660 O O . GLU A 1 687 ? 23.509 -31.723 43.426 1.00 47.94 687 GLU A O 1
ATOM 5665 N N . ILE A 1 688 ? 23.371 -29.567 42.828 1.00 56.31 688 ILE A N 1
ATOM 5666 C CA . ILE A 1 688 ? 21.916 -29.577 42.660 1.00 56.31 688 ILE A CA 1
ATOM 5667 C C . ILE A 1 688 ? 21.604 -30.368 41.385 1.00 56.31 688 ILE A C 1
ATOM 5669 O O . ILE A 1 688 ? 21.878 -29.899 40.278 1.00 56.31 688 ILE A O 1
ATOM 5673 N N . ARG A 1 689 ? 21.045 -31.571 41.537 1.00 54.09 689 ARG A N 1
ATOM 5674 C CA . ARG A 1 689 ? 20.584 -32.415 40.427 1.00 54.09 689 ARG A CA 1
ATOM 5675 C C . ARG A 1 689 ? 19.057 -32.448 40.409 1.00 54.09 689 ARG A C 1
ATOM 5677 O O . ARG A 1 689 ? 18.421 -32.491 41.459 1.00 54.09 689 ARG A O 1
ATOM 5684 N N . ASP A 1 690 ? 18.477 -32.399 39.214 1.00 49.41 690 ASP A N 1
ATOM 5685 C CA . ASP A 1 690 ? 17.029 -32.476 39.018 1.00 49.41 690 ASP A CA 1
ATOM 5686 C C . ASP A 1 690 ? 16.599 -33.944 38.849 1.00 49.41 690 ASP A C 1
ATOM 5688 O O . ASP A 1 690 ? 16.713 -34.521 37.770 1.00 49.41 690 ASP A O 1
ATOM 5692 N N . ASP A 1 691 ? 16.126 -34.567 39.931 1.00 51.56 691 ASP A N 1
ATOM 5693 C CA . ASP A 1 691 ? 15.691 -35.974 39.960 1.00 51.56 691 ASP A CA 1
ATOM 5694 C C . ASP A 1 691 ? 14.244 -36.172 39.417 1.00 51.56 691 ASP A C 1
ATOM 5696 O O . ASP A 1 691 ? 13.614 -37.206 39.676 1.00 51.56 691 ASP A O 1
ATOM 5700 N N . LEU A 1 692 ? 13.686 -35.220 38.647 1.00 48.56 692 LEU A N 1
ATOM 5701 C CA . LEU A 1 692 ? 12.356 -35.324 38.008 1.00 48.56 692 LEU A CA 1
ATOM 5702 C C . LEU A 1 692 ? 12.250 -36.431 36.933 1.00 48.56 692 LEU A C 1
ATOM 5704 O O . LEU A 1 692 ? 11.156 -36.706 36.443 1.00 48.56 692 LEU A O 1
ATOM 5708 N N . GLU A 1 693 ? 13.340 -37.117 36.583 1.00 43.16 693 GLU A N 1
ATOM 5709 C CA . GLU A 1 693 ? 13.356 -38.168 35.550 1.00 43.16 693 GLU A CA 1
ATOM 5710 C C . GLU A 1 693 ? 12.666 -39.490 35.960 1.00 43.16 693 GLU A C 1
ATOM 5712 O O . GLU A 1 693 ? 12.434 -40.348 35.109 1.00 43.16 693 GLU A O 1
ATOM 5717 N N . LYS A 1 694 ? 12.291 -39.675 37.236 1.00 46.19 694 LYS A N 1
ATOM 5718 C CA . LYS A 1 694 ? 11.617 -40.896 37.741 1.00 46.19 694 LYS A CA 1
ATOM 5719 C C . LYS A 1 694 ? 10.217 -40.628 38.299 1.00 46.19 694 LYS A C 1
ATOM 5721 O O . LYS A 1 694 ? 9.898 -41.008 39.421 1.00 46.19 694 LYS A O 1
ATOM 5726 N N . VAL A 1 695 ? 9.375 -39.936 37.539 1.00 48.16 695 VAL A N 1
ATOM 5727 C CA . VAL A 1 695 ? 7.982 -39.671 37.930 1.00 48.16 695 VAL A CA 1
ATOM 5728 C C . VAL A 1 695 ? 7.069 -40.757 37.356 1.00 48.16 695 VAL A C 1
ATOM 5730 O O . VAL A 1 695 ? 6.921 -40.862 36.141 1.00 48.16 695 VAL A O 1
ATOM 5733 N N . ASN A 1 696 ? 6.430 -41.543 38.226 1.00 44.84 696 ASN A N 1
ATOM 5734 C CA . ASN A 1 696 ? 5.371 -42.476 37.836 1.00 44.84 696 ASN A CA 1
ATOM 5735 C C . ASN A 1 696 ? 3.999 -41.816 38.011 1.00 44.84 696 ASN A C 1
ATOM 5737 O O . ASN A 1 696 ? 3.701 -41.220 39.046 1.00 44.84 696 ASN A O 1
ATOM 5741 N N . ILE A 1 697 ? 3.145 -41.941 36.996 1.00 49.69 697 ILE A N 1
ATOM 5742 C CA . ILE A 1 697 ? 1.750 -41.495 37.057 1.00 49.69 697 ILE A CA 1
ATOM 5743 C C . ILE A 1 697 ? 0.957 -42.592 37.774 1.00 49.69 697 ILE A C 1
ATOM 5745 O O . ILE A 1 697 ? 0.781 -43.677 37.219 1.00 49.69 697 ILE A O 1
ATOM 5749 N N . LYS A 1 698 ? 0.478 -42.334 38.997 1.00 48.97 698 LYS A N 1
ATOM 5750 C CA . LYS A 1 698 ? -0.418 -43.273 39.687 1.00 48.97 698 LYS A CA 1
ATOM 5751 C C . LYS A 1 698 ? -1.842 -43.091 39.169 1.00 48.97 698 LYS A C 1
ATOM 5753 O O . LYS A 1 698 ? -2.433 -42.021 39.311 1.00 48.97 698 LYS A O 1
ATOM 5758 N N . TYR A 1 699 ? -2.366 -44.151 38.555 1.00 45.88 699 TYR A N 1
ATOM 5759 C CA . TYR A 1 699 ? -3.762 -44.280 38.149 1.00 45.88 699 TYR A CA 1
ATOM 5760 C C . TYR A 1 699 ? -4.501 -45.092 39.212 1.00 45.88 699 TYR A C 1
ATOM 5762 O O . TYR A 1 699 ? -4.173 -46.257 39.424 1.00 45.88 699 TYR A O 1
ATOM 5770 N N . THR A 1 700 ? -5.476 -44.493 39.886 1.00 44.47 700 THR A N 1
ATOM 5771 C CA . THR A 1 700 ? -6.339 -45.199 40.842 1.00 44.47 700 THR A CA 1
ATOM 5772 C C . THR A 1 700 ? -7.675 -45.542 40.173 1.00 44.47 700 THR A C 1
ATOM 5774 O O . THR A 1 700 ? -8.456 -44.629 39.899 1.00 44.47 700 THR A O 1
ATOM 5777 N N . PRO A 1 701 ? -7.960 -46.824 39.862 1.00 35.09 701 PRO A N 1
ATOM 5778 C CA . PRO A 1 701 ? -9.304 -47.268 39.505 1.00 35.09 701 PRO A CA 1
ATOM 5779 C C . PRO A 1 701 ? -10.169 -47.517 40.753 1.00 35.09 701 PRO A C 1
ATOM 5781 O O . PRO A 1 701 ? -9.682 -47.517 41.882 1.00 35.09 701 PRO A O 1
ATOM 5784 N N . LYS A 1 702 ? -11.474 -47.723 40.519 1.00 36.66 702 LYS A N 1
ATOM 5785 C CA . LYS A 1 702 ? -12.511 -47.937 41.540 1.00 36.66 702 LYS A CA 1
ATOM 5786 C C . LYS A 1 702 ? -12.134 -49.027 42.555 1.00 36.66 702 LYS A C 1
ATOM 5788 O O . LYS A 1 702 ? -11.853 -50.156 42.166 1.00 36.66 702 LYS A O 1
ATOM 5793 N N . SER A 1 703 ? -12.277 -48.634 43.824 1.00 39.25 703 SER A N 1
ATOM 5794 C CA . SER A 1 703 ? -12.297 -49.412 45.069 1.00 39.25 703 SER A CA 1
ATOM 5795 C C . SER A 1 703 ? -11.053 -50.233 45.409 1.00 39.25 703 SER A C 1
ATOM 5797 O O . SER A 1 703 ? -10.913 -51.355 44.941 1.00 39.25 703 SER A O 1
ATOM 5799 N N . GLU A 1 704 ? -10.271 -49.740 46.371 1.00 27.94 704 GLU A N 1
ATOM 5800 C CA . GLU A 1 704 ? -9.753 -50.577 47.457 1.00 27.94 704 GLU A CA 1
ATOM 5801 C C . GLU A 1 704 ? -9.522 -49.724 48.715 1.00 27.94 704 GLU A C 1
ATOM 5803 O O . GLU A 1 704 ? -8.858 -48.689 48.695 1.00 27.94 704 GLU A O 1
ATOM 5808 N N . ILE A 1 705 ? -10.167 -50.151 49.801 1.00 36.53 705 ILE A N 1
ATOM 5809 C CA . ILE A 1 705 ? -10.126 -49.554 51.134 1.00 36.53 705 ILE A CA 1
ATOM 5810 C C . ILE A 1 705 ? -8.747 -49.840 51.727 1.00 36.53 705 ILE A C 1
ATOM 5812 O O . ILE A 1 705 ? -8.436 -50.996 51.996 1.00 36.53 705 ILE A O 1
ATOM 5816 N N . LEU A 1 706 ? -7.948 -48.805 51.990 1.00 24.94 706 LEU A N 1
ATOM 5817 C CA . LEU A 1 706 ? -6.785 -48.922 52.871 1.00 24.94 706 LEU A CA 1
ATOM 5818 C C . LEU A 1 706 ? -6.764 -47.774 53.883 1.00 24.94 706 LEU A C 1
ATOM 5820 O O . LEU A 1 706 ? -6.295 -46.666 53.634 1.00 24.94 706 LEU A O 1
ATOM 5824 N N . THR A 1 707 ? -7.300 -48.096 55.055 1.00 33.81 707 THR A N 1
ATOM 5825 C CA . THR A 1 707 ? -7.016 -47.477 56.350 1.00 33.81 707 THR A CA 1
ATOM 5826 C C . THR A 1 707 ? -5.531 -47.600 56.684 1.00 33.81 707 THR A C 1
ATOM 5828 O O . THR A 1 707 ? -5.065 -48.730 56.799 1.00 33.81 707 THR A O 1
ATOM 5831 N N . ILE A 1 708 ? -4.819 -46.488 56.911 1.00 23.92 708 ILE A N 1
ATOM 5832 C CA . ILE A 1 708 ? -3.608 -46.446 57.753 1.00 23.92 708 ILE A CA 1
ATOM 5833 C C . ILE A 1 708 ? -3.574 -45.123 58.539 1.00 23.92 708 ILE A C 1
ATOM 5835 O O . ILE A 1 708 ? -4.038 -44.079 58.080 1.00 23.92 708 ILE A O 1
ATOM 5839 N N . ASP A 1 709 ? -3.063 -45.257 59.757 1.00 24.05 709 ASP A N 1
ATOM 5840 C CA . ASP A 1 709 ? -3.260 -44.484 60.971 1.00 24.05 709 ASP A CA 1
ATOM 5841 C C . ASP A 1 709 ? -2.608 -43.098 61.067 1.00 24.05 709 ASP A C 1
ATOM 5843 O O . ASP A 1 709 ? -1.607 -42.765 60.433 1.00 24.05 709 ASP A O 1
ATOM 5847 N N . ASN A 1 710 ? -3.171 -42.324 61.998 1.00 31.47 710 ASN A N 1
ATOM 5848 C CA . ASN A 1 710 ? -2.562 -41.164 62.638 1.00 31.47 710 ASN A CA 1
ATOM 5849 C C . ASN A 1 710 ? -1.304 -41.557 63.434 1.00 31.47 710 ASN A C 1
ATOM 5851 O O . ASN A 1 710 ? -1.428 -42.344 64.369 1.00 31.47 710 ASN A O 1
ATOM 5855 N N . GLN A 1 711 ? -0.168 -40.879 63.218 1.00 23.17 711 GLN A N 1
ATOM 5856 C CA . GLN A 1 711 ? 0.832 -40.630 64.272 1.00 23.17 711 GLN A CA 1
ATOM 5857 C C . GLN A 1 711 ? 1.502 -39.241 64.135 1.00 23.17 711 GLN A C 1
ATOM 5859 O O . GLN A 1 711 ? 2.210 -38.955 63.179 1.00 23.17 711 GLN A O 1
ATOM 5864 N N . PHE A 1 712 ? 1.188 -38.391 65.120 1.00 22.80 712 PHE A N 1
ATOM 5865 C CA . PHE A 1 712 ? 1.946 -37.334 65.819 1.00 22.80 712 PHE A CA 1
ATOM 5866 C C . PHE A 1 712 ? 3.179 -36.599 65.220 1.00 22.80 712 PHE A C 1
ATOM 5868 O O . PHE A 1 712 ? 4.185 -37.207 64.887 1.00 22.80 712 PHE A O 1
ATOM 5875 N N . ASN A 1 713 ? 3.097 -35.253 65.316 1.00 24.75 713 ASN A N 1
ATOM 5876 C CA . ASN A 1 713 ? 4.054 -34.224 65.806 1.00 24.75 713 ASN A CA 1
ATOM 5877 C C . ASN A 1 713 ? 5.575 -34.318 65.517 1.00 24.75 713 ASN A C 1
ATOM 5879 O O . ASN A 1 713 ? 6.195 -35.310 65.866 1.00 24.75 713 ASN A O 1
ATOM 5883 N N . TYR A 1 714 ? 6.199 -33.194 65.098 1.00 23.77 714 TYR A N 1
ATOM 5884 C CA . TYR A 1 714 ? 7.185 -32.391 65.879 1.00 23.77 714 TYR A CA 1
ATOM 5885 C C . TYR A 1 714 ? 7.787 -31.190 65.077 1.00 23.77 714 TYR A C 1
ATOM 5887 O O . TYR A 1 714 ? 8.357 -31.367 64.011 1.00 23.77 714 TYR A O 1
ATOM 5895 N N . ILE A 1 715 ? 7.649 -29.983 65.656 1.00 21.84 715 ILE A N 1
ATOM 5896 C CA . ILE A 1 715 ? 8.612 -28.865 65.882 1.00 21.84 715 ILE A CA 1
ATOM 5897 C C . ILE A 1 715 ? 9.446 -28.193 64.750 1.00 21.84 715 ILE A C 1
ATOM 5899 O O . ILE A 1 715 ? 10.246 -28.802 64.055 1.00 21.84 715 ILE A O 1
ATOM 5903 N N . ASN A 1 716 ? 9.332 -26.848 64.748 1.00 25.30 716 ASN A N 1
ATOM 5904 C CA . ASN A 1 716 ? 10.287 -25.770 64.409 1.00 25.30 716 ASN A CA 1
ATOM 5905 C C . ASN A 1 716 ? 11.753 -26.133 64.075 1.00 25.30 716 ASN A C 1
ATOM 5907 O O . ASN A 1 716 ? 12.464 -26.626 64.942 1.00 25.30 716 ASN A O 1
ATOM 5911 N N . HIS A 1 717 ? 12.264 -25.627 62.943 1.00 22.59 717 HIS A N 1
ATOM 5912 C CA . HIS A 1 717 ? 13.436 -24.727 62.877 1.00 22.59 717 HIS A CA 1
ATOM 5913 C C . HIS A 1 717 ? 13.764 -24.376 61.415 1.00 22.59 717 HIS A C 1
ATOM 5915 O O . HIS A 1 717 ? 14.050 -25.277 60.640 1.00 22.59 717 HIS A O 1
ATOM 5921 N N . PHE A 1 718 ? 13.735 -23.084 61.056 1.00 21.61 718 PHE A N 1
ATOM 5922 C CA . PHE A 1 718 ? 14.792 -22.342 60.332 1.00 21.61 718 PHE A CA 1
ATOM 5923 C C . PHE A 1 718 ? 14.228 -21.019 59.777 1.00 21.61 718 PHE A C 1
ATOM 5925 O O . PHE A 1 718 ? 13.864 -20.895 58.612 1.00 21.61 718 PHE A O 1
ATOM 5932 N N . TYR A 1 719 ? 14.175 -19.998 60.636 1.00 24.02 719 TYR A N 1
ATOM 5933 C CA . TYR A 1 719 ? 14.377 -18.617 60.200 1.00 24.02 719 TYR A CA 1
ATOM 5934 C C . TYR A 1 719 ? 15.850 -18.297 60.446 1.00 24.02 719 TYR A C 1
ATOM 5936 O O . TYR A 1 719 ? 16.338 -18.479 61.560 1.00 24.02 719 TYR A O 1
ATOM 5944 N N . GLY A 1 720 ? 16.549 -17.801 59.432 1.00 23.45 720 GLY A N 1
ATOM 5945 C CA . GLY A 1 720 ? 17.895 -17.273 59.599 1.00 23.45 720 GLY A CA 1
ATOM 5946 C C . GLY A 1 720 ? 18.562 -17.002 58.262 1.00 23.45 720 GLY A C 1
ATOM 5947 O O . GLY A 1 720 ? 18.688 -17.909 57.453 1.00 23.45 720 GLY A O 1
ATOM 5948 N N . SER A 1 721 ? 19.031 -15.765 58.084 1.00 23.53 721 SER A N 1
ATOM 5949 C CA . SER A 1 721 ? 19.885 -15.299 56.984 1.00 23.53 721 SER A CA 1
ATOM 5950 C C . SER A 1 721 ? 19.182 -15.011 55.646 1.00 23.53 721 SER A C 1
ATOM 5952 O O . SER A 1 721 ? 19.176 -15.833 54.739 1.00 23.53 721 SER A O 1
ATOM 5954 N N . ILE A 1 722 ? 18.660 -13.786 55.494 1.00 24.00 722 ILE A N 1
ATOM 5955 C CA . ILE A 1 722 ? 19.230 -12.716 54.637 1.00 24.00 722 ILE A CA 1
ATOM 5956 C C . ILE A 1 722 ? 18.370 -11.454 54.870 1.00 24.00 722 ILE A C 1
ATOM 5958 O O . ILE A 1 722 ? 17.468 -11.106 54.119 1.00 24.00 722 ILE A O 1
ATOM 5962 N N . TYR A 1 723 ? 18.646 -10.778 55.984 1.00 24.25 723 TYR A N 1
ATOM 5963 C CA . TYR A 1 723 ? 18.334 -9.367 56.211 1.00 24.25 723 TYR A CA 1
ATOM 5964 C C . TYR A 1 723 ? 19.622 -8.776 56.775 1.00 24.25 723 TYR A C 1
ATOM 5966 O O . TYR A 1 723 ? 19.933 -8.978 57.941 1.00 24.25 723 TYR A O 1
ATOM 5974 N N . ASN A 1 724 ? 20.438 -8.182 55.903 1.00 24.33 724 ASN A N 1
ATOM 5975 C CA . ASN A 1 724 ? 21.470 -7.208 56.262 1.00 24.33 724 ASN A CA 1
ATOM 5976 C C . ASN A 1 724 ? 22.094 -6.640 54.986 1.00 24.33 724 ASN A C 1
ATOM 5978 O O . ASN A 1 724 ? 23.043 -7.195 54.435 1.00 24.33 724 ASN A O 1
ATOM 5982 N N . LYS A 1 725 ? 21.524 -5.526 54.519 1.00 23.83 725 LYS A N 1
ATOM 5983 C CA . LYS A 1 725 ? 22.240 -4.409 53.881 1.00 23.83 725 LYS A CA 1
ATOM 5984 C C . LYS A 1 725 ? 21.293 -3.212 53.736 1.00 23.83 725 LYS A C 1
ATOM 5986 O O . LYS A 1 725 ? 20.981 -2.757 52.644 1.00 23.83 725 LYS A O 1
ATOM 5991 N N . SER A 1 726 ? 20.842 -2.701 54.878 1.00 24.92 726 SER A N 1
ATOM 5992 C CA . SER A 1 726 ? 20.478 -1.294 55.041 1.00 24.92 726 SER A CA 1
ATOM 5993 C C . SER A 1 726 ? 21.604 -0.636 55.832 1.00 24.92 726 SER A C 1
ATOM 5995 O O . SER A 1 726 ? 21.794 -0.975 56.993 1.00 24.92 726 SER A O 1
ATOM 5997 N N . HIS A 1 727 ? 22.388 0.201 55.155 1.00 25.80 727 HIS A N 1
ATOM 5998 C CA . HIS A 1 727 ? 23.141 1.357 55.662 1.00 25.80 727 HIS A CA 1
ATOM 5999 C C . HIS A 1 727 ? 24.324 1.614 54.730 1.00 25.80 727 HIS A C 1
ATOM 6001 O O . HIS A 1 727 ? 25.392 1.031 54.876 1.00 25.80 727 HIS A O 1
ATOM 6007 N N . HIS A 1 728 ? 24.103 2.474 53.739 1.00 24.23 728 HIS A N 1
ATOM 6008 C CA . HIS A 1 728 ? 25.045 3.525 53.366 1.00 24.23 728 HIS A CA 1
ATOM 6009 C C . HIS A 1 728 ? 24.347 4.495 52.405 1.00 24.23 728 HIS A C 1
ATOM 6011 O O . HIS A 1 728 ? 23.739 4.061 51.430 1.00 24.23 728 HIS A O 1
ATOM 6017 N N . PHE A 1 729 ? 24.487 5.789 52.707 1.00 24.52 729 PHE A N 1
ATOM 6018 C CA . PHE A 1 729 ? 23.979 6.978 52.007 1.00 24.52 729 PHE A CA 1
ATOM 6019 C C . PHE A 1 729 ? 22.602 7.522 52.428 1.00 24.52 729 PHE A C 1
ATOM 6021 O O . PHE A 1 729 ? 21.764 7.869 51.603 1.00 24.52 729 PHE A O 1
ATOM 6028 N N . GLU A 1 730 ? 22.437 7.735 53.735 1.00 26.39 730 GLU A N 1
ATOM 6029 C CA . GLU A 1 730 ? 22.044 9.072 54.211 1.00 26.39 730 GLU A CA 1
ATOM 6030 C C . GLU A 1 730 ? 23.248 10.019 54.003 1.00 26.39 730 GLU A C 1
ATOM 6032 O O . GLU A 1 730 ? 24.379 9.603 54.250 1.00 26.39 730 GLU A O 1
ATOM 6037 N N . ASN A 1 731 ? 23.002 11.245 53.520 1.00 29.56 731 ASN A N 1
ATOM 6038 C CA . ASN A 1 731 ? 23.939 12.345 53.174 1.00 29.56 731 ASN A CA 1
ATOM 6039 C C . ASN A 1 731 ? 24.119 12.671 51.681 1.00 29.56 731 ASN A C 1
ATOM 6041 O O . ASN A 1 731 ? 25.233 12.809 51.178 1.00 29.56 731 ASN A O 1
ATOM 6045 N N . SER A 1 732 ? 23.016 12.929 50.977 1.00 26.75 732 SER A N 1
ATOM 6046 C CA . SER A 1 732 ? 23.051 13.727 49.735 1.00 26.75 732 SER A CA 1
ATOM 6047 C C . SER A 1 732 ? 21.919 14.757 49.612 1.00 26.75 732 SER A C 1
ATOM 6049 O O . SER A 1 732 ? 21.807 15.427 48.588 1.00 26.75 732 SER A O 1
ATOM 6051 N N . SER A 1 733 ? 21.104 14.933 50.657 1.00 27.03 733 SER A N 1
ATOM 6052 C CA . SER A 1 733 ? 20.003 15.906 50.725 1.00 27.03 733 SER A CA 1
ATOM 6053 C C . SER A 1 733 ? 20.391 17.267 51.330 1.00 27.03 733 SER A C 1
ATOM 6055 O O . SER A 1 733 ? 19.652 18.227 51.137 1.00 27.03 733 SER A O 1
ATOM 6057 N N . GLU A 1 734 ? 21.565 17.407 51.962 1.00 31.09 734 GLU A N 1
ATOM 6058 C CA . GLU A 1 734 ? 22.043 18.685 52.539 1.00 31.09 734 GLU A CA 1
ATOM 6059 C C . GLU A 1 734 ? 23.043 19.466 51.659 1.00 31.09 734 GLU A C 1
ATOM 6061 O O . GLU A 1 734 ? 23.328 20.631 51.926 1.00 31.09 734 GLU A O 1
ATOM 6066 N N . ILE A 1 735 ? 23.530 18.893 50.552 1.00 32.09 735 ILE A N 1
ATOM 6067 C CA . ILE A 1 735 ? 24.512 19.558 49.662 1.00 32.09 735 ILE A CA 1
ATOM 6068 C C . ILE A 1 735 ? 23.844 20.272 48.465 1.00 32.09 735 ILE A C 1
ATOM 6070 O O . ILE A 1 735 ? 24.461 21.109 47.808 1.00 32.09 735 ILE A O 1
ATOM 6074 N N . LEU A 1 736 ? 22.559 20.014 48.197 1.00 30.67 736 LEU A N 1
ATOM 6075 C CA . LEU A 1 736 ? 21.823 20.644 47.087 1.00 30.67 736 LEU A CA 1
ATOM 6076 C C . LEU A 1 736 ? 21.018 21.891 47.491 1.00 30.67 736 LEU A C 1
ATOM 6078 O O . LEU A 1 736 ? 20.715 22.713 46.630 1.00 30.67 736 LEU A O 1
ATOM 6082 N N . TRP A 1 737 ? 20.748 22.090 48.784 1.00 30.61 737 TRP A N 1
ATOM 6083 C CA . TRP A 1 737 ? 20.000 23.252 49.288 1.00 30.61 737 TRP A CA 1
ATOM 6084 C C . TRP A 1 737 ? 20.877 24.435 49.734 1.00 30.61 737 TRP A C 1
ATOM 6086 O O . TRP A 1 737 ? 20.370 25.545 49.873 1.00 30.61 737 TRP A O 1
ATOM 6096 N N . SER A 1 738 ? 22.197 24.261 49.862 1.00 32.09 738 SER A N 1
ATOM 6097 C CA . SER A 1 738 ? 23.138 25.352 50.180 1.00 32.09 738 SER A CA 1
ATOM 6098 C C . SER A 1 738 ? 23.658 26.123 48.955 1.00 32.09 738 SER A C 1
ATOM 6100 O O . SER A 1 738 ? 24.359 27.118 49.113 1.00 32.09 738 SER A O 1
ATOM 6102 N N . LYS A 1 739 ? 23.285 25.720 47.729 1.00 34.41 739 LYS A N 1
ATOM 6103 C CA . LYS A 1 739 ? 23.692 26.382 46.470 1.00 34.41 739 LYS A CA 1
ATOM 6104 C C . LYS A 1 739 ? 22.594 27.179 45.756 1.00 34.41 739 LYS A C 1
ATOM 6106 O O . LYS A 1 739 ? 22.864 27.738 44.702 1.00 34.41 739 LYS A O 1
ATOM 6111 N N . PHE A 1 740 ? 21.393 27.278 46.328 1.00 31.91 740 PHE A N 1
ATOM 6112 C CA . PHE A 1 740 ? 20.270 28.041 45.751 1.00 31.91 740 PHE A CA 1
ATOM 6113 C C . PHE A 1 740 ? 19.914 29.323 46.525 1.00 31.91 740 PHE A C 1
ATOM 6115 O O . PHE A 1 740 ? 18.840 29.885 46.330 1.00 31.91 740 PHE A O 1
ATOM 6122 N N . LYS A 1 741 ? 20.806 29.798 47.406 1.00 29.88 741 LYS A N 1
ATOM 6123 C CA . LYS A 1 741 ? 20.585 31.002 48.227 1.00 29.88 741 LYS A CA 1
ATOM 6124 C C . LYS A 1 741 ? 21.692 32.064 48.109 1.00 29.88 741 LYS A C 1
ATOM 6126 O O . LYS A 1 741 ? 21.939 32.770 49.078 1.00 29.88 741 LYS A O 1
ATOM 6131 N N . ASN A 1 742 ? 22.319 32.172 46.935 1.00 31.66 742 ASN A N 1
ATOM 6132 C CA . ASN A 1 742 ? 23.080 33.345 46.489 1.00 31.66 742 ASN A CA 1
ATOM 6133 C C . ASN A 1 742 ? 22.689 33.681 45.055 1.00 31.66 742 ASN A C 1
ATOM 6135 O O . ASN A 1 742 ? 22.721 32.738 44.230 1.00 31.66 742 ASN A O 1
#